Protein AF-A0A939K0U7-F1 (afdb_monomer)

Foldseek 3Di:
DDDDDDDDDPDDDPPPPPPPPPQAAPFVLLLCLQLLADADDDDDDFDKDWPDWDWDWDQFPQFIWIWIKIKIKGKDKDLWAFPLQVLPVPAQAPPAAPFALFKAWVVCCQQQVHGHGLPDWAWDWWWKDKPAVPQDIDTDLDDPVRRVVSLLVSLVPGWQQFWDKDKAKDWPQALCVLCVVVNHHCSNPSPVSRVQPGDDPRLQKTKMKMKIWTFRMKMFIDDLPALSSTHDSPTDPVSVSVSSDRHTRMKGFGMFTWAKMKMKMKIFGDSDLCCNVVLRVQVRVQCVPALPPHRDGPPVNVVRQQRIAMDMGMDWDDPVLVVLQPDGTRVSNVVSVSVSSVVRGTRSVRIDGGITWMAGNNPRHTRMHMDMDMGMDIRDIDTDAFQKKWWFKKFWQFFACAAPVRHAQAPPDPFAFFKFKWKAFPVRHTQGGDDSVPTDGRDDNVCSNVSVRMDGCNVPIRMDGRQTKMKIWMWGDDPPDDIGTRDIWIDRCVPVPPDQKDWTADPVRRIIMITGMNGD

pLDDT: mean 84.64, std 13.98, range [32.12, 98.25]

Solvent-accessible surface area (backbone atoms only — not comparable to full-atom values): 28508 Å² total; per-residue (Å²): 134,90,84,84,85,82,84,82,82,81,80,80,81,80,79,76,83,75,76,75,76,79,68,72,52,61,44,69,62,44,36,51,56,49,56,64,28,45,73,79,76,80,49,71,78,65,48,76,41,83,77,44,79,44,82,43,74,47,75,57,91,77,39,47,26,43,29,34,38,36,30,34,40,36,34,44,68,34,55,59,44,47,46,48,27,67,68,31,95,79,26,69,45,79,73,78,26,80,39,63,60,30,47,24,40,41,49,54,26,73,66,45,54,28,40,48,50,70,67,98,62,48,56,26,66,42,44,33,44,49,74,44,56,89,46,70,74,46,78,38,62,64,42,70,66,56,49,50,51,53,52,49,54,41,32,70,67,38,63,87,49,67,45,55,72,50,72,52,54,37,61,36,67,25,44,57,36,39,37,43,75,74,52,34,65,60,76,37,58,28,55,59,58,51,64,70,54,58,68,72,88,52,76,45,55,38,42,32,40,33,41,41,37,30,44,49,39,41,40,32,48,64,80,67,85,49,49,34,43,53,39,33,49,79,40,55,66,67,61,48,53,72,56,55,38,57,84,31,27,50,23,26,30,42,29,38,35,25,13,35,39,38,40,38,40,42,36,30,78,44,90,55,93,56,49,51,60,52,52,27,49,46,54,53,58,45,52,79,75,11,72,85,82,58,80,67,67,58,70,68,58,46,53,51,28,56,70,9,40,47,49,78,49,70,38,46,58,54,71,70,65,57,60,63,54,77,43,68,30,30,54,60,36,50,55,34,48,43,48,49,57,63,73,54,47,67,48,66,76,37,41,27,68,50,27,35,30,39,21,32,41,51,76,68,47,70,48,50,46,55,51,73,26,68,36,57,48,78,43,76,77,40,79,52,81,63,51,27,38,32,42,30,29,45,33,40,56,41,62,63,90,41,42,101,86,70,41,61,67,36,87,93,52,100,48,45,39,28,39,40,48,35,32,27,38,79,86,69,49,76,70,41,71,60,63,74,92,71,39,45,73,55,54,46,75,66,36,26,75,70,51,66,46,57,48,82,24,75,93,67,51,47,72,33,59,77,45,52,39,32,35,44,36,35,32,31,64,45,100,86,58,81,60,45,81,69,46,56,28,71,44,65,52,71,88,48,74,83,53,49,60,46,81,44,53,18,96,86,61,44,35,28,34,37,39,32,41,48,64,75

Radius of gyration: 38.79 Å; Cα contacts (8 Å, |Δi|>4): 1108; chains: 1; bounding box: 122×50×141 Å

Secondary structure (DSSP, 8-state):
--------------------------HHHHHHHHHTSPPPPPPPPPEEEEEEEEEEEEEETTEEEEEEEEEEEEEEEESSEE-GGGGSTT-GGGTTT-STT-EEEHHHHHHH----B--S--BPPEEEEE-STTPPPEEE---HHHHHHHHHHHHHH--S---EEEEEEEE-SSHHHHHHHTT--GGG--HHHHHHTPPPS-TTEEEEEEEEEEEEEEEEE---SSGGGGB-TT--HHHHHHHS-TTS-EEEEEEEEEEEEEEEEEEEE---TTHHHHHHHHHHHHHHHHTTT-----HHHHHHHHS-EEEEEEESS-HHHHHTT--SBHHHHHHHHHHHHHHTTT-GGGPEEEEEEEEETTT--B--EEEEEEEEEEEEEEEPPPSEEEEEEEEEEE--SS-TTS--SSTTSS----EEEEEEETTS-EEEE--GGG-BTT--HHHHHTT--EEE-TTS-EEEETT--EEEEEEE--SSSPPEEEEEEEE--TTTTT-SEEEEE-TTS--EEEEEEEE-

Nearest PDB structures (foldseek):
  5imw-assembly2_B  TM=6.239E-01  e=1.528E-22  Streptococcus intermedius
  1pfo-assembly1_A  TM=6.127E-01  e=5.522E-21  Clostridium perfringens
  5dim-assembly1_A  TM=6.231E-01  e=1.892E-20  Clostridium perfringens str. 13
  2bk2-assembly1_A  TM=6.176E-01  e=3.410E-20  Clostridium perfringens
  3cqf-assembly2_B  TM=6.304E-01  e=6.143E-19  Bacillus anthracis

Sequence (520 aa):
MKHTTATLLLLGLLVGCRQEKELIKPSAEINQLISGQTLLPQPVAEGTLLIGDEPASQLINGSGYTTRKRTFRQTKRFATHANATDFDQQGPNTTQGLYVGSIVHLKAFAQQGDLTSIGQTTRESVSLTSNLPGAVPKVILPAKSTYQTVLTDWTQQASGVSAAFTYEASVMNSTTQALLERGINVGWGPVSLTSKFSTTTDFQQQDILVAFRQVQHTVSMEYPGSAAGFFASSVDMAALRAAALADDPLGYVSEITYGRLLLARFRFSSTSVTAKTEVGAKLAAGLLSSLRTNFSVDDQLREQLTTSTVELSVLGGDAASAAKLTRTSGIQALSAIQQWIADGANTAQKAAPLSYKLRYLADNTPVVLGAAADYTEFSEFRLVQPKQVVITKLTVKALPAVDPMGSSWDLGLVGLPDVYFIVIDAGGEKRFALDVNLRKENVSAADLLASAVSWDMSKAPIKLDALTPAQIRFWDFDSGNDDDDMGVVAFDPVGKFPQSQLILQSNDGKIQLVLSLNWE

Mean predicted aligned error: 12.27 Å

Structure (mmCIF, N/CA/C/O backbone):
data_AF-A0A939K0U7-F1
#
_entry.id   AF-A0A939K0U7-F1
#
loop_
_atom_site.group_PDB
_atom_site.id
_atom_site.type_symbol
_atom_site.label_atom_id
_atom_site.label_alt_id
_atom_site.label_comp_id
_atom_site.label_asym_id
_atom_site.label_entity_id
_atom_site.label_seq_id
_atom_site.pdbx_PDB_ins_code
_atom_site.Cartn_x
_atom_site.Cartn_y
_atom_site.Cartn_z
_atom_site.occupancy
_atom_site.B_iso_or_equiv
_atom_site.auth_seq_id
_atom_site.auth_comp_id
_atom_site.auth_asym_id
_atom_site.auth_atom_id
_atom_site.pdbx_PDB_model_num
ATOM 1 N N . MET A 1 1 ? -79.882 28.131 74.109 1.00 38.75 1 MET A N 1
ATOM 2 C CA . MET A 1 1 ? -78.711 28.871 73.587 1.00 38.75 1 MET A CA 1
ATOM 3 C C . MET A 1 1 ? -77.708 27.857 73.055 1.00 38.75 1 MET A C 1
ATOM 5 O O . MET A 1 1 ? -77.561 26.801 73.645 1.00 38.75 1 MET A O 1
ATOM 9 N N . LYS A 1 2 ? -77.165 28.169 71.879 1.00 38.00 2 LYS A N 1
ATOM 10 C CA . LYS A 1 2 ? -76.436 27.352 70.894 1.00 38.00 2 LYS A CA 1
ATOM 11 C C . LYS A 1 2 ? -75.387 26.368 71.452 1.00 38.00 2 LYS A C 1
ATOM 13 O O . LYS A 1 2 ? -74.431 26.799 72.083 1.00 38.00 2 LYS A O 1
ATOM 18 N N . HIS A 1 3 ? -75.507 25.090 71.080 1.00 32.12 3 HIS A N 1
ATOM 19 C CA . HIS A 1 3 ? -74.371 24.175 70.936 1.00 32.12 3 HIS A CA 1
ATOM 20 C C . HIS A 1 3 ? -74.102 23.993 69.440 1.00 32.12 3 HIS A C 1
ATOM 22 O O . HIS A 1 3 ? -74.980 23.556 68.698 1.00 32.12 3 HIS A O 1
ATOM 28 N N . THR A 1 4 ? -72.905 24.376 69.005 1.00 38.19 4 THR A N 1
ATOM 29 C CA . THR A 1 4 ? -72.410 24.198 67.639 1.00 38.19 4 THR A CA 1
ATOM 30 C C . THR A 1 4 ? -71.397 23.060 67.678 1.00 38.19 4 THR A C 1
ATOM 32 O O . THR A 1 4 ? -70.328 23.211 68.266 1.00 38.19 4 THR A O 1
ATOM 35 N N . THR A 1 5 ? -71.736 21.915 67.093 1.00 36.75 5 THR A N 1
ATOM 36 C CA . THR A 1 5 ? -70.830 20.769 66.952 1.00 36.75 5 THR A CA 1
ATOM 37 C C . THR A 1 5 ? -70.142 20.883 65.595 1.00 36.75 5 THR A C 1
ATOM 39 O O . THR A 1 5 ? -70.797 20.779 64.561 1.00 36.75 5 THR A O 1
ATOM 42 N N . ALA A 1 6 ? -68.836 21.150 65.589 1.00 35.75 6 ALA A N 1
ATOM 43 C CA . ALA A 1 6 ? -68.013 21.139 64.384 1.00 35.75 6 ALA A CA 1
ATOM 44 C C . ALA A 1 6 ? -67.457 19.724 64.168 1.00 35.75 6 ALA A C 1
ATOM 46 O O . ALA A 1 6 ? -66.664 19.227 64.965 1.00 35.75 6 ALA A O 1
ATOM 47 N N . THR A 1 7 ? -67.894 19.070 63.094 1.00 35.03 7 THR A N 1
ATOM 48 C CA . THR A 1 7 ? -67.363 17.786 62.631 1.00 35.03 7 THR A CA 1
ATOM 49 C C . THR A 1 7 ? -66.061 18.035 61.870 1.00 35.03 7 THR A C 1
ATOM 51 O O . THR A 1 7 ? -66.071 18.621 60.789 1.00 35.03 7 THR A O 1
ATOM 54 N N . LEU A 1 8 ? -64.934 17.610 62.442 1.00 33.25 8 LEU A N 1
ATOM 55 C CA . LEU A 1 8 ? -63.624 17.632 61.793 1.00 33.25 8 LEU A CA 1
ATOM 56 C C . LEU A 1 8 ? -63.513 16.402 60.874 1.00 33.25 8 LEU A C 1
ATOM 58 O O . LEU A 1 8 ? -63.487 15.266 61.347 1.00 33.25 8 LEU A O 1
ATOM 62 N N . LEU A 1 9 ? -63.493 16.625 59.560 1.00 34.44 9 LEU A N 1
ATOM 63 C CA . LEU A 1 9 ? -63.293 15.584 58.553 1.00 34.44 9 LEU A CA 1
ATOM 64 C C . LEU A 1 9 ? -61.794 15.236 58.502 1.00 34.44 9 LEU A C 1
ATOM 66 O O . LEU A 1 9 ? -60.987 16.017 57.999 1.00 34.44 9 LEU A O 1
ATOM 70 N N . LEU A 1 10 ? -61.408 14.086 59.056 1.00 32.59 10 LEU A N 1
ATOM 71 C CA . LEU A 1 10 ? -60.039 13.575 58.983 1.00 32.59 10 LEU A CA 1
ATOM 72 C C . LEU A 1 10 ? -59.833 12.910 57.610 1.00 32.59 10 LEU A C 1
ATOM 74 O O . LEU A 1 10 ? -60.230 11.767 57.391 1.00 32.59 10 LEU A O 1
ATOM 78 N N . LEU A 1 11 ? -59.250 13.647 56.663 1.00 36.25 11 LEU A N 1
ATOM 79 C CA . LEU A 1 11 ? -58.861 13.126 55.354 1.00 36.25 11 LEU A CA 1
ATOM 80 C C . LEU A 1 11 ? -57.540 12.352 55.510 1.00 36.25 11 LEU A C 1
ATOM 82 O O . LEU A 1 11 ? -56.468 12.941 55.633 1.00 36.25 11 LEU A O 1
ATOM 86 N N . GLY A 1 12 ? -57.626 11.022 55.563 1.00 37.53 12 GLY A N 1
ATOM 87 C CA . GLY A 1 12 ? -56.463 10.139 55.602 1.00 37.53 12 GLY A CA 1
ATOM 88 C C . GLY A 1 12 ? -55.698 10.169 54.279 1.00 37.53 12 GLY A C 1
ATOM 89 O O . GLY A 1 12 ? -56.132 9.580 53.291 1.00 37.53 12 GLY A O 1
ATOM 90 N N . LEU A 1 13 ? -54.544 10.835 54.265 1.00 38.72 13 LEU A N 1
ATOM 91 C CA . LEU A 1 13 ? -53.526 10.685 53.226 1.00 38.72 13 LEU A CA 1
ATOM 92 C C . LEU A 1 13 ? -52.872 9.302 53.375 1.00 38.72 13 LEU A C 1
ATOM 94 O O . LEU A 1 13 ? -51.962 9.107 54.177 1.00 38.72 13 LEU A O 1
ATOM 98 N N . LEU A 1 14 ? -53.346 8.333 52.591 1.00 37.62 14 LEU A N 1
ATOM 99 C CA . LEU A 1 14 ? -52.620 7.094 52.320 1.00 37.62 14 LEU A CA 1
ATOM 100 C C . LEU A 1 14 ? -51.409 7.430 51.441 1.00 37.62 14 LEU A C 1
ATOM 102 O O . LEU A 1 14 ? -51.492 7.446 50.214 1.00 37.62 14 LEU A O 1
ATOM 106 N N . VAL A 1 15 ? -50.271 7.709 52.077 1.00 44.59 15 VAL A N 1
ATOM 107 C CA . VAL A 1 15 ? -48.963 7.666 51.419 1.00 44.59 15 VAL A CA 1
ATOM 108 C C . VAL A 1 15 ? -48.660 6.195 51.140 1.00 44.59 15 VAL A C 1
ATOM 110 O O . VAL A 1 15 ? -48.148 5.467 51.987 1.00 44.59 15 VAL A O 1
ATOM 113 N N . GLY A 1 16 ? -49.042 5.730 49.953 1.00 41.84 16 GLY A N 1
ATOM 114 C CA . GLY A 1 16 ? -48.584 4.451 49.433 1.00 41.84 16 GLY A CA 1
ATOM 115 C C . GLY A 1 16 ? -47.089 4.539 49.144 1.00 41.84 16 GLY A C 1
ATOM 116 O O . GLY A 1 16 ? -46.696 5.068 48.107 1.00 41.84 16 GLY A O 1
ATOM 117 N N . CYS A 1 17 ? -46.258 4.016 50.049 1.00 40.00 17 CYS A N 1
ATOM 118 C CA . CYS A 1 17 ? -44.870 3.671 49.753 1.00 40.00 17 CYS A CA 1
ATOM 119 C C . CYS A 1 17 ? -44.855 2.650 48.609 1.00 40.00 17 CYS A C 1
ATOM 121 O O . CYS A 1 17 ? -44.995 1.446 48.822 1.00 40.00 17 CYS A O 1
ATOM 123 N N . ARG A 1 18 ? -44.702 3.130 47.374 1.00 41.41 18 ARG A N 1
ATOM 124 C CA . ARG A 1 18 ? -44.309 2.297 46.240 1.00 41.41 18 ARG A CA 1
ATOM 125 C C . ARG A 1 18 ? -42.844 1.933 46.482 1.00 41.41 18 ARG A C 1
ATOM 127 O O . ARG A 1 18 ? -41.970 2.769 46.297 1.00 41.41 18 ARG A O 1
ATOM 134 N N . GLN A 1 19 ? -42.587 0.718 46.964 1.00 42.09 19 GLN A N 1
ATOM 135 C CA . GLN A 1 19 ? -41.244 0.142 46.960 1.00 42.09 19 GLN A CA 1
ATOM 136 C C . GLN A 1 19 ? -40.780 0.091 45.500 1.00 42.09 19 GLN A C 1
ATOM 138 O O . GLN A 1 19 ? -41.279 -0.712 44.709 1.00 42.09 19 GLN A O 1
ATOM 143 N N . GLU A 1 20 ? -39.878 0.995 45.127 1.00 50.19 20 GLU A N 1
ATOM 144 C CA . GLU A 1 20 ? -39.123 0.893 43.886 1.00 50.19 20 GLU A CA 1
ATOM 145 C C . GLU A 1 20 ? -38.335 -0.414 43.969 1.00 50.19 20 GLU A C 1
ATOM 147 O O . GLU A 1 20 ? -37.480 -0.599 44.834 1.00 50.19 20 GLU A O 1
ATOM 152 N N . LYS A 1 21 ? -38.726 -1.388 43.149 1.00 52.44 21 LYS A N 1
ATOM 153 C CA . LYS A 1 21 ? -38.092 -2.700 43.114 1.00 52.44 21 LYS A CA 1
ATOM 154 C C . LYS A 1 21 ? -36.686 -2.489 42.560 1.00 52.44 21 LYS A C 1
ATOM 156 O O . LYS A 1 21 ? -36.537 -2.241 41.367 1.00 52.44 21 LYS A O 1
ATOM 161 N N . GLU A 1 22 ? -35.684 -2.531 43.432 1.00 63.88 22 GLU A N 1
ATOM 162 C CA . GLU A 1 22 ? -34.282 -2.379 43.053 1.00 63.88 22 GLU A CA 1
ATOM 163 C C . GLU A 1 22 ? -33.944 -3.439 41.993 1.00 63.88 22 GLU A C 1
ATOM 165 O O . GLU A 1 22 ? -34.046 -4.647 42.228 1.00 63.88 22 GLU A O 1
ATOM 170 N N . LEU A 1 23 ? -33.655 -2.986 40.771 1.00 74.94 23 LEU A N 1
ATOM 171 C CA . LEU A 1 23 ? -33.322 -3.860 39.651 1.00 74.94 23 LEU A CA 1
ATOM 172 C C . LEU A 1 23 ? -31.952 -4.489 39.914 1.00 74.94 23 LEU A C 1
ATOM 174 O O . LEU A 1 23 ? -30.921 -3.827 39.809 1.00 74.94 23 LEU A O 1
ATOM 178 N N . ILE A 1 24 ? -31.940 -5.780 40.248 1.00 85.19 24 ILE A N 1
ATOM 179 C CA . ILE A 1 24 ? -30.706 -6.553 40.405 1.00 85.19 24 ILE A CA 1
ATOM 180 C C . ILE A 1 24 ? -30.128 -6.821 39.014 1.00 85.19 24 ILE A C 1
ATOM 182 O O . ILE A 1 24 ? -30.765 -7.462 38.179 1.00 85.19 24 ILE A O 1
ATOM 186 N N . LYS A 1 25 ? -28.902 -6.350 38.771 1.00 91.44 25 LYS A N 1
ATOM 187 C CA . LYS A 1 25 ? -28.195 -6.558 37.504 1.00 91.44 25 LYS A CA 1
ATOM 188 C C . LYS A 1 25 ? -27.910 -8.054 37.275 1.00 91.44 25 LYS A C 1
ATOM 190 O O . LYS A 1 25 ? -27.287 -8.675 38.142 1.00 91.44 25 LYS A O 1
ATOM 195 N N . PRO A 1 26 ? -28.263 -8.635 36.112 1.00 93.81 26 PRO A N 1
ATOM 196 C CA . PRO A 1 26 ? -28.050 -10.056 35.815 1.00 93.81 26 PRO A CA 1
ATOM 197 C C . PRO A 1 26 ? -26.588 -10.366 35.425 1.00 93.81 26 PRO A C 1
ATOM 199 O O . PRO A 1 26 ? -26.309 -10.990 34.404 1.00 93.81 26 PRO A O 1
ATOM 202 N N . SER A 1 27 ? -25.616 -9.928 36.232 1.00 96.25 27 SER A N 1
ATOM 203 C CA . SER A 1 27 ? -24.187 -9.956 35.883 1.00 96.25 27 SER A CA 1
ATOM 204 C C . SER A 1 27 ? -23.649 -11.357 35.579 1.00 96.25 27 SER A C 1
ATOM 206 O O . SER A 1 27 ? -22.890 -11.524 34.627 1.00 96.25 27 SER A O 1
ATOM 208 N N . ALA A 1 28 ? -24.034 -12.365 36.368 1.00 96.38 28 ALA A N 1
ATOM 209 C CA . ALA A 1 28 ? -23.586 -13.744 36.160 1.00 96.38 28 ALA A CA 1
ATOM 210 C C . ALA A 1 28 ? -24.100 -14.314 34.828 1.00 96.38 28 ALA A C 1
ATOM 212 O O . ALA A 1 28 ? -23.337 -14.917 34.079 1.00 96.38 28 ALA A O 1
ATOM 213 N N . GLU A 1 29 ? -25.369 -14.053 34.511 1.00 96.69 29 GLU A N 1
ATOM 214 C CA . GLU A 1 29 ? -26.027 -14.500 33.283 1.00 96.69 29 GLU A CA 1
ATOM 215 C C . GLU A 1 29 ? -25.412 -13.832 32.045 1.00 96.69 29 GLU A C 1
ATOM 217 O O . GLU A 1 29 ? -25.104 -14.518 31.073 1.00 96.69 29 GLU A O 1
ATOM 222 N N . ILE A 1 30 ? -25.149 -12.517 32.100 1.00 97.31 30 ILE A N 1
ATOM 223 C CA . ILE A 1 30 ? -24.462 -11.789 31.018 1.00 97.31 30 ILE A CA 1
ATOM 224 C C . ILE A 1 30 ? -23.050 -12.342 30.811 1.00 97.31 30 ILE A C 1
ATOM 226 O O . ILE A 1 30 ? -22.669 -12.663 29.688 1.00 97.31 30 ILE A O 1
ATOM 230 N N . ASN A 1 31 ? -22.263 -12.470 31.882 1.00 97.56 31 ASN A N 1
ATOM 231 C CA . ASN A 1 31 ? -20.886 -12.951 31.773 1.00 97.56 31 ASN A CA 1
ATOM 232 C C . ASN A 1 31 ? -20.831 -14.378 31.211 1.00 97.56 31 ASN A C 1
ATOM 234 O O . ASN A 1 31 ? -19.974 -14.666 30.378 1.00 97.56 31 ASN A O 1
ATOM 238 N N . GLN A 1 32 ? -21.751 -15.258 31.616 1.00 96.56 32 GLN A N 1
ATOM 239 C CA . GLN A 1 32 ? -21.841 -16.619 31.085 1.00 96.56 32 GLN A CA 1
ATOM 240 C C . GLN A 1 32 ? -22.251 -16.636 29.606 1.00 96.56 32 GLN A C 1
ATOM 242 O O . GLN A 1 32 ? -21.661 -17.378 28.824 1.00 96.56 32 GLN A O 1
ATOM 247 N N . LEU A 1 33 ? -23.221 -15.805 29.212 1.00 96.50 33 LEU A N 1
ATOM 248 C CA . LEU A 1 33 ? -23.658 -15.679 27.820 1.00 96.50 33 LEU A CA 1
ATOM 249 C C . LEU A 1 33 ? -22.504 -15.249 26.906 1.00 96.50 33 LEU A C 1
ATOM 251 O O . LEU A 1 33 ? -22.276 -15.874 25.876 1.00 96.50 33 LEU A O 1
ATOM 255 N N . ILE A 1 34 ? -21.761 -14.209 27.296 1.00 97.25 34 ILE A N 1
ATOM 256 C CA . ILE A 1 34 ? -20.680 -13.659 26.468 1.00 97.25 34 ILE A CA 1
ATOM 257 C C . ILE A 1 34 ? -19.436 -14.561 26.485 1.00 97.25 34 ILE A C 1
ATOM 259 O O . ILE A 1 34 ? -18.837 -14.793 25.438 1.00 97.25 34 ILE A O 1
ATOM 263 N N . SER A 1 35 ? -19.049 -15.115 27.640 1.00 94.81 35 SER A N 1
ATOM 264 C CA . SER A 1 35 ? -17.888 -16.025 27.720 1.00 94.81 35 SER A CA 1
ATOM 265 C C . SER A 1 35 ? -18.112 -17.375 27.031 1.00 94.81 35 SER A C 1
ATOM 267 O O . SER A 1 35 ? -17.142 -18.044 26.687 1.00 94.81 35 SER A O 1
ATOM 269 N N . GLY A 1 36 ? -19.369 -17.765 26.800 1.00 93.56 36 GLY A N 1
ATOM 270 C CA . GLY A 1 36 ? -19.726 -18.974 26.058 1.00 93.56 36 GLY A CA 1
ATOM 271 C C . GLY A 1 36 ? -19.630 -18.849 24.532 1.00 93.56 36 GLY A C 1
ATOM 272 O O . GLY A 1 36 ? -19.832 -19.849 23.845 1.00 93.56 36 GLY A O 1
ATOM 273 N N . GLN A 1 37 ? -19.354 -17.659 23.984 1.00 95.12 37 GLN A N 1
ATOM 274 C CA . GLN A 1 37 ? -19.229 -17.461 22.536 1.00 95.12 37 GLN A CA 1
ATOM 275 C C . GLN A 1 37 ? -17.917 -18.041 21.989 1.00 95.12 37 GLN A C 1
ATOM 277 O O . GLN A 1 37 ? -16.869 -17.992 22.633 1.00 95.12 37 GLN A O 1
ATOM 282 N N . THR A 1 38 ? -17.952 -18.545 20.755 1.00 95.25 38 THR A N 1
ATOM 283 C CA . THR A 1 38 ? -16.751 -19.043 20.071 1.00 95.25 38 THR A CA 1
ATOM 284 C C . THR A 1 38 ? -15.952 -17.870 19.510 1.00 95.25 38 THR A C 1
ATOM 286 O O . THR A 1 38 ? -16.453 -17.135 18.662 1.00 95.25 38 THR A O 1
ATOM 289 N N . LEU A 1 39 ? -14.706 -17.689 19.960 1.00 94.31 39 LEU A N 1
ATOM 290 C CA . LEU A 1 39 ? -13.812 -16.651 19.430 1.00 94.31 39 LEU A CA 1
ATOM 291 C C . LEU A 1 39 ? -13.462 -16.913 17.957 1.00 94.31 39 LEU A C 1
ATOM 293 O O . LEU A 1 39 ? -13.494 -18.053 17.488 1.00 94.31 39 LEU A O 1
ATOM 297 N N . LEU A 1 40 ? -13.078 -15.863 17.224 1.00 95.12 40 LEU A N 1
ATOM 298 C CA . LEU A 1 40 ? -12.663 -16.026 15.832 1.00 95.12 40 LEU A CA 1
ATOM 299 C C . LEU A 1 40 ? -11.387 -16.881 15.735 1.00 95.12 40 LEU A C 1
ATOM 301 O O . LEU A 1 40 ? -10.529 -16.815 16.625 1.00 95.12 40 LEU A O 1
ATOM 305 N N . PRO A 1 41 ? -11.213 -17.638 14.634 1.00 92.62 41 PRO A N 1
ATOM 306 C CA . PRO A 1 41 ? -9.991 -18.389 14.387 1.00 92.62 41 PRO A CA 1
ATOM 307 C C . PRO A 1 41 ? -8.754 -17.493 14.428 1.00 92.62 41 PRO A C 1
ATOM 309 O O . PRO A 1 41 ? -8.748 -16.384 13.890 1.00 92.62 41 PRO A O 1
ATOM 312 N N . GLN A 1 42 ? -7.679 -17.999 15.029 1.00 89.62 42 GLN A N 1
ATOM 313 C CA . GLN A 1 42 ? -6.411 -17.283 15.046 1.00 89.62 42 GLN A CA 1
ATOM 314 C C . GLN A 1 42 ? -5.807 -17.246 13.635 1.00 89.62 42 GLN A C 1
ATOM 316 O O . GLN A 1 42 ? -5.759 -18.279 12.962 1.00 89.62 42 GLN A O 1
ATOM 321 N N . PRO A 1 43 ? -5.328 -16.081 13.173 1.00 90.38 43 PRO A N 1
ATOM 322 C CA . PRO A 1 43 ? -4.742 -15.969 11.849 1.00 90.38 43 PRO A CA 1
ATOM 323 C C . PRO A 1 43 ? -3.389 -16.679 11.760 1.00 90.38 43 PRO A C 1
ATOM 325 O O . PRO A 1 43 ? -2.667 -16.810 12.752 1.00 90.38 43 PRO A O 1
ATOM 328 N N . VAL A 1 44 ? -3.040 -17.102 10.542 1.00 87.56 44 VAL A N 1
ATOM 329 C CA . VAL A 1 44 ? -1.745 -17.722 10.221 1.00 87.56 44 VAL A CA 1
ATOM 330 C C . VAL A 1 44 ? -0.569 -16.789 10.528 1.00 87.56 44 VAL A C 1
ATOM 332 O O . VAL A 1 44 ? -0.732 -15.574 10.656 1.00 87.56 44 VAL A O 1
ATOM 335 N N . ALA A 1 45 ? 0.629 -17.367 10.644 1.00 88.31 45 ALA A N 1
ATOM 336 C CA . ALA A 1 45 ? 1.854 -16.607 10.864 1.00 88.31 45 ALA A CA 1
ATOM 337 C C . ALA A 1 45 ? 2.092 -15.573 9.750 1.00 88.31 45 ALA A C 1
ATOM 339 O O . ALA A 1 45 ? 1.768 -15.806 8.582 1.00 88.31 45 ALA A O 1
ATOM 340 N N . GLU A 1 46 ? 2.663 -14.430 10.131 1.00 93.06 46 GLU A N 1
ATOM 341 C CA . GLU A 1 46 ? 3.116 -13.419 9.176 1.00 93.06 46 GLU A CA 1
ATOM 342 C C . GLU A 1 46 ? 4.340 -13.923 8.415 1.00 93.06 46 GLU A C 1
ATOM 344 O O . GLU A 1 46 ? 5.223 -14.556 8.998 1.00 93.06 46 GLU A O 1
ATOM 349 N N . GLY A 1 47 ? 4.409 -13.621 7.122 1.00 93.44 47 GLY A N 1
ATOM 350 C CA . GLY A 1 47 ? 5.552 -13.992 6.302 1.00 93.44 47 GLY A CA 1
ATOM 351 C C . GLY A 1 47 ? 5.289 -13.880 4.809 1.00 93.44 47 GLY A C 1
ATOM 352 O O . GLY A 1 47 ? 4.222 -13.455 4.369 1.00 93.44 47 GLY A O 1
ATOM 353 N N . THR A 1 48 ? 6.286 -14.292 4.033 1.00 94.81 48 THR A N 1
ATOM 354 C CA . THR A 1 48 ? 6.214 -14.386 2.575 1.00 94.81 48 THR A CA 1
ATOM 355 C C . THR A 1 48 ? 6.574 -15.806 2.165 1.00 94.81 48 THR A C 1
ATOM 357 O O . THR A 1 48 ? 7.635 -16.310 2.531 1.00 94.81 48 THR A O 1
ATOM 360 N N . LEU A 1 49 ? 5.694 -16.452 1.406 1.00 96.00 49 LEU A N 1
ATOM 361 C CA . LEU A 1 49 ? 5.863 -17.815 0.916 1.00 96.00 49 LEU A CA 1
ATOM 362 C C . LEU A 1 49 ? 5.957 -17.812 -0.611 1.00 96.00 49 LEU A C 1
ATOM 364 O O . LEU A 1 49 ? 5.082 -17.265 -1.276 1.00 96.00 49 LEU A O 1
ATOM 368 N N . LEU A 1 50 ? 6.982 -18.456 -1.169 1.00 96.25 50 LEU A N 1
ATOM 369 C CA . LEU A 1 50 ? 7.041 -18.751 -2.602 1.00 96.25 50 LEU A CA 1
ATOM 370 C C . LEU A 1 50 ? 6.033 -19.866 -2.918 1.00 96.25 50 LEU A C 1
ATOM 372 O O . LEU A 1 50 ? 6.159 -20.973 -2.398 1.00 96.25 50 LEU A O 1
ATOM 376 N N . ILE A 1 51 ? 5.038 -19.568 -3.753 1.00 96.94 51 ILE A N 1
ATOM 377 C CA . ILE A 1 51 ? 3.953 -20.493 -4.125 1.00 96.94 51 ILE A CA 1
ATOM 378 C C . ILE A 1 51 ? 3.953 -20.863 -5.615 1.00 96.94 51 ILE A C 1
ATOM 380 O O . ILE A 1 51 ? 3.196 -21.738 -6.023 1.00 96.94 51 ILE A O 1
ATOM 384 N N . GLY A 1 52 ? 4.809 -20.232 -6.423 1.00 96.25 52 GLY A N 1
ATOM 385 C CA . GLY A 1 52 ? 5.026 -20.589 -7.825 1.00 96.25 52 GLY A CA 1
ATOM 386 C C . GLY A 1 52 ? 6.387 -20.112 -8.323 1.00 96.25 52 GLY A C 1
ATOM 387 O O . GLY A 1 52 ? 6.838 -19.035 -7.939 1.00 96.25 52 GLY A O 1
ATOM 388 N N . ASP A 1 53 ? 7.039 -20.910 -9.168 1.00 96.94 53 ASP A N 1
ATOM 389 C CA . ASP A 1 53 ? 8.309 -20.574 -9.820 1.00 96.94 53 ASP A CA 1
ATOM 390 C C . ASP A 1 53 ? 8.358 -21.246 -11.201 1.00 96.94 53 ASP A C 1
ATOM 392 O O . ASP A 1 53 ? 8.430 -22.473 -11.307 1.00 96.94 53 ASP A O 1
ATOM 396 N N . GLU A 1 54 ? 8.293 -20.443 -12.261 1.00 95.50 54 GLU A N 1
ATOM 397 C CA . GLU A 1 54 ? 8.240 -20.918 -13.643 1.00 95.50 54 GLU A CA 1
ATOM 398 C C . GLU A 1 54 ? 9.137 -20.080 -14.573 1.00 95.50 54 GLU A C 1
ATOM 400 O O . GLU A 1 54 ? 9.359 -18.889 -14.327 1.00 95.50 54 GLU A O 1
ATOM 405 N N . PRO A 1 55 ? 9.699 -20.672 -15.644 1.00 93.69 55 PRO A N 1
ATOM 406 C CA . PRO A 1 55 ? 10.395 -19.902 -16.667 1.00 93.69 55 PRO A CA 1
ATOM 407 C C . PRO A 1 55 ? 9.410 -18.998 -17.421 1.00 93.69 55 PRO A C 1
ATOM 409 O O . PRO A 1 55 ? 8.271 -19.378 -17.685 1.00 93.69 55 PRO A O 1
ATOM 412 N N . ALA A 1 56 ? 9.865 -17.809 -17.804 1.00 90.75 56 ALA A N 1
ATOM 413 C CA . ALA A 1 56 ? 9.095 -16.845 -18.577 1.00 90.75 56 ALA A CA 1
ATOM 414 C C . ALA A 1 56 ? 9.975 -16.131 -19.615 1.00 90.75 56 ALA A C 1
ATOM 416 O O . ALA A 1 56 ? 11.195 -16.310 -19.677 1.00 90.75 56 ALA A O 1
ATOM 417 N N . SER A 1 57 ? 9.347 -15.338 -20.481 1.00 86.62 57 SER A N 1
ATOM 418 C CA . SER A 1 57 ? 10.040 -14.497 -21.457 1.00 86.62 57 SER A CA 1
ATOM 419 C C . SER A 1 57 ? 9.459 -13.091 -21.446 1.00 86.62 57 SER A C 1
ATOM 421 O O . SER A 1 57 ? 8.254 -12.922 -21.275 1.00 86.62 57 SER A O 1
ATOM 423 N N . GLN A 1 58 ? 10.322 -12.090 -21.592 1.00 82.06 58 GLN A N 1
ATOM 424 C CA . GLN A 1 58 ? 9.962 -10.672 -21.576 1.00 82.06 58 GLN A CA 1
ATOM 425 C C . GLN A 1 58 ? 10.598 -9.962 -22.769 1.00 82.06 58 GLN A C 1
ATOM 427 O O . GLN A 1 58 ? 11.736 -10.258 -23.129 1.00 82.06 58 GLN A O 1
ATOM 432 N N . LEU A 1 59 ? 9.873 -9.018 -23.368 1.00 76.88 59 LEU A N 1
ATOM 433 C CA . LEU A 1 59 ? 10.413 -8.098 -24.367 1.00 76.88 59 LEU A CA 1
ATOM 434 C C . LEU A 1 59 ? 10.673 -6.756 -23.685 1.00 76.88 59 LEU A C 1
ATOM 436 O O . LEU A 1 59 ? 9.750 -6.140 -23.162 1.00 76.88 59 LEU A O 1
ATOM 440 N N . ILE A 1 60 ? 11.925 -6.306 -23.686 1.00 72.31 60 ILE A N 1
ATOM 441 C CA . ILE A 1 60 ? 12.337 -5.028 -23.094 1.00 72.31 60 ILE A CA 1
ATOM 442 C C . ILE A 1 60 ? 13.051 -4.246 -24.194 1.00 72.31 60 ILE A C 1
ATOM 444 O O . ILE A 1 60 ? 14.083 -4.687 -24.693 1.00 72.31 60 ILE A O 1
ATOM 448 N N . ASN A 1 61 ? 12.492 -3.104 -24.604 1.00 69.44 61 ASN A N 1
ATOM 449 C CA . ASN A 1 61 ? 13.011 -2.277 -25.706 1.00 69.44 61 ASN A CA 1
ATOM 450 C C . ASN A 1 61 ? 13.271 -3.069 -27.003 1.00 69.44 61 ASN A C 1
ATOM 452 O O . ASN A 1 61 ? 14.301 -2.904 -27.651 1.00 69.44 61 ASN A O 1
ATOM 456 N N . GLY A 1 62 ? 12.361 -3.982 -27.355 1.00 68.00 62 GLY A N 1
ATOM 457 C CA . GLY A 1 62 ? 12.495 -4.835 -28.541 1.00 68.00 62 GLY A CA 1
ATOM 458 C C . GLY A 1 62 ? 13.486 -5.995 -28.393 1.00 68.00 62 GLY A C 1
ATOM 459 O O . GLY A 1 62 ? 13.586 -6.813 -29.296 1.00 68.00 62 GLY A O 1
ATOM 460 N N . SER A 1 63 ? 14.177 -6.112 -27.257 1.00 73.38 63 SER A N 1
ATOM 461 C CA . SER A 1 63 ? 15.084 -7.227 -26.972 1.00 73.38 63 SER A CA 1
ATOM 462 C C . SER A 1 63 ? 14.392 -8.309 -26.156 1.00 73.38 63 SER A C 1
ATOM 464 O O . SER A 1 63 ? 13.714 -8.014 -25.170 1.00 73.38 63 SER A O 1
ATOM 466 N N . GLY A 1 64 ? 14.571 -9.568 -26.555 1.00 80.50 64 GLY A N 1
ATOM 467 C CA . GLY A 1 64 ? 14.062 -10.723 -25.821 1.00 80.50 64 GLY A CA 1
ATOM 468 C C . GLY A 1 64 ? 14.913 -11.052 -24.598 1.00 80.50 64 GLY A C 1
ATOM 469 O O . GLY A 1 64 ? 16.140 -11.043 -24.657 1.00 80.50 64 GLY A O 1
ATOM 470 N N . TYR A 1 65 ? 14.264 -11.394 -23.492 1.00 83.38 65 TYR A N 1
ATOM 471 C CA . TYR A 1 65 ? 14.899 -11.879 -22.271 1.00 83.38 65 TYR A CA 1
ATOM 472 C C . TYR A 1 65 ? 14.227 -13.171 -21.822 1.00 83.38 65 TYR A C 1
ATOM 474 O O . TYR A 1 65 ? 13.000 -13.236 -21.752 1.00 83.38 65 TYR A O 1
ATOM 482 N N . THR A 1 66 ? 15.017 -14.173 -21.440 1.00 89.19 66 THR A N 1
ATOM 483 C CA . THR A 1 66 ? 14.522 -15.274 -20.603 1.00 89.19 66 THR A CA 1
ATOM 484 C C . THR A 1 66 ? 14.553 -14.832 -19.148 1.00 89.19 66 THR A C 1
ATOM 486 O O . THR A 1 66 ? 15.545 -14.246 -18.708 1.00 89.19 66 THR A O 1
ATOM 489 N N . THR A 1 67 ? 13.486 -15.113 -18.410 1.00 89.25 67 THR A N 1
ATOM 490 C CA . THR A 1 67 ? 13.307 -14.687 -17.019 1.00 89.25 67 THR A CA 1
ATOM 491 C C . THR A 1 67 ? 12.742 -15.826 -16.174 1.00 89.25 67 THR A C 1
ATOM 493 O O . THR A 1 67 ? 12.295 -16.855 -16.690 1.00 89.25 67 THR A O 1
ATOM 496 N N . ARG A 1 68 ? 12.756 -15.649 -14.856 1.00 91.06 68 ARG A N 1
ATOM 497 C CA . ARG A 1 68 ? 12.020 -16.470 -13.893 1.00 91.06 68 ARG A CA 1
ATOM 498 C C . ARG A 1 68 ? 10.838 -15.668 -13.375 1.00 91.06 68 ARG A C 1
ATOM 500 O O . ARG A 1 68 ? 11.022 -14.562 -12.875 1.00 91.06 68 ARG A O 1
ATOM 507 N N . LYS A 1 69 ? 9.633 -16.217 -13.490 1.00 92.12 69 LYS A N 1
ATOM 508 C CA . LYS A 1 69 ? 8.416 -15.668 -12.896 1.00 92.12 69 LYS A CA 1
ATOM 509 C C . LYS A 1 69 ? 8.174 -16.376 -11.568 1.00 92.12 69 LYS A C 1
ATOM 511 O O . LYS A 1 69 ? 7.970 -17.588 -11.538 1.00 92.12 69 LYS A O 1
ATOM 516 N N . ARG A 1 70 ? 8.198 -15.619 -10.474 1.00 94.19 70 ARG A N 1
ATOM 517 C CA . ARG A 1 70 ? 7.959 -16.126 -9.120 1.00 94.19 70 ARG A CA 1
ATOM 518 C C . ARG A 1 70 ? 6.686 -15.530 -8.556 1.00 94.19 70 ARG A C 1
ATOM 520 O O . ARG A 1 70 ? 6.509 -14.316 -8.586 1.00 94.19 70 ARG A O 1
ATOM 527 N N . THR A 1 71 ? 5.816 -16.377 -8.026 1.00 95.75 71 THR A N 1
ATOM 528 C CA . THR A 1 71 ? 4.585 -15.959 -7.357 1.00 95.75 71 THR A CA 1
ATOM 529 C C . THR A 1 71 ? 4.734 -16.172 -5.863 1.00 95.75 71 THR A C 1
ATOM 531 O O . THR A 1 71 ? 5.064 -17.267 -5.404 1.00 95.75 71 THR A O 1
ATOM 534 N N . PHE A 1 72 ? 4.474 -15.117 -5.104 1.00 95.81 72 PHE A N 1
ATOM 535 C CA . PHE A 1 72 ? 4.582 -15.093 -3.657 1.00 95.81 72 PHE A CA 1
ATOM 536 C C . PHE A 1 72 ? 3.216 -14.859 -3.028 1.00 95.81 72 PHE A C 1
ATOM 538 O O . PHE A 1 72 ? 2.418 -14.087 -3.554 1.00 95.81 72 PHE A O 1
ATOM 545 N N . ARG A 1 73 ? 2.988 -15.484 -1.873 1.00 95.56 73 ARG A N 1
ATOM 546 C CA . ARG A 1 73 ? 1.895 -15.177 -0.953 1.00 95.56 73 ARG A CA 1
ATOM 547 C C . ARG A 1 73 ? 2.459 -14.489 0.274 1.00 95.56 73 ARG A C 1
ATOM 549 O O . ARG A 1 73 ? 3.226 -15.094 1.021 1.00 95.56 73 ARG A O 1
ATOM 556 N N . GLN A 1 74 ? 2.056 -13.249 0.498 1.00 95.12 74 GLN A N 1
ATOM 557 C CA . GLN A 1 74 ? 2.368 -12.507 1.711 1.00 95.12 74 GLN A CA 1
ATOM 558 C C . GLN A 1 74 ? 1.202 -12.593 2.689 1.00 95.12 74 GLN A C 1
ATOM 560 O O . GLN A 1 74 ? 0.055 -12.427 2.284 1.00 95.12 74 GLN A O 1
ATOM 565 N N . THR A 1 75 ? 1.485 -12.812 3.968 1.00 94.56 75 THR A N 1
ATOM 566 C CA . THR A 1 75 ? 0.501 -12.841 5.056 1.00 94.56 75 THR A CA 1
ATOM 567 C C . THR A 1 75 ? 0.850 -11.804 6.120 1.00 94.56 75 THR A C 1
ATOM 569 O O . THR A 1 75 ? 2.012 -11.655 6.504 1.00 94.56 75 THR A O 1
ATOM 572 N N . LYS A 1 76 ? -0.164 -11.095 6.626 1.00 93.06 76 LYS A N 1
ATOM 573 C CA . LYS A 1 76 ? -0.045 -10.157 7.754 1.00 93.06 76 LYS A CA 1
ATOM 574 C C . LYS A 1 76 ? -1.135 -10.377 8.793 1.00 93.06 76 LYS A C 1
ATOM 576 O O . LYS A 1 76 ? -2.233 -10.821 8.455 1.00 93.06 76 LYS A O 1
ATOM 581 N N . ARG A 1 77 ? -0.828 -10.029 10.043 1.00 93.62 77 ARG A N 1
ATOM 582 C CA . ARG A 1 77 ? -1.713 -10.066 11.206 1.00 93.62 77 ARG A CA 1
ATOM 583 C C . ARG A 1 77 ? -1.977 -8.641 11.698 1.00 93.62 77 ARG A C 1
ATOM 585 O O . ARG A 1 77 ? -1.077 -7.818 11.817 1.00 93.62 77 ARG A O 1
ATOM 592 N N . PHE A 1 78 ? -3.227 -8.356 12.039 1.00 91.19 78 PHE A N 1
ATOM 593 C CA . PHE A 1 78 ? -3.689 -7.041 12.468 1.00 91.19 78 PHE A CA 1
ATOM 594 C C . PHE A 1 78 ? -4.313 -7.138 13.851 1.00 91.19 78 PHE A C 1
ATOM 596 O O . PHE A 1 78 ? -5.391 -7.701 14.000 1.00 91.19 78 PHE A O 1
ATOM 603 N N . ALA A 1 79 ? -3.640 -6.587 14.862 1.00 92.69 79 ALA A N 1
ATOM 604 C CA . ALA A 1 79 ? -4.247 -6.282 16.166 1.00 92.69 79 ALA A CA 1
ATOM 605 C C . ALA A 1 79 ? -4.801 -4.843 16.223 1.00 92.69 79 ALA A C 1
ATOM 607 O O . ALA A 1 79 ? -5.640 -4.514 17.058 1.00 92.69 79 ALA A O 1
ATOM 608 N N . THR A 1 80 ? -4.318 -3.993 15.315 1.00 93.44 80 THR A N 1
ATOM 609 C CA . THR A 1 80 ? -4.805 -2.640 15.054 1.00 93.44 80 THR A CA 1
ATOM 610 C C . THR A 1 80 ? -5.280 -2.614 13.610 1.00 93.44 80 THR A C 1
ATOM 612 O O . THR A 1 80 ? -4.521 -2.963 12.705 1.00 93.44 80 THR A O 1
ATOM 615 N N . HIS A 1 81 ? -6.523 -2.204 13.396 1.00 91.69 81 HIS A N 1
ATOM 616 C CA . HIS A 1 81 ? -7.222 -2.333 12.121 1.00 91.69 81 HIS A CA 1
ATOM 617 C C . HIS A 1 81 ? -7.279 -0.977 11.431 1.00 91.69 81 HIS A C 1
ATOM 619 O O . HIS A 1 81 ? -7.762 -0.011 12.020 1.00 91.69 81 HIS A O 1
ATOM 625 N N . ALA A 1 82 ? -6.744 -0.871 10.213 1.00 88.69 82 ALA A N 1
ATOM 626 C CA . ALA A 1 82 ? -6.798 0.374 9.453 1.00 88.69 82 ALA A CA 1
ATOM 627 C C . ALA A 1 82 ? -8.230 0.671 8.995 1.00 88.69 82 ALA A C 1
ATOM 629 O O . ALA A 1 82 ? -8.930 -0.213 8.502 1.00 88.69 82 ALA A O 1
ATOM 630 N N . ASN A 1 83 ? -8.639 1.934 9.082 1.00 84.94 83 ASN A N 1
ATOM 631 C CA . ASN A 1 83 ? -9.940 2.383 8.605 1.00 84.94 83 ASN A CA 1
ATOM 632 C C . ASN A 1 83 ? -9.902 2.689 7.097 1.00 84.94 83 ASN A C 1
ATOM 634 O O . ASN A 1 83 ? -10.009 3.831 6.656 1.00 84.94 83 ASN A O 1
ATOM 638 N N . ALA A 1 84 ? -9.649 1.654 6.296 1.00 71.81 84 ALA A N 1
ATOM 639 C CA . ALA A 1 84 ? -9.417 1.798 4.859 1.00 71.81 84 ALA A CA 1
ATOM 640 C C . ALA A 1 84 ? -10.688 2.120 4.057 1.00 71.81 84 ALA A C 1
ATOM 642 O O . ALA A 1 84 ? -10.599 2.686 2.971 1.00 71.81 84 ALA A O 1
ATOM 643 N N . THR A 1 85 ? -11.859 1.787 4.595 1.00 71.50 85 THR A N 1
ATOM 644 C CA . THR A 1 85 ? -13.158 2.026 3.959 1.00 71.50 85 THR A CA 1
ATOM 645 C C . THR A 1 85 ? -13.515 3.506 3.873 1.00 71.50 85 THR A C 1
ATOM 647 O O . THR A 1 85 ? -14.298 3.868 3.013 1.00 71.50 85 THR A O 1
ATOM 650 N N . ASP A 1 86 ? -12.921 4.374 4.697 1.00 76.81 86 ASP A N 1
ATOM 651 C CA . ASP A 1 86 ? -13.196 5.820 4.661 1.00 76.81 86 ASP A CA 1
ATOM 652 C C . ASP A 1 86 ? -12.563 6.532 3.453 1.00 76.81 86 ASP A C 1
ATOM 654 O O . ASP A 1 86 ? -12.868 7.695 3.186 1.00 76.81 86 ASP A O 1
ATOM 658 N N . PHE A 1 87 ? -11.701 5.848 2.691 1.00 74.94 87 PHE A N 1
ATOM 659 C CA . PHE A 1 87 ? -11.308 6.327 1.362 1.00 74.94 87 PHE A CA 1
ATOM 660 C C . PHE A 1 87 ? -12.465 6.250 0.356 1.00 74.94 87 PHE A C 1
ATOM 662 O O . PHE A 1 87 ? -12.506 7.039 -0.589 1.00 74.94 87 PHE A O 1
ATOM 669 N N . ASP A 1 88 ? -13.418 5.346 0.580 1.00 70.56 88 ASP A N 1
ATOM 670 C CA . ASP A 1 88 ? -14.673 5.272 -0.150 1.00 70.56 88 ASP A CA 1
ATOM 671 C C . ASP A 1 88 ? -15.718 6.074 0.633 1.00 70.56 88 ASP A C 1
ATOM 673 O O . ASP A 1 88 ? -16.109 5.693 1.732 1.00 70.56 88 ASP A O 1
ATOM 677 N N . GLN A 1 89 ? -16.214 7.190 0.088 1.00 55.97 89 GLN A N 1
ATOM 678 C CA . GLN A 1 89 ? -17.169 8.074 0.790 1.00 55.97 89 GLN A CA 1
ATOM 679 C C . GLN A 1 89 ? -18.512 7.405 1.188 1.00 55.97 89 GLN A C 1
ATOM 681 O O . GLN A 1 89 ? -19.386 8.067 1.742 1.00 55.97 89 GLN A O 1
ATOM 686 N N . GLN A 1 90 ? -18.685 6.105 0.918 1.00 52.62 90 GLN A N 1
ATOM 687 C CA . GLN A 1 90 ? -19.828 5.264 1.293 1.00 52.62 90 GLN A CA 1
ATOM 688 C C . GLN A 1 90 ? -19.412 3.923 1.938 1.00 52.62 90 GLN A C 1
ATOM 690 O O . GLN A 1 90 ? -20.202 2.981 1.958 1.00 52.62 90 GLN A O 1
ATOM 695 N N . GLY A 1 91 ? -18.177 3.792 2.435 1.00 54.31 91 GLY A N 1
ATOM 696 C CA . GLY A 1 91 ? -17.688 2.539 3.016 1.00 54.31 91 GLY A CA 1
ATOM 697 C C . GLY A 1 91 ? -18.480 2.090 4.262 1.00 54.31 91 GLY A C 1
ATOM 698 O O . GLY A 1 91 ? -18.980 2.943 5.001 1.00 54.31 91 GLY A O 1
ATOM 699 N N . PRO A 1 92 ? -18.570 0.775 4.550 1.00 50.47 92 PRO A N 1
ATOM 700 C CA . PRO A 1 92 ? -19.447 0.217 5.594 1.00 50.47 92 PRO A CA 1
ATOM 701 C C . PRO A 1 92 ? -19.174 0.770 7.007 1.00 50.47 92 PRO A C 1
ATOM 703 O O . PRO A 1 92 ? -20.101 0.972 7.791 1.00 50.47 92 PRO A O 1
ATOM 706 N N . ASN A 1 93 ? -17.926 1.147 7.317 1.00 57.25 93 ASN A N 1
ATOM 707 C CA . ASN A 1 93 ? -17.560 1.690 8.635 1.00 57.25 93 ASN A CA 1
ATOM 708 C C . ASN A 1 93 ? -17.930 3.158 8.864 1.00 57.25 93 ASN A C 1
ATOM 710 O O . ASN A 1 93 ? -17.931 3.616 10.010 1.00 57.25 93 ASN A O 1
ATOM 714 N N . THR A 1 94 ? -18.283 3.901 7.812 1.00 53.66 94 THR A N 1
ATOM 715 C CA . THR A 1 94 ? -18.593 5.335 7.934 1.00 53.66 94 THR A CA 1
ATOM 716 C C . THR A 1 94 ? -19.906 5.596 8.683 1.00 53.66 94 THR A C 1
ATOM 718 O O . THR A 1 94 ? -20.118 6.697 9.207 1.00 53.66 94 THR A O 1
ATOM 721 N N . THR A 1 95 ? -20.806 4.608 8.804 1.00 54.16 95 THR A N 1
ATOM 722 C CA . THR A 1 95 ? -22.201 4.908 9.160 1.00 54.16 95 THR A CA 1
ATOM 723 C C . THR A 1 95 ? -22.736 4.379 10.491 1.00 54.16 95 THR A C 1
ATOM 725 O O . THR A 1 95 ? -23.502 5.144 11.082 1.00 54.16 95 THR A O 1
ATOM 728 N N . GLN A 1 96 ? -22.325 3.246 11.090 1.00 65.81 96 GLN A N 1
ATOM 729 C CA . GLN A 1 96 ? -23.020 2.780 12.322 1.00 65.81 96 GLN A CA 1
ATOM 730 C C . GLN A 1 96 ? -22.167 2.403 13.553 1.00 65.81 96 GLN A C 1
ATOM 732 O O . GLN A 1 96 ? -22.505 2.869 14.642 1.00 65.81 96 GLN A O 1
ATOM 737 N N . GLY A 1 97 ? -21.070 1.641 13.441 1.00 81.06 97 GLY A N 1
ATOM 738 C CA . GLY A 1 97 ? -20.388 1.092 14.631 1.00 81.06 97 GLY A CA 1
ATOM 739 C C . GLY A 1 97 ? -19.081 1.745 15.087 1.00 81.06 97 GLY A C 1
ATOM 740 O O . GLY A 1 97 ? -18.632 1.436 16.191 1.00 81.06 97 GLY A O 1
ATOM 741 N N . LEU A 1 98 ? -18.451 2.625 14.299 1.00 91.06 98 LEU A N 1
ATOM 742 C CA . LEU A 1 98 ? -17.119 3.157 14.627 1.00 91.06 98 LEU A CA 1
ATOM 743 C C . LEU A 1 98 ? -17.176 4.333 15.620 1.00 91.06 98 LEU A C 1
ATOM 745 O O . LEU A 1 98 ? -17.172 5.504 15.242 1.00 91.06 98 LEU A O 1
ATOM 749 N N . TYR A 1 99 ? -17.223 4.010 16.910 1.00 93.44 99 TYR A N 1
ATOM 750 C CA . TYR A 1 99 ? -17.015 4.934 18.028 1.00 93.44 99 TYR A CA 1
ATOM 751 C C . TYR A 1 99 ? -16.520 4.153 19.251 1.00 93.44 99 TYR A C 1
ATOM 753 O O . TYR A 1 99 ? -16.860 2.981 19.417 1.00 93.44 99 TYR A O 1
ATOM 761 N N . VAL A 1 100 ? -15.719 4.778 20.116 1.00 95.94 100 VAL A N 1
ATOM 762 C CA . VAL A 1 100 ? -15.176 4.097 21.302 1.00 95.94 100 VAL A CA 1
ATOM 763 C C . VAL A 1 100 ? -16.313 3.683 22.246 1.00 95.94 100 VAL A C 1
ATOM 765 O O . VAL A 1 100 ? -17.211 4.472 22.536 1.00 95.94 100 VAL A O 1
ATOM 768 N N . GLY A 1 101 ? -16.286 2.432 22.709 1.00 95.19 101 GLY A N 1
ATOM 769 C CA . GLY A 1 101 ? -17.338 1.831 23.540 1.00 95.19 101 GLY A CA 1
ATOM 770 C C . GLY A 1 101 ? -18.515 1.228 22.771 1.00 95.19 101 GLY A C 1
ATOM 771 O O . GLY A 1 101 ? -19.413 0.638 23.388 1.00 95.19 101 GLY A O 1
ATOM 772 N N . SER A 1 102 ? -18.514 1.321 21.440 1.00 94.75 102 SER A N 1
ATOM 773 C CA . SER A 1 102 ? -19.414 0.541 20.589 1.00 94.75 102 SER A CA 1
ATOM 774 C C . SER A 1 102 ? -19.178 -0.954 20.791 1.00 94.75 102 SER A C 1
ATOM 776 O O . SER A 1 102 ? -18.025 -1.380 20.841 1.00 94.75 102 SER A O 1
ATOM 778 N N . ILE A 1 103 ? -20.259 -1.732 20.906 1.00 95.88 103 ILE A N 1
ATOM 779 C CA . ILE A 1 103 ? -20.214 -3.201 20.886 1.00 95.88 103 ILE A CA 1
ATOM 780 C C . ILE A 1 103 ? -20.672 -3.651 19.504 1.00 95.88 103 ILE A C 1
ATOM 782 O O . ILE A 1 103 ? -21.711 -3.188 19.019 1.00 95.88 103 ILE A O 1
ATOM 786 N N . VAL A 1 104 ? -19.890 -4.535 18.893 1.00 94.50 104 VAL A N 1
ATOM 787 C CA . VAL A 1 104 ? -20.018 -4.944 17.496 1.00 94.50 104 VAL A CA 1
ATOM 788 C C . VAL A 1 104 ? -19.933 -6.458 17.328 1.00 94.50 104 VAL A C 1
ATOM 790 O O . VAL A 1 104 ? -19.308 -7.153 18.134 1.00 94.50 104 VAL A O 1
ATOM 793 N N . HIS A 1 105 ? -20.529 -6.938 16.243 1.00 94.12 105 HIS A N 1
ATOM 794 C CA . HIS A 1 105 ? -20.403 -8.308 15.758 1.00 94.12 105 HIS A CA 1
ATOM 795 C C . HIS A 1 105 ? -19.045 -8.514 15.080 1.00 94.12 105 HIS A C 1
ATOM 797 O O . HIS A 1 105 ? -18.681 -7.771 14.163 1.00 94.12 105 HIS A O 1
ATOM 803 N N . LEU A 1 106 ? -18.272 -9.510 15.521 1.00 94.75 106 LEU A N 1
ATOM 804 C CA . LEU A 1 106 ? -16.916 -9.715 15.009 1.00 94.75 106 LEU A CA 1
ATOM 805 C C . LEU A 1 106 ? -16.865 -10.593 13.756 1.00 94.75 106 LEU A C 1
ATOM 807 O O . LEU A 1 106 ? -15.885 -10.510 13.015 1.00 94.75 106 LEU A O 1
ATOM 811 N N . LYS A 1 107 ? -17.891 -11.402 13.470 1.00 92.31 107 LYS A N 1
ATOM 812 C CA . LYS A 1 107 ? -17.932 -12.238 12.259 1.00 92.31 107 LYS A CA 1
ATOM 813 C C . LYS A 1 107 ? -18.057 -11.392 10.991 1.00 92.31 107 LYS A C 1
ATOM 815 O O . LYS A 1 107 ? -17.271 -11.579 10.063 1.00 92.31 107 LYS A O 1
ATOM 820 N N . ALA A 1 108 ? -18.989 -10.437 10.973 1.00 87.06 108 ALA A N 1
ATOM 821 C CA . ALA A 1 108 ? -19.151 -9.489 9.865 1.00 87.06 108 ALA A CA 1
ATOM 822 C C . ALA A 1 108 ? -17.891 -8.628 9.680 1.00 87.06 108 ALA A C 1
ATOM 824 O O . ALA A 1 108 ? -17.376 -8.503 8.565 1.00 87.06 108 ALA A O 1
ATOM 825 N N . PHE A 1 109 ? -17.3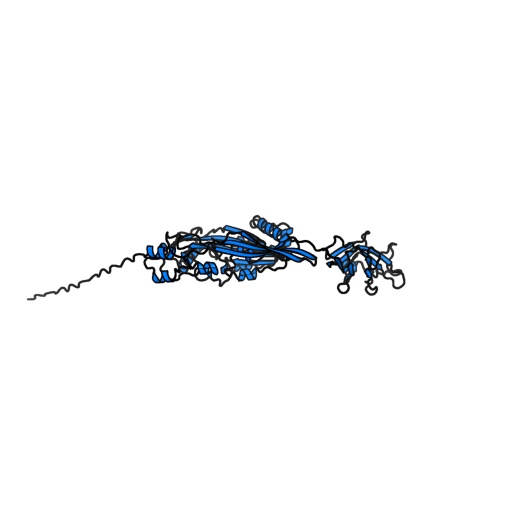20 -8.148 10.789 1.00 90.19 109 PHE A N 1
ATOM 826 C CA . PHE A 1 109 ? -16.055 -7.420 10.784 1.00 90.19 109 PHE A CA 1
ATOM 827 C C . PHE A 1 109 ? -14.907 -8.248 10.184 1.00 90.19 109 PHE A C 1
ATOM 829 O O . PHE A 1 109 ? -14.190 -7.775 9.305 1.00 90.19 109 PHE A O 1
ATOM 836 N N . ALA A 1 110 ? -14.747 -9.508 10.589 1.00 90.50 110 ALA A N 1
ATOM 837 C CA . ALA A 1 110 ? -13.682 -10.363 10.073 1.00 90.50 110 ALA A CA 1
ATOM 838 C C . ALA A 1 110 ? -13.794 -10.618 8.562 1.00 90.50 110 ALA A C 1
ATOM 840 O O . ALA A 1 110 ? -12.774 -10.687 7.875 1.00 90.50 110 ALA A O 1
ATOM 841 N N . GLN A 1 111 ? -15.019 -10.747 8.049 1.00 86.81 111 GLN A N 1
ATOM 842 C CA . GLN A 1 111 ? -15.277 -11.094 6.651 1.00 86.81 111 GLN A CA 1
ATOM 843 C C . GLN A 1 111 ? -15.246 -9.887 5.711 1.00 86.81 111 GLN A C 1
ATOM 845 O O . GLN A 1 111 ? -14.726 -9.994 4.605 1.00 86.81 111 GLN A O 1
ATOM 850 N N . GLN A 1 112 ? -15.821 -8.761 6.132 1.00 82.50 112 GLN A N 1
ATOM 851 C CA . GLN A 1 112 ? -16.103 -7.619 5.253 1.00 82.50 112 GLN A CA 1
ATOM 852 C C . GLN A 1 112 ? -15.541 -6.303 5.795 1.00 82.50 112 GLN A C 1
ATOM 854 O O . GLN A 1 112 ? -15.639 -5.272 5.138 1.00 82.50 112 GLN A O 1
ATOM 859 N N . GLY A 1 113 ? -14.947 -6.325 6.989 1.00 85.19 113 GLY A N 1
ATOM 860 C CA . GLY A 1 113 ? -14.512 -5.120 7.678 1.00 85.19 113 GLY A CA 1
ATOM 861 C C . GLY A 1 113 ? -15.672 -4.271 8.186 1.00 85.19 113 GLY A C 1
ATOM 862 O O . GLY A 1 113 ? -15.422 -3.118 8.503 1.00 85.19 113 GLY A O 1
ATOM 863 N N . ASP A 1 114 ? -16.901 -4.799 8.249 1.00 85.62 114 ASP A N 1
ATOM 864 C CA . ASP A 1 114 ? -18.090 -4.071 8.706 1.00 85.62 114 ASP A CA 1
ATOM 865 C C . ASP A 1 114 ? -18.226 -4.098 10.236 1.00 85.62 114 ASP A C 1
ATOM 867 O O . ASP A 1 114 ? -18.287 -5.158 10.862 1.00 85.62 114 ASP A O 1
ATOM 871 N N . LEU A 1 115 ? -18.295 -2.915 10.843 1.00 88.44 115 LEU A N 1
ATOM 872 C CA . LEU A 1 115 ? -18.571 -2.725 12.263 1.00 88.44 115 LEU A CA 1
ATOM 873 C C . LEU A 1 115 ? -20.082 -2.626 12.515 1.00 88.44 115 LEU A C 1
ATOM 875 O O . LEU A 1 115 ? -20.616 -1.551 12.807 1.00 88.44 115 LEU A O 1
ATOM 879 N N . THR A 1 116 ? -20.777 -3.761 12.456 1.00 88.88 116 THR A N 1
ATOM 880 C CA . THR A 1 116 ? -22.208 -3.835 12.775 1.00 88.88 116 THR A CA 1
ATOM 881 C C . THR A 1 116 ? -22.427 -3.782 14.289 1.00 88.88 116 THR A C 1
ATOM 883 O O . THR A 1 116 ? -21.951 -4.648 15.023 1.00 88.88 116 THR A O 1
ATOM 886 N N . SER A 1 117 ? -23.155 -2.775 14.780 1.00 88.50 117 SER A N 1
ATOM 887 C CA . SER A 1 117 ? -23.487 -2.649 16.207 1.00 88.50 117 SER A CA 1
ATOM 888 C C . SER A 1 117 ? -24.578 -3.638 16.633 1.00 88.50 117 SER A C 1
ATOM 890 O O . SER A 1 117 ? -25.486 -3.919 15.856 1.00 88.50 117 SER A O 1
ATOM 892 N N . ILE A 1 118 ? -24.564 -4.071 17.899 1.00 90.00 118 ILE A N 1
ATOM 893 C CA . ILE A 1 118 ? -25.621 -4.916 18.502 1.00 90.00 118 ILE A CA 1
ATOM 894 C C . ILE A 1 118 ? -26.974 -4.196 18.704 1.00 90.00 118 ILE A C 1
ATOM 896 O O . ILE A 1 118 ? -27.880 -4.726 19.346 1.00 90.00 118 ILE A O 1
ATOM 900 N N . GLY A 1 119 ? -27.116 -2.966 18.200 1.00 81.38 119 GLY A N 1
ATOM 901 C CA . GLY A 1 119 ? -28.347 -2.184 18.272 1.00 81.38 119 GLY A CA 1
ATOM 902 C C . GLY A 1 119 ? -28.629 -1.590 19.656 1.00 81.38 119 GLY A C 1
ATOM 903 O O . GLY A 1 119 ? -27.725 -1.355 20.462 1.00 81.38 119 GLY A O 1
ATOM 904 N N . GLN A 1 120 ? -29.905 -1.292 19.921 1.00 74.75 120 GLN A N 1
ATOM 905 C CA . GLN A 1 120 ? -30.329 -0.647 21.165 1.00 74.75 120 GLN A CA 1
ATOM 906 C C . GLN A 1 120 ? -30.426 -1.659 22.309 1.00 74.75 120 GLN A C 1
ATOM 908 O O . GLN A 1 120 ? -31.464 -2.264 22.552 1.00 74.75 120 GLN A O 1
ATOM 913 N N . THR A 1 121 ? -29.322 -1.815 23.030 1.00 86.00 121 THR A N 1
ATOM 914 C CA . THR A 1 121 ? -29.270 -2.476 24.338 1.00 86.00 121 THR A CA 1
ATOM 915 C C . THR A 1 121 ? -28.990 -1.431 25.410 1.00 86.00 121 THR A C 1
ATOM 917 O O . THR A 1 121 ? -28.233 -0.491 25.174 1.00 86.00 121 THR A O 1
ATOM 920 N N . THR A 1 122 ? -29.591 -1.558 26.595 1.00 92.06 122 THR A N 1
ATOM 921 C CA . THR A 1 122 ? -29.345 -0.596 27.679 1.00 92.06 122 THR A CA 1
ATOM 922 C C . THR A 1 122 ? -27.907 -0.729 28.181 1.00 92.06 122 THR A C 1
ATOM 924 O O . THR A 1 122 ? -27.518 -1.751 28.752 1.00 92.06 122 THR A O 1
ATOM 927 N N . ARG A 1 123 ? -27.100 0.307 27.946 1.00 94.38 123 ARG A N 1
ATOM 928 C CA . ARG A 1 123 ? -25.663 0.330 28.246 1.00 94.38 123 ARG A CA 1
ATOM 929 C C . ARG A 1 123 ? -25.383 0.937 29.616 1.00 94.38 123 ARG A C 1
ATOM 931 O O . ARG A 1 123 ? -26.137 1.781 30.085 1.00 94.38 123 ARG A O 1
ATOM 938 N N . GLU A 1 124 ? -24.281 0.520 30.223 1.00 95.94 124 GLU A N 1
ATOM 939 C CA . GLU A 1 124 ? -23.680 1.227 31.356 1.00 95.94 124 GLU A CA 1
ATOM 940 C C . GLU A 1 124 ? -22.787 2.366 30.850 1.00 95.94 124 GLU A C 1
ATOM 942 O O . GLU A 1 124 ? -22.328 2.344 29.700 1.00 95.94 124 GLU A O 1
ATOM 947 N N . SER A 1 125 ? -22.534 3.359 31.700 1.00 96.12 125 SER A N 1
ATOM 948 C CA . SER A 1 125 ? -21.597 4.432 31.367 1.00 96.12 125 SER A CA 1
ATOM 949 C C . SER A 1 125 ? -20.158 3.918 31.249 1.00 96.12 125 SER A C 1
ATOM 951 O O . SER A 1 125 ? -19.734 3.027 31.982 1.00 96.12 125 SER A O 1
ATOM 953 N N . VAL A 1 126 ? -19.383 4.518 30.348 1.00 96.19 126 VAL A N 1
ATOM 954 C CA . VAL A 1 126 ? -17.956 4.227 30.147 1.00 96.19 126 VAL A CA 1
ATOM 955 C C . VAL A 1 126 ? -17.120 5.488 30.327 1.00 96.19 126 VAL A C 1
ATOM 957 O O . VAL A 1 126 ? -17.562 6.589 29.993 1.00 96.19 126 VAL A O 1
ATOM 960 N N . SER A 1 127 ? -15.904 5.322 30.847 1.00 97.25 127 SER A N 1
ATOM 961 C CA . SER A 1 127 ? -14.915 6.395 30.975 1.00 97.25 127 SER A CA 1
ATOM 962 C C . SER A 1 127 ? -14.076 6.474 29.703 1.00 97.25 127 SER A C 1
ATOM 964 O O . SER A 1 127 ? -13.429 5.493 29.328 1.00 97.25 127 SER A O 1
ATOM 966 N N . LEU A 1 128 ? -14.107 7.624 29.032 1.00 98.06 128 LEU A N 1
ATOM 967 C CA . LEU A 1 128 ? -13.289 7.931 27.866 1.00 98.06 128 LEU A CA 1
ATOM 968 C C . LEU A 1 128 ? -12.081 8.778 28.254 1.00 98.06 128 LEU A C 1
ATOM 970 O O . LEU A 1 128 ? -12.193 9.728 29.032 1.00 98.06 128 LEU A O 1
ATOM 974 N N . THR A 1 129 ? -10.953 8.499 27.612 1.00 97.50 129 THR A N 1
ATOM 975 C CA . THR A 1 129 ? -9.707 9.259 27.730 1.00 97.50 129 THR A CA 1
ATOM 976 C C . THR A 1 129 ? -9.152 9.590 26.348 1.00 97.50 129 THR A C 1
ATOM 978 O O . THR A 1 129 ? -9.405 8.884 25.370 1.00 97.50 129 THR A O 1
ATOM 981 N N . SER A 1 130 ? -8.391 10.679 26.259 1.00 96.00 130 SER A N 1
ATOM 982 C CA . SER A 1 130 ? -7.697 11.099 25.042 1.00 96.00 130 SER A CA 1
ATOM 983 C C . SER A 1 130 ? -6.314 11.626 25.392 1.00 96.00 130 SER A C 1
ATOM 985 O O . SER A 1 130 ? -6.123 12.199 26.464 1.00 96.00 130 SER A O 1
ATOM 987 N N . ASN A 1 131 ? -5.352 11.442 24.490 1.00 94.00 131 ASN A N 1
ATOM 988 C CA . ASN A 1 131 ? -4.015 12.022 24.624 1.00 94.00 131 ASN A CA 1
ATOM 989 C C . ASN A 1 131 ? -3.908 13.442 24.029 1.00 94.00 131 ASN A C 1
ATOM 991 O O . ASN A 1 131 ? -2.804 13.979 23.931 1.00 94.00 131 ASN A O 1
ATOM 995 N N . LEU A 1 132 ? -5.029 14.052 23.623 1.00 92.94 132 LEU A N 1
ATOM 996 C CA . LEU A 1 132 ? -5.056 15.456 23.217 1.00 92.94 132 LEU A CA 1
ATOM 997 C C . LEU A 1 132 ? -4.628 16.371 24.381 1.00 92.94 132 LEU A C 1
ATOM 999 O O . LEU A 1 132 ? -5.105 16.196 25.505 1.00 92.94 132 LEU A O 1
ATOM 1003 N N . PRO A 1 133 ? -3.791 17.395 24.128 1.00 88.94 133 PRO A N 1
ATOM 1004 C CA . PRO A 1 133 ? -3.468 18.408 25.128 1.00 88.94 133 PRO A CA 1
ATOM 1005 C C . PRO A 1 133 ? -4.733 19.065 25.693 1.00 88.94 133 PRO A C 1
ATOM 1007 O O . PRO A 1 133 ? -5.563 19.571 24.940 1.00 88.94 133 PRO A O 1
ATOM 1010 N N . GLY A 1 134 ? -4.874 19.060 27.021 1.00 87.44 134 GLY A N 1
ATOM 1011 C CA . GLY A 1 134 ? -6.025 19.646 27.719 1.00 87.44 134 GLY A CA 1
ATOM 1012 C C . GLY A 1 134 ? -7.272 18.758 27.788 1.00 87.44 134 GLY A C 1
ATOM 1013 O O . GLY A 1 134 ? -8.246 19.146 28.431 1.00 87.44 134 GLY A O 1
ATOM 1014 N N . ALA A 1 135 ? -7.261 17.562 27.189 1.00 92.50 135 ALA A N 1
ATOM 1015 C CA . ALA A 1 135 ? -8.375 16.631 27.313 1.00 92.50 135 ALA A CA 1
ATOM 1016 C C . ALA A 1 135 ? -8.487 16.088 28.746 1.00 92.50 135 ALA A C 1
ATOM 1018 O O . ALA A 1 135 ? -7.555 15.494 29.286 1.00 92.50 135 ALA A O 1
ATOM 1019 N N . VAL A 1 136 ? -9.660 16.269 29.354 1.00 93.81 136 VAL A N 1
ATOM 1020 C CA . VAL A 1 136 ? -10.018 15.666 30.646 1.00 93.81 136 VAL A CA 1
ATOM 1021 C C . VAL A 1 136 ? -10.884 14.423 30.432 1.00 93.81 136 VAL A C 1
ATOM 1023 O O . VAL A 1 136 ? -11.723 14.460 29.526 1.00 93.81 136 VAL A O 1
ATOM 1026 N N . PRO A 1 137 ? -10.742 13.355 31.244 1.00 96.25 137 PRO A N 1
ATOM 1027 C CA . PRO A 1 137 ? -11.590 12.171 31.141 1.00 96.25 137 PRO A CA 1
ATOM 1028 C C . PRO A 1 137 ? -13.087 12.505 31.184 1.00 96.25 137 PRO A C 1
ATOM 1030 O O . PRO A 1 137 ? -13.519 13.397 31.921 1.00 96.25 137 PRO A O 1
ATOM 1033 N N . LYS A 1 138 ? -13.886 11.787 30.390 1.00 97.00 138 LYS A N 1
ATOM 1034 C CA . LYS A 1 138 ? -15.340 11.986 30.287 1.00 97.00 138 LYS A CA 1
ATOM 1035 C C . LYS A 1 138 ? -16.067 10.667 30.487 1.00 97.00 138 LYS A C 1
ATOM 1037 O O . LYS A 1 138 ? -15.830 9.716 29.753 1.00 97.00 138 LYS A O 1
ATOM 1042 N N . VAL A 1 139 ? -16.993 10.635 31.440 1.00 97.19 139 VAL A N 1
ATOM 1043 C CA . VAL A 1 139 ? -17.915 9.509 31.619 1.00 97.19 139 VAL A CA 1
ATOM 1044 C C . VAL A 1 139 ? -19.150 9.758 30.763 1.00 97.19 139 VAL A C 1
ATOM 1046 O O . VAL A 1 139 ? -19.791 10.801 30.903 1.00 97.19 139 VAL A O 1
ATOM 1049 N N . ILE A 1 140 ? -19.472 8.825 29.867 1.00 95.50 140 ILE A N 1
ATOM 1050 C CA . ILE A 1 140 ? -20.627 8.935 28.970 1.00 95.50 140 ILE A CA 1
ATOM 1051 C C . ILE A 1 140 ? -21.418 7.635 28.908 1.00 95.50 140 ILE A C 1
ATOM 1053 O O . ILE A 1 140 ? -20.858 6.550 29.040 1.00 95.50 140 ILE A O 1
ATOM 1057 N N . LEU A 1 141 ? -22.705 7.737 28.581 1.00 94.75 141 LEU A N 1
ATOM 1058 C CA . LEU A 1 141 ? -23.436 6.610 28.013 1.00 94.75 141 LEU A CA 1
ATOM 1059 C C . LEU A 1 141 ? -22.933 6.394 26.570 1.00 94.75 141 LEU A C 1
ATOM 1061 O O . LEU A 1 141 ? -23.022 7.336 25.773 1.00 94.75 141 LEU A O 1
ATOM 1065 N N . PRO A 1 142 ? -22.385 5.217 26.212 1.00 91.94 142 PRO A N 1
ATOM 1066 C CA . PRO A 1 142 ? -21.721 5.014 24.927 1.00 91.94 142 PRO A CA 1
ATOM 1067 C C . PRO A 1 142 ? -22.732 4.960 23.778 1.00 91.94 142 PRO A C 1
ATOM 1069 O O . PRO A 1 142 ? -23.338 3.926 23.494 1.00 91.94 142 PRO A O 1
ATOM 1072 N N . ALA A 1 143 ? -22.867 6.080 23.078 1.00 91.81 143 ALA A N 1
ATOM 1073 C CA . ALA A 1 143 ? -23.612 6.216 21.838 1.00 91.81 143 ALA A CA 1
ATOM 1074 C C . ALA A 1 143 ? -22.784 7.040 20.846 1.00 91.81 143 ALA A C 1
ATOM 1076 O O . ALA A 1 143 ? -21.950 7.856 21.242 1.00 91.81 143 ALA A O 1
ATOM 1077 N N . LYS A 1 144 ? -23.029 6.861 19.543 1.00 89.94 144 LYS A N 1
ATOM 1078 C CA . LYS A 1 144 ? -22.298 7.599 18.500 1.00 89.94 144 LYS A CA 1
ATOM 1079 C C . LYS A 1 144 ? -22.388 9.117 18.701 1.00 89.94 144 LYS A C 1
ATOM 1081 O O . LYS A 1 144 ? -21.378 9.803 18.595 1.00 89.94 144 LYS A O 1
ATOM 1086 N N . SER A 1 145 ? -23.572 9.630 19.039 1.00 91.69 145 SER A N 1
ATOM 1087 C CA . SER A 1 145 ? -23.807 11.062 19.260 1.00 91.69 145 SER A CA 1
ATOM 1088 C C . SER A 1 145 ? -23.064 11.606 20.483 1.00 91.69 145 SER A C 1
ATOM 1090 O O . SER A 1 145 ? -22.372 12.612 20.370 1.00 91.69 145 SER A O 1
ATOM 1092 N N . THR A 1 146 ? -23.144 10.930 21.633 1.00 94.56 146 THR A N 1
ATOM 1093 C CA . THR A 1 146 ? -22.460 11.355 22.867 1.00 94.56 146 THR A CA 1
ATOM 1094 C C . THR A 1 146 ? -20.942 11.304 22.712 1.00 94.56 146 THR A C 1
ATOM 1096 O O . THR A 1 146 ? -20.246 12.223 23.142 1.00 94.56 146 THR A O 1
ATOM 1099 N N . TYR A 1 147 ? -20.430 10.280 22.026 1.00 94.81 147 TYR A N 1
ATOM 1100 C CA . TYR A 1 147 ? -19.023 10.184 21.653 1.00 94.81 147 TYR A CA 1
ATOM 1101 C C . TYR A 1 147 ? -18.583 11.342 20.745 1.00 94.81 147 TYR A C 1
ATOM 1103 O O . TYR A 1 147 ? -17.561 11.976 21.004 1.00 94.81 147 TYR A O 1
ATOM 1111 N N . GLN A 1 148 ? -19.361 11.654 19.702 1.00 93.06 148 GLN A N 1
ATOM 1112 C CA . GLN A 1 148 ? -19.067 12.756 18.779 1.00 93.06 148 GLN A CA 1
ATOM 1113 C C . GLN A 1 148 ? -19.053 14.117 19.479 1.00 93.06 148 GLN A C 1
ATOM 1115 O O . GLN A 1 148 ? -18.197 14.944 19.164 1.00 93.06 148 GLN A O 1
ATOM 1120 N N . THR A 1 149 ? -19.947 14.347 20.445 1.00 95.62 149 THR A N 1
ATOM 1121 C CA . THR A 1 149 ? -19.923 15.557 21.276 1.00 95.62 149 THR A CA 1
ATOM 1122 C C . THR A 1 149 ? -18.617 15.656 22.062 1.00 95.62 149 THR A C 1
ATOM 1124 O O . THR A 1 149 ? -17.927 16.663 21.948 1.00 95.62 149 THR A O 1
ATOM 1127 N N . VAL A 1 150 ? -18.213 14.595 22.772 1.00 96.12 150 VAL A N 1
ATOM 1128 C CA . VAL A 1 150 ? -16.947 14.584 23.531 1.00 96.12 150 VAL A CA 1
ATOM 1129 C C . VAL A 1 150 ? -15.732 14.809 22.629 1.00 96.12 150 VAL A C 1
ATOM 1131 O O . VAL A 1 150 ? -14.851 15.598 22.966 1.00 96.12 150 VAL A O 1
ATOM 1134 N N . LEU A 1 151 ? -15.688 14.151 21.468 1.00 94.94 151 LEU A N 1
ATOM 1135 C CA . LEU A 1 151 ? -14.606 14.327 20.498 1.00 94.94 151 LEU A CA 1
ATOM 1136 C C . LEU A 1 151 ? -14.545 15.771 19.976 1.00 94.94 151 LEU A C 1
ATOM 1138 O O . LEU A 1 151 ? -13.461 16.344 19.852 1.00 94.94 151 LEU A O 1
ATOM 1142 N N . THR A 1 152 ? -15.701 16.372 19.693 1.00 93.81 152 THR A N 1
ATOM 1143 C CA . THR A 1 152 ? -15.793 17.771 19.251 1.00 93.81 152 THR A CA 1
ATOM 1144 C C . THR A 1 152 ? -15.280 18.716 20.333 1.00 93.81 152 THR A C 1
ATOM 1146 O O . THR A 1 152 ? -14.433 19.558 20.047 1.00 93.81 152 THR A O 1
ATOM 1149 N N . ASP A 1 153 ? -15.714 18.529 21.580 1.00 93.69 153 ASP A N 1
ATOM 1150 C CA . ASP A 1 153 ? -15.282 19.351 22.712 1.00 93.69 153 ASP A CA 1
ATOM 1151 C C . ASP A 1 153 ? -13.761 19.282 22.907 1.00 93.69 153 ASP A C 1
ATOM 1153 O O . ASP A 1 153 ? -13.091 20.314 22.983 1.00 93.69 153 ASP A O 1
ATOM 1157 N N . TRP A 1 154 ? -13.189 18.071 22.939 1.00 94.81 154 TRP A N 1
ATOM 1158 C CA . TRP A 1 154 ? -11.744 17.894 23.103 1.00 94.81 154 TRP A CA 1
ATOM 1159 C C . TRP A 1 154 ? -10.947 18.487 21.943 1.00 94.81 154 TRP A C 1
ATOM 1161 O O . TRP A 1 154 ? -9.938 19.153 22.168 1.00 94.81 154 TRP A O 1
ATOM 1171 N N . THR A 1 155 ? -11.381 18.274 20.701 1.00 92.25 155 THR A N 1
ATOM 1172 C CA . THR A 1 155 ? -10.656 18.800 19.537 1.00 92.25 155 THR A CA 1
ATOM 1173 C C . THR A 1 155 ? -10.766 20.320 19.422 1.00 92.25 155 THR A C 1
ATOM 1175 O O . THR A 1 155 ? -9.806 20.943 18.98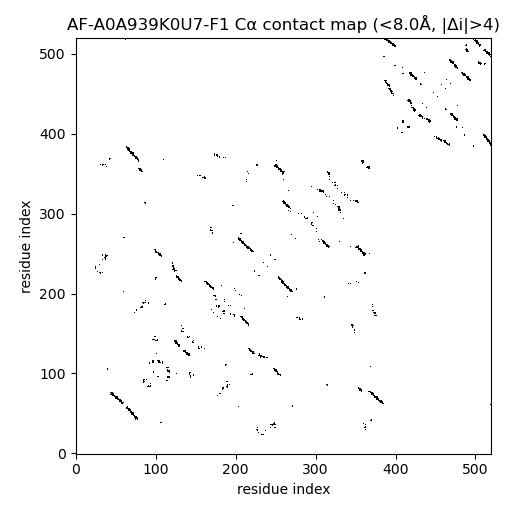2 1.00 92.25 155 THR A O 1
ATOM 1178 N N . GLN A 1 156 ? -11.868 20.950 19.843 1.00 90.06 156 GLN A N 1
ATOM 1179 C CA . GLN A 1 156 ? -11.995 22.416 19.882 1.00 90.06 156 GLN A CA 1
ATOM 1180 C C . GLN A 1 156 ? -11.105 23.068 20.947 1.00 90.06 156 GLN A C 1
ATOM 1182 O O . GLN A 1 156 ? -10.595 24.164 20.724 1.00 90.06 156 GLN A O 1
ATOM 1187 N N . GLN A 1 157 ? -10.914 22.403 22.087 1.00 88.44 157 GLN A N 1
ATOM 1188 C CA . GLN A 1 157 ? -10.092 22.907 23.194 1.00 88.44 157 GLN A CA 1
ATOM 1189 C C . GLN A 1 157 ? -8.593 22.665 22.986 1.00 88.44 157 GLN A C 1
ATOM 1191 O O . GLN A 1 157 ? -7.763 23.377 23.553 1.00 88.44 157 GLN A O 1
ATOM 1196 N N . ALA A 1 158 ? -8.238 21.665 22.178 1.00 87.69 158 ALA A N 1
ATOM 1197 C CA . ALA A 1 158 ? -6.852 21.318 21.922 1.00 87.69 158 ALA A CA 1
ATOM 1198 C C . ALA A 1 158 ? -6.120 22.436 21.158 1.00 87.69 158 ALA A C 1
ATOM 1200 O O . ALA A 1 158 ? -6.536 22.869 20.083 1.00 87.69 158 ALA A O 1
ATOM 1201 N N . SER A 1 159 ? -4.971 22.856 21.689 1.00 81.00 159 SER A N 1
ATOM 1202 C CA . SER A 1 159 ? -4.034 23.771 21.029 1.00 81.00 159 SER A CA 1
ATOM 1203 C C . SER A 1 159 ? -2.623 23.176 21.036 1.00 81.00 159 SER A C 1
ATOM 1205 O O . SER A 1 159 ? -2.274 22.406 21.929 1.00 81.00 159 SER A O 1
ATOM 1207 N N . GLY A 1 160 ? -1.821 23.483 20.009 1.00 74.88 160 GLY A N 1
ATOM 1208 C CA . GLY A 1 160 ? -0.439 22.992 19.894 1.00 74.88 160 GLY A CA 1
ATOM 1209 C C . GLY A 1 160 ? -0.309 21.477 19.682 1.00 74.88 160 GLY A C 1
ATOM 1210 O O . GLY A 1 160 ? 0.622 20.859 20.198 1.00 74.88 160 GLY A O 1
ATOM 1211 N N . VAL A 1 161 ? -1.246 20.857 18.957 1.00 81.69 161 VAL A N 1
ATOM 1212 C CA . VAL A 1 161 ? -1.256 19.404 18.714 1.00 81.69 161 VAL A CA 1
ATOM 1213 C C . VAL A 1 161 ? -0.147 19.016 17.739 1.00 81.69 161 VAL A C 1
ATOM 1215 O O . VAL A 1 161 ? -0.306 19.148 16.530 1.00 81.69 161 VAL A O 1
ATOM 1218 N N . SER A 1 162 ? 0.958 18.477 18.253 1.00 79.62 162 SER A N 1
ATOM 1219 C CA . SER A 1 162 ? 2.023 17.914 17.418 1.00 79.62 162 SER A CA 1
ATOM 1220 C C . SER A 1 162 ? 1.627 16.533 16.893 1.00 79.62 162 SER A C 1
ATOM 1222 O O . SER A 1 162 ? 1.343 15.625 17.673 1.00 79.62 162 SER A O 1
ATOM 1224 N N . ALA A 1 163 ? 1.625 16.358 15.571 1.00 83.25 163 ALA A N 1
ATOM 1225 C CA . ALA A 1 163 ? 1.352 15.062 14.963 1.00 83.25 163 ALA A CA 1
ATOM 1226 C C . ALA A 1 163 ? 2.606 14.172 14.964 1.00 83.25 163 ALA A C 1
ATOM 1228 O O . ALA A 1 163 ? 3.659 14.563 14.452 1.00 83.25 163 ALA A O 1
ATOM 1229 N N . ALA A 1 164 ? 2.479 12.943 15.465 1.00 86.25 164 ALA A N 1
ATOM 1230 C CA . ALA A 1 164 ? 3.485 11.907 15.283 1.00 86.25 164 ALA A CA 1
ATOM 1231 C C . ALA A 1 164 ? 3.503 11.484 13.808 1.00 86.25 164 ALA A C 1
ATOM 1233 O O . ALA A 1 164 ? 2.556 10.882 13.296 1.00 86.25 164 ALA A O 1
ATOM 1234 N N . PHE A 1 165 ? 4.577 11.856 13.115 1.00 85.56 165 PHE A N 1
ATOM 1235 C CA . PHE A 1 165 ? 4.750 11.597 11.694 1.00 85.56 165 PHE A CA 1
ATOM 1236 C C . PHE A 1 165 ? 5.550 10.318 11.462 1.00 85.56 165 PHE A C 1
ATOM 1238 O O . PHE A 1 165 ? 6.658 10.174 11.981 1.00 85.56 165 PHE A O 1
ATOM 1245 N N . THR A 1 166 ? 5.019 9.432 10.627 1.00 87.00 166 THR A N 1
ATOM 1246 C CA . THR A 1 166 ? 5.754 8.297 10.074 1.00 87.00 166 THR A CA 1
ATOM 1247 C C . THR A 1 166 ? 5.578 8.263 8.564 1.00 87.00 166 THR A C 1
ATOM 1249 O O . THR A 1 166 ? 4.563 8.713 8.026 1.00 87.00 166 THR A O 1
ATOM 1252 N N . TYR A 1 167 ? 6.569 7.722 7.865 1.00 86.19 167 TYR A N 1
ATOM 1253 C CA . TYR A 1 167 ? 6.403 7.358 6.470 1.00 86.19 167 TYR A CA 1
ATOM 1254 C C . TYR A 1 167 ? 7.016 5.995 6.210 1.00 86.19 167 TYR A C 1
ATOM 1256 O O . TYR A 1 167 ? 7.955 5.581 6.889 1.00 86.19 167 TYR A O 1
ATOM 1264 N N . GLU A 1 168 ? 6.489 5.315 5.204 1.00 87.12 168 GLU A N 1
ATOM 1265 C CA . GLU A 1 168 ? 6.991 4.018 4.788 1.00 87.12 168 GLU A CA 1
ATOM 1266 C C . GLU A 1 168 ? 6.830 3.869 3.273 1.00 87.12 168 GLU A C 1
ATOM 1268 O O . GLU A 1 168 ? 5.792 4.239 2.724 1.00 87.12 168 GLU A O 1
ATOM 1273 N N . ALA A 1 169 ? 7.839 3.315 2.601 1.00 86.69 169 ALA A N 1
ATOM 1274 C CA . ALA A 1 169 ? 7.823 3.067 1.163 1.00 86.69 169 ALA A CA 1
ATOM 1275 C C . ALA A 1 169 ? 7.986 1.571 0.869 1.00 86.69 169 ALA A C 1
ATOM 1277 O O . ALA A 1 169 ? 8.738 0.879 1.558 1.00 86.69 169 ALA A O 1
ATOM 1278 N N . SER A 1 170 ? 7.302 1.077 -0.162 1.00 86.81 170 SER A N 1
ATOM 1279 C CA . SER A 1 170 ? 7.487 -0.277 -0.691 1.00 86.81 170 SER A CA 1
ATOM 1280 C C . SER A 1 170 ? 7.404 -0.328 -2.202 1.00 86.81 170 SER A C 1
ATOM 1282 O O . SER A 1 170 ? 6.594 0.342 -2.844 1.00 86.81 170 SER A O 1
ATOM 1284 N N . VAL A 1 171 ? 8.213 -1.230 -2.742 1.00 88.50 171 VAL A N 1
ATOM 1285 C CA . VAL A 1 171 ? 8.050 -1.819 -4.068 1.00 88.50 171 VAL A CA 1
ATOM 1286 C C . VAL A 1 171 ? 6.633 -2.386 -4.180 1.00 88.50 171 VAL A C 1
ATOM 1288 O O . VAL A 1 171 ? 6.178 -3.128 -3.310 1.00 88.50 171 VAL A O 1
ATOM 1291 N N . MET A 1 172 ? 5.936 -2.026 -5.253 1.00 91.25 172 MET A N 1
ATOM 1292 C CA . MET A 1 172 ? 4.555 -2.433 -5.485 1.00 91.25 172 MET A CA 1
ATOM 1293 C C . MET A 1 172 ? 4.481 -3.413 -6.655 1.00 91.25 172 MET A C 1
ATOM 1295 O O . MET A 1 172 ? 4.515 -3.015 -7.817 1.00 91.25 172 MET A O 1
ATOM 1299 N N . ASN A 1 173 ? 4.454 -4.714 -6.360 1.00 90.50 173 ASN A N 1
ATOM 1300 C CA . ASN A 1 173 ? 4.307 -5.772 -7.375 1.00 90.50 173 ASN A CA 1
ATOM 1301 C C . ASN A 1 173 ? 2.840 -6.084 -7.674 1.00 90.50 173 ASN A C 1
ATOM 1303 O O . ASN A 1 173 ? 2.491 -6.472 -8.784 1.00 90.50 173 ASN A O 1
ATOM 1307 N N . SER A 1 174 ? 1.976 -5.886 -6.682 1.00 92.44 174 SER A N 1
ATOM 1308 C CA . SER A 1 174 ? 0.535 -5.790 -6.869 1.00 92.44 174 SER A CA 1
ATOM 1309 C C . SER A 1 174 ? -0.023 -4.743 -5.911 1.00 92.44 174 SER A C 1
ATOM 1311 O O . SER A 1 174 ? 0.547 -4.477 -4.849 1.00 92.44 174 SER A O 1
ATOM 1313 N N . THR A 1 175 ? -1.154 -4.140 -6.269 1.00 92.69 175 THR A N 1
ATOM 1314 C CA . THR A 1 175 ? -1.851 -3.170 -5.410 1.00 92.69 175 THR A CA 1
ATOM 1315 C C . THR A 1 175 ? -2.232 -3.776 -4.065 1.00 92.69 175 THR A C 1
ATOM 1317 O O . THR A 1 175 ? -2.034 -3.155 -3.024 1.00 92.69 175 THR A O 1
ATOM 1320 N N . THR A 1 176 ? -2.713 -5.018 -4.083 1.00 92.69 176 THR A N 1
ATOM 1321 C CA . THR A 1 176 ? -3.094 -5.777 -2.889 1.00 92.69 176 THR A CA 1
ATOM 1322 C C . THR A 1 176 ? -1.907 -6.004 -1.957 1.00 92.69 176 THR A C 1
ATOM 1324 O O . THR A 1 176 ? -2.033 -5.743 -0.764 1.00 92.69 176 THR A O 1
ATOM 1327 N N . GLN A 1 177 ? -0.749 -6.418 -2.484 1.00 94.00 177 GLN A N 1
ATOM 1328 C CA . GLN A 1 177 ? 0.466 -6.606 -1.684 1.00 94.00 177 GLN A CA 1
ATOM 1329 C C . GLN A 1 177 ? 0.943 -5.286 -1.074 1.00 94.00 177 GLN A C 1
ATOM 1331 O O . GLN A 1 177 ? 1.134 -5.201 0.137 1.00 94.00 177 GLN A O 1
ATOM 1336 N N . ALA A 1 178 ? 1.066 -4.230 -1.878 1.00 93.31 178 ALA A N 1
ATOM 1337 C CA . ALA A 1 178 ? 1.563 -2.954 -1.377 1.00 93.31 178 ALA A CA 1
ATOM 1338 C C . ALA A 1 178 ? 0.644 -2.338 -0.307 1.00 93.31 178 ALA A C 1
ATOM 1340 O O . ALA A 1 178 ? 1.132 -1.820 0.696 1.00 93.31 178 ALA A O 1
ATOM 1341 N N . LEU A 1 179 ? -0.682 -2.418 -0.475 1.00 92.75 179 LEU A N 1
ATOM 1342 C CA . LEU A 1 179 ? -1.638 -1.950 0.536 1.00 92.75 179 LEU A CA 1
ATOM 1343 C C . LEU A 1 179 ? -1.597 -2.814 1.804 1.00 92.75 179 LEU A C 1
ATOM 1345 O O . LEU A 1 179 ? -1.582 -2.260 2.909 1.00 92.75 179 LEU A O 1
ATOM 1349 N N . LEU A 1 180 ? -1.493 -4.140 1.660 1.00 93.06 180 LEU A N 1
ATOM 1350 C CA . LEU A 1 180 ? -1.345 -5.058 2.790 1.00 93.06 180 LEU A CA 1
ATOM 1351 C C . LEU A 1 180 ? -0.100 -4.716 3.615 1.00 93.06 180 LEU A C 1
ATOM 1353 O O . LEU A 1 180 ? -0.171 -4.644 4.843 1.00 93.06 180 LEU A O 1
ATOM 1357 N N . GLU A 1 181 ? 1.025 -4.418 2.964 1.00 91.69 181 GLU A N 1
ATOM 1358 C CA . GLU A 1 181 ? 2.251 -3.991 3.643 1.00 91.69 181 GLU A CA 1
ATOM 1359 C C . GLU A 1 181 ? 2.072 -2.724 4.471 1.00 91.69 181 GLU A C 1
ATOM 1361 O O . GLU A 1 181 ? 2.647 -2.633 5.558 1.00 91.69 181 GLU A O 1
ATOM 1366 N N . ARG A 1 182 ? 1.215 -1.802 4.024 1.00 90.38 182 ARG A N 1
ATOM 1367 C CA . ARG A 1 182 ? 0.846 -0.588 4.767 1.00 90.38 182 ARG A CA 1
ATOM 1368 C C . ARG A 1 182 ? -0.246 -0.822 5.812 1.00 90.38 182 ARG A C 1
ATOM 1370 O O . ARG A 1 182 ? -0.726 0.145 6.400 1.00 90.38 182 ARG A O 1
ATOM 1377 N N . GLY A 1 183 ? -0.644 -2.067 6.064 1.00 89.31 183 GLY A N 1
ATOM 1378 C CA . GLY A 1 183 ? -1.663 -2.425 7.050 1.00 89.31 183 GLY A CA 1
ATOM 1379 C C . GLY A 1 183 ? -3.101 -2.220 6.578 1.00 89.31 183 GLY A C 1
ATOM 1380 O O . GLY A 1 183 ? -4.010 -2.170 7.401 1.00 89.31 183 GLY A O 1
ATOM 1381 N N . ILE A 1 184 ? -3.310 -2.066 5.269 1.00 89.12 184 ILE A N 1
ATOM 1382 C CA . ILE A 1 184 ? -4.629 -1.910 4.660 1.00 89.12 184 ILE A CA 1
ATOM 1383 C C . ILE A 1 184 ? -5.070 -3.264 4.110 1.00 89.12 184 ILE A C 1
ATOM 1385 O O . ILE A 1 184 ? -4.494 -3.779 3.153 1.00 89.12 184 ILE A O 1
ATOM 1389 N N . ASN A 1 185 ? -6.115 -3.834 4.705 1.00 87.00 185 ASN A N 1
ATOM 1390 C CA . ASN A 1 185 ? -6.710 -5.065 4.208 1.00 87.00 185 ASN A CA 1
ATOM 1391 C C . ASN A 1 185 ? -7.658 -4.762 3.039 1.00 87.00 185 ASN A C 1
ATOM 1393 O O . ASN A 1 185 ? -8.762 -4.256 3.239 1.00 87.00 185 ASN A O 1
ATOM 1397 N N . VAL A 1 186 ? -7.244 -5.093 1.814 1.00 81.56 186 VAL A N 1
ATOM 1398 C CA . VAL A 1 186 ? -8.084 -4.887 0.622 1.00 81.56 186 VAL A CA 1
ATOM 1399 C C . VAL A 1 186 ? -9.307 -5.807 0.574 1.00 81.56 186 VAL A C 1
ATOM 1401 O O . VAL A 1 186 ? -10.265 -5.500 -0.129 1.00 81.56 186 VAL A O 1
ATOM 1404 N N . GLY A 1 187 ? -9.310 -6.906 1.339 1.00 79.50 187 GLY A N 1
ATOM 1405 C CA . GLY A 1 187 ? -10.471 -7.792 1.461 1.00 79.50 187 GLY A CA 1
ATOM 1406 C C . GLY A 1 187 ? -11.696 -7.103 2.072 1.00 79.50 187 GLY A C 1
ATOM 1407 O O . GLY A 1 187 ? -12.808 -7.581 1.901 1.00 79.50 187 GLY A O 1
ATOM 1408 N N . TRP A 1 188 ? -11.509 -5.954 2.729 1.00 77.62 188 TRP A N 1
ATOM 1409 C CA . TRP A 1 188 ? -12.585 -5.137 3.302 1.00 77.62 188 TRP A CA 1
ATOM 1410 C C . TRP A 1 188 ? -13.136 -4.077 2.338 1.00 77.62 188 TRP A C 1
ATOM 1412 O O . TRP A 1 188 ? -13.845 -3.164 2.748 1.00 77.62 188 TRP A O 1
ATOM 1422 N N . GLY A 1 189 ? -12.792 -4.171 1.052 1.00 66.50 189 GLY A N 1
ATOM 1423 C CA . GLY A 1 189 ? -13.401 -3.364 0.000 1.00 66.50 189 GLY A CA 1
ATOM 1424 C C . GLY A 1 189 ? -13.016 -1.880 -0.069 1.00 66.50 189 GLY A C 1
ATOM 1425 O O . GLY A 1 189 ? -13.908 -1.101 -0.387 1.00 66.50 189 GLY A O 1
ATOM 1426 N N . PRO A 1 190 ? -11.748 -1.448 0.136 1.00 73.38 190 PRO A N 1
ATOM 1427 C CA . PRO A 1 190 ? -11.304 -0.119 -0.281 1.00 73.38 190 PRO A CA 1
ATOM 1428 C C . PRO A 1 190 ? -11.208 -0.046 -1.824 1.00 73.38 190 PRO A C 1
ATOM 1430 O O . PRO A 1 190 ? -10.115 -0.027 -2.409 1.00 73.38 190 PRO A O 1
ATOM 1433 N N . VAL A 1 191 ? -12.354 -0.087 -2.510 1.00 75.56 191 VAL A N 1
ATOM 1434 C CA . VAL A 1 191 ? -12.451 -0.237 -3.972 1.00 75.56 191 VAL A CA 1
ATOM 1435 C C . VAL A 1 191 ? -11.811 0.957 -4.681 1.00 75.56 191 VAL A C 1
ATOM 1437 O O . VAL A 1 191 ? -11.068 0.759 -5.645 1.00 75.56 191 VAL A O 1
ATOM 1440 N N . SER A 1 192 ? -11.986 2.187 -4.179 1.00 81.44 192 SER A N 1
ATOM 1441 C CA . SER A 1 192 ? -11.327 3.359 -4.775 1.00 81.44 192 SER A CA 1
ATOM 1442 C C . SER A 1 192 ? -9.805 3.273 -4.727 1.00 81.44 192 SER A C 1
ATOM 1444 O O . SER A 1 192 ? -9.154 3.667 -5.694 1.00 81.44 192 SER A O 1
ATOM 1446 N N . LEU A 1 193 ? -9.219 2.742 -3.646 1.00 85.25 193 LEU A N 1
ATOM 1447 C CA . LEU A 1 193 ? -7.768 2.590 -3.537 1.00 85.25 193 LEU A CA 1
ATOM 1448 C C . LEU A 1 193 ? -7.245 1.550 -4.521 1.00 85.25 193 LEU A C 1
ATOM 1450 O O . LEU A 1 193 ? -6.240 1.798 -5.184 1.00 85.25 193 LEU A O 1
ATOM 1454 N N . THR A 1 194 ? -7.921 0.405 -4.627 1.00 85.75 194 THR A N 1
ATOM 1455 C CA . THR A 1 194 ? -7.507 -0.662 -5.552 1.00 85.75 194 THR A CA 1
ATOM 1456 C C . THR A 1 194 ? -7.624 -0.230 -7.013 1.00 85.75 194 THR A C 1
ATOM 1458 O O . THR A 1 194 ? -6.702 -0.468 -7.791 1.00 85.75 194 THR A O 1
ATOM 1461 N N . SER A 1 195 ? -8.701 0.476 -7.372 1.00 85.88 195 SER A N 1
ATOM 1462 C CA . SER A 1 195 ? -8.893 1.023 -8.717 1.00 85.88 195 SER A CA 1
ATOM 1463 C C . SER A 1 195 ? -7.876 2.113 -9.044 1.00 85.88 195 SER A C 1
ATOM 1465 O O . SER A 1 195 ? -7.266 2.066 -10.114 1.00 85.88 195 SER A O 1
ATOM 1467 N N . LYS A 1 196 ? -7.693 3.085 -8.137 1.00 86.44 196 LYS A N 1
ATOM 1468 C CA . LYS A 1 196 ? -6.755 4.195 -8.327 1.00 86.44 196 LYS A CA 1
ATOM 1469 C C . LYS A 1 196 ? -5.344 3.645 -8.482 1.00 86.44 196 LYS A C 1
ATOM 1471 O O . LYS A 1 196 ? -4.726 3.825 -9.518 1.00 86.44 196 LYS A O 1
ATOM 1476 N N . PHE A 1 197 ? -4.889 2.849 -7.521 1.00 89.38 197 PHE A N 1
ATOM 1477 C CA . PHE A 1 197 ? -3.532 2.324 -7.516 1.00 89.38 197 PHE A CA 1
ATOM 1478 C C . PHE A 1 197 ? -3.354 1.035 -8.332 1.00 89.38 197 PHE A C 1
ATOM 1480 O O . PHE A 1 197 ? -2.452 0.264 -8.043 1.00 89.38 197 PHE A O 1
ATOM 1487 N N . SER A 1 198 ? -4.124 0.787 -9.388 1.00 87.25 198 SER A N 1
ATOM 1488 C CA . SER A 1 198 ? -3.959 -0.403 -10.244 1.00 87.25 198 SER A CA 1
ATOM 1489 C C . SER A 1 198 ? -2.566 -0.513 -10.906 1.00 87.25 198 SER A C 1
ATOM 1491 O O . SER A 1 198 ? -2.108 0.391 -11.610 1.00 87.25 198 SER A O 1
ATOM 1493 N N . THR A 1 199 ? -1.857 -1.622 -10.684 1.00 85.31 199 THR A N 1
ATOM 1494 C CA . THR A 1 199 ? -0.565 -1.907 -11.342 1.00 85.31 199 THR A CA 1
ATOM 1495 C C . THR A 1 199 ? -0.757 -2.387 -12.778 1.00 85.31 199 THR A C 1
ATOM 1497 O O . THR A 1 199 ? -1.799 -2.937 -13.125 1.00 85.31 199 THR A O 1
ATOM 1500 N N . THR A 1 200 ? 0.279 -2.235 -13.599 1.00 80.12 200 THR A N 1
ATOM 1501 C CA . THR A 1 200 ? 0.375 -2.890 -14.911 1.00 80.12 200 THR A CA 1
ATOM 1502 C C . THR A 1 200 ? 1.273 -4.126 -14.832 1.00 80.12 200 THR A C 1
ATOM 1504 O O . THR A 1 200 ? 2.094 -4.253 -13.925 1.00 80.12 200 THR A O 1
ATOM 1507 N N . THR A 1 201 ? 1.110 -5.049 -15.777 1.00 72.38 201 THR A N 1
ATOM 1508 C CA . THR A 1 201 ? 2.030 -6.178 -15.981 1.00 72.38 201 THR A CA 1
ATOM 1509 C C . THR A 1 201 ? 3.246 -5.798 -16.825 1.00 72.38 201 THR A C 1
ATOM 1511 O O . THR A 1 201 ? 4.122 -6.635 -17.027 1.00 72.38 201 THR A O 1
ATOM 1514 N N . ASP A 1 202 ? 3.286 -4.571 -17.351 1.00 77.38 202 ASP A N 1
ATOM 1515 C CA . ASP A 1 202 ? 4.433 -4.052 -18.089 1.00 77.38 202 ASP A CA 1
ATOM 1516 C C . ASP A 1 202 ? 5.637 -3.905 -17.156 1.00 77.38 202 ASP A C 1
ATOM 1518 O O . ASP A 1 202 ? 5.657 -3.047 -16.276 1.00 77.38 202 ASP A O 1
ATOM 1522 N N . PHE A 1 203 ? 6.657 -4.735 -17.378 1.00 74.12 203 PHE A N 1
ATOM 1523 C CA . PHE A 1 203 ? 7.888 -4.707 -16.601 1.00 74.12 203 PHE A CA 1
ATOM 1524 C C . PHE A 1 203 ? 8.647 -3.384 -16.745 1.00 74.12 203 PHE A C 1
ATOM 1526 O O . PHE A 1 203 ? 9.423 -3.025 -15.869 1.00 74.12 203 PHE A O 1
ATOM 1533 N N . GLN A 1 204 ? 8.459 -2.632 -17.825 1.00 77.94 204 GLN A N 1
ATOM 1534 C CA . GLN A 1 204 ? 9.123 -1.340 -17.958 1.00 77.94 204 GLN A CA 1
ATOM 1535 C C . GLN A 1 204 ? 8.490 -0.275 -17.064 1.00 77.94 204 GLN A C 1
ATOM 1537 O O . GLN A 1 204 ? 9.144 0.717 -16.758 1.00 77.94 204 GLN A O 1
ATOM 1542 N N . GLN A 1 205 ? 7.254 -0.481 -16.604 1.00 84.31 205 GLN A N 1
ATOM 1543 C CA . GLN A 1 205 ? 6.582 0.401 -15.658 1.00 84.31 205 GLN A CA 1
ATOM 1544 C C . GLN A 1 205 ? 6.764 -0.125 -14.237 1.00 84.31 205 GLN A C 1
ATOM 1546 O O . GLN A 1 205 ? 6.278 -1.190 -13.863 1.00 84.31 205 GLN A O 1
ATOM 1551 N N . GLN A 1 206 ? 7.461 0.652 -13.419 1.00 86.31 206 GLN A N 1
ATOM 1552 C CA . GLN A 1 206 ? 7.774 0.289 -12.047 1.00 86.31 206 GLN A CA 1
ATOM 1553 C C . GLN A 1 206 ? 6.975 1.187 -11.097 1.00 86.31 206 GLN A C 1
ATOM 1555 O O . GLN A 1 206 ? 6.998 2.413 -11.216 1.00 86.31 206 GLN A O 1
ATOM 1560 N N . ASP A 1 207 ? 6.258 0.564 -10.160 1.00 90.69 207 ASP A N 1
ATOM 1561 C CA . ASP A 1 207 ? 5.411 1.243 -9.177 1.00 90.69 207 ASP A CA 1
ATOM 1562 C C . ASP A 1 207 ? 6.023 1.172 -7.764 1.00 90.69 207 ASP A C 1
ATOM 1564 O O . ASP A 1 207 ? 6.464 0.115 -7.297 1.00 90.69 207 ASP A O 1
ATOM 1568 N N . ILE A 1 208 ? 6.006 2.291 -7.044 1.00 90.69 208 ILE A N 1
ATOM 1569 C CA . ILE A 1 208 ? 6.360 2.374 -5.620 1.00 90.69 208 ILE A CA 1
ATOM 1570 C C . ILE A 1 208 ? 5.200 3.024 -4.879 1.00 90.69 208 ILE A C 1
ATOM 1572 O O . ILE A 1 208 ? 4.736 4.094 -5.271 1.00 90.69 208 ILE A O 1
ATOM 1576 N N . LEU A 1 209 ? 4.756 2.403 -3.787 1.00 92.31 209 LEU A N 1
ATOM 1577 C CA . LEU A 1 209 ? 3.757 2.977 -2.893 1.00 92.31 209 LEU A CA 1
ATOM 1578 C C . LEU A 1 209 ? 4.446 3.570 -1.663 1.00 92.31 209 LEU A C 1
ATOM 1580 O O . LEU A 1 209 ? 5.213 2.888 -0.985 1.00 92.31 209 LEU A O 1
ATOM 1584 N N . VAL A 1 210 ? 4.125 4.820 -1.347 1.00 90.31 210 VAL A N 1
ATOM 1585 C CA . VAL A 1 210 ? 4.571 5.508 -0.134 1.00 90.31 210 VAL A CA 1
ATOM 1586 C C . VAL A 1 210 ? 3.355 5.882 0.705 1.00 90.31 210 VAL A C 1
ATOM 1588 O O . VAL A 1 210 ? 2.403 6.473 0.197 1.00 90.31 210 VAL A O 1
ATOM 1591 N N . ALA A 1 211 ? 3.381 5.549 1.992 1.00 91.38 211 ALA A N 1
ATOM 1592 C CA . ALA A 1 211 ? 2.377 5.964 2.962 1.00 91.38 211 ALA A CA 1
ATOM 1593 C C . ALA A 1 211 ? 2.967 7.009 3.907 1.00 91.38 211 ALA A C 1
ATOM 1595 O O . ALA A 1 211 ? 3.996 6.767 4.528 1.00 91.38 211 ALA A O 1
ATOM 1596 N N . PHE A 1 212 ? 2.285 8.140 4.050 1.00 89.31 212 PHE A N 1
ATOM 1597 C CA . PHE A 1 212 ? 2.615 9.224 4.967 1.00 89.31 212 PHE A CA 1
ATOM 1598 C C . PHE A 1 212 ? 1.523 9.307 6.028 1.00 89.31 212 PHE A C 1
ATOM 1600 O O . PHE A 1 212 ? 0.372 9.613 5.713 1.00 89.31 212 PHE A O 1
ATOM 1607 N N . ARG A 1 213 ? 1.863 9.030 7.285 1.00 90.31 213 ARG A N 1
ATOM 1608 C CA . ARG A 1 213 ? 0.925 9.025 8.412 1.00 90.31 213 ARG A CA 1
ATOM 1609 C C . ARG A 1 213 ? 1.257 10.164 9.359 1.00 90.31 213 ARG A C 1
ATOM 1611 O O . ARG A 1 213 ? 2.400 10.332 9.764 1.00 90.31 213 ARG A O 1
ATOM 1618 N N . GLN A 1 214 ? 0.240 10.927 9.733 1.00 89.94 214 GLN A N 1
ATOM 1619 C CA . GLN A 1 214 ? 0.304 11.948 10.772 1.00 89.94 214 GLN A CA 1
ATOM 1620 C C . GLN A 1 214 ? -0.716 11.588 11.843 1.00 89.94 214 GLN A C 1
ATOM 1622 O O . GLN A 1 214 ? -1.890 11.931 11.717 1.00 89.94 214 GLN A O 1
ATOM 1627 N N . VAL A 1 215 ? -0.280 10.870 12.875 1.00 92.12 215 VAL A N 1
ATOM 1628 C CA . VAL A 1 215 ? -1.126 10.535 14.024 1.00 92.12 215 VAL A CA 1
ATOM 1629 C C . VAL A 1 215 ? -1.219 11.760 14.920 1.00 92.12 215 VAL A C 1
ATOM 1631 O O . VAL A 1 215 ? -0.207 12.234 15.426 1.00 92.12 215 VAL A O 1
ATOM 1634 N N . GLN A 1 216 ? -2.424 12.289 15.098 1.00 91.50 216 GLN A N 1
ATOM 1635 C CA . GLN A 1 216 ? -2.651 13.501 15.885 1.00 91.50 216 GLN A CA 1
ATOM 1636 C C . GLN A 1 216 ? -3.060 13.165 17.315 1.00 91.50 216 GLN A C 1
ATOM 1638 O O . GLN A 1 216 ? -2.544 13.770 18.248 1.00 91.50 216 GLN A O 1
ATOM 1643 N N . HIS A 1 217 ? -3.975 12.211 17.492 1.00 94.25 217 HIS A N 1
ATOM 1644 C CA . HIS A 1 217 ? -4.417 11.790 18.817 1.00 94.25 217 HIS A CA 1
ATOM 1645 C C . HIS A 1 217 ? -5.062 10.405 18.806 1.00 94.25 217 HIS A C 1
ATOM 1647 O O . HIS A 1 217 ? -5.364 9.844 17.754 1.00 94.25 217 HIS A O 1
ATOM 1653 N N . THR A 1 218 ? -5.289 9.860 19.991 1.00 96.62 218 THR A N 1
ATOM 1654 C CA . THR A 1 218 ? -6.042 8.636 20.232 1.00 96.62 218 THR A CA 1
ATOM 1655 C C . THR A 1 218 ? -7.150 8.918 21.236 1.00 96.62 218 THR A C 1
ATOM 1657 O O . THR A 1 218 ? -6.975 9.709 22.162 1.00 96.62 218 THR A O 1
ATOM 1660 N N . VAL A 1 219 ? -8.294 8.269 21.049 1.00 97.94 219 VAL A N 1
ATOM 1661 C CA . VAL A 1 219 ? -9.364 8.207 22.047 1.00 97.94 219 VAL A CA 1
ATOM 1662 C C . VAL A 1 219 ? -9.528 6.756 22.456 1.00 97.94 219 VAL A C 1
ATOM 1664 O O . VAL A 1 219 ? -9.574 5.878 21.596 1.00 97.94 219 VAL A O 1
ATOM 1667 N N . SER A 1 220 ? -9.619 6.495 23.754 1.00 98.19 220 SER A N 1
ATOM 1668 C CA . SER A 1 220 ? -9.770 5.148 24.301 1.00 98.19 220 SER A CA 1
ATOM 1669 C C . SER A 1 220 ? -10.772 5.117 25.446 1.00 98.19 220 SER A C 1
ATOM 1671 O O . SER A 1 220 ? -11.173 6.166 25.949 1.00 98.19 220 SER A O 1
ATOM 1673 N N . MET A 1 221 ? -11.195 3.917 25.838 1.00 97.12 221 MET A N 1
ATOM 1674 C CA . MET A 1 221 ? -12.006 3.714 27.036 1.00 97.12 221 MET A CA 1
ATOM 1675 C C . MET A 1 221 ? -11.318 2.809 28.049 1.00 97.12 221 MET A C 1
ATOM 1677 O O . MET A 1 221 ? -10.562 1.902 27.690 1.00 97.12 221 MET A O 1
ATOM 1681 N N . GLU A 1 222 ? -11.659 3.004 29.316 1.00 95.50 222 GLU A N 1
ATOM 1682 C CA . GLU A 1 222 ? -11.291 2.075 30.380 1.00 95.50 222 GLU A CA 1
ATOM 1683 C C . GLU A 1 222 ? -12.151 0.807 30.313 1.00 95.50 222 GLU A C 1
ATOM 1685 O O . GLU A 1 222 ? -13.362 0.865 30.100 1.00 95.50 222 GLU A O 1
ATOM 1690 N N . TYR A 1 223 ? -11.525 -0.359 30.488 1.00 96.12 223 TYR A N 1
ATOM 1691 C CA . TYR A 1 223 ? -12.245 -1.631 30.521 1.00 96.12 223 TYR A CA 1
ATOM 1692 C C . TYR A 1 223 ? -13.079 -1.736 31.815 1.00 96.12 223 TYR A C 1
ATOM 1694 O O . TYR A 1 223 ? -12.489 -1.688 32.894 1.00 96.12 223 TYR A O 1
ATOM 1702 N N . PRO A 1 224 ? -14.407 -1.969 31.747 1.00 95.12 224 PRO A N 1
ATOM 1703 C CA . PRO A 1 224 ? -15.288 -2.063 32.921 1.00 95.12 224 PRO A CA 1
ATOM 1704 C C . PRO A 1 224 ? -15.052 -3.271 33.849 1.00 95.12 224 PRO A C 1
ATOM 1706 O O . PRO A 1 224 ? -15.846 -3.523 34.753 1.00 95.12 224 PRO A O 1
ATOM 1709 N N . GLY A 1 225 ? -14.018 -4.081 33.606 1.00 95.50 225 GLY A N 1
ATOM 1710 C CA . GLY A 1 225 ? -13.654 -5.248 34.416 1.00 95.50 225 GLY A CA 1
ATOM 1711 C C . GLY A 1 225 ? -14.360 -6.553 34.028 1.00 95.50 225 GLY A C 1
ATOM 1712 O O . GLY A 1 225 ? -13.810 -7.626 34.264 1.00 95.50 225 GLY A O 1
ATOM 1713 N N . SER A 1 226 ? -15.535 -6.494 33.394 1.00 96.81 226 SER A N 1
ATOM 1714 C CA . SER A 1 226 ? -16.274 -7.673 32.905 1.00 96.81 226 SER A CA 1
ATOM 1715 C C . SER A 1 226 ? -17.220 -7.327 31.752 1.00 96.81 226 SER A C 1
ATOM 1717 O O . SER A 1 226 ? -17.570 -6.158 31.574 1.00 96.81 226 SER A O 1
ATOM 1719 N N . ALA A 1 227 ? -17.705 -8.341 31.025 1.00 96.88 227 ALA A N 1
ATOM 1720 C CA . ALA A 1 227 ? -18.728 -8.176 29.989 1.00 96.88 227 ALA A CA 1
ATOM 1721 C C . ALA A 1 227 ? -20.006 -7.519 30.541 1.00 96.88 227 ALA A C 1
ATOM 1723 O O . ALA A 1 227 ? -20.520 -6.559 29.966 1.00 96.88 227 ALA A O 1
ATOM 1724 N N . ALA A 1 228 ? -20.476 -7.964 31.711 1.00 97.31 228 ALA A N 1
ATOM 1725 C CA . ALA A 1 228 ? -21.610 -7.361 32.407 1.00 97.31 228 ALA A CA 1
ATOM 1726 C C . ALA A 1 228 ? -21.394 -5.871 32.704 1.00 97.31 228 ALA A C 1
ATOM 1728 O O . ALA A 1 228 ? -22.354 -5.104 32.710 1.00 97.31 228 ALA A O 1
ATOM 1729 N N . GLY A 1 229 ? -20.152 -5.431 32.916 1.00 96.81 229 GLY A N 1
ATOM 1730 C CA . GLY A 1 229 ? -19.805 -4.031 33.165 1.00 96.81 229 GLY A CA 1
ATOM 1731 C C . GLY A 1 229 ? -20.201 -3.063 32.042 1.00 96.81 229 GLY A C 1
ATOM 1732 O O . GLY A 1 229 ? -20.323 -1.877 32.309 1.00 96.81 229 GLY A O 1
ATOM 1733 N N . PHE A 1 230 ? -20.478 -3.544 30.825 1.00 96.81 230 PHE A N 1
ATOM 1734 C CA . PHE A 1 230 ? -20.911 -2.709 29.696 1.00 96.81 230 PHE A CA 1
ATOM 1735 C C . PHE A 1 230 ? -22.425 -2.446 29.624 1.00 96.81 230 PHE A C 1
ATOM 1737 O O . PHE A 1 230 ? -22.862 -1.647 28.786 1.00 96.81 230 PHE A O 1
ATOM 1744 N N . PHE A 1 231 ? -23.226 -3.121 30.451 1.00 96.81 231 PHE A N 1
ATOM 1745 C CA . PHE A 1 231 ? -24.690 -3.100 30.394 1.00 96.81 231 PHE A CA 1
ATOM 1746 C C . PHE A 1 231 ? -25.294 -2.576 31.696 1.00 96.81 231 PHE A C 1
ATOM 1748 O O . PHE A 1 231 ? -24.778 -2.861 32.777 1.00 96.81 231 PHE A O 1
ATOM 1755 N N . ALA A 1 232 ? -26.394 -1.831 31.611 1.00 95.44 232 ALA A N 1
ATOM 1756 C CA . ALA A 1 232 ? -27.094 -1.339 32.798 1.00 95.44 232 ALA A CA 1
ATOM 1757 C C . ALA A 1 232 ? -27.811 -2.480 33.546 1.00 95.44 232 ALA A C 1
ATOM 1759 O O . ALA A 1 232 ? -28.024 -3.565 33.002 1.00 95.44 232 ALA A O 1
ATOM 1760 N N . SER A 1 233 ? -28.255 -2.230 34.782 1.00 94.69 233 SER A N 1
ATOM 1761 C CA . SER A 1 233 ? -29.091 -3.181 35.538 1.00 94.69 233 SER A CA 1
ATOM 1762 C C . SER A 1 233 ? -30.439 -3.480 34.869 1.00 94.69 233 SER A C 1
ATOM 1764 O O . SER A 1 233 ? -31.005 -4.546 35.092 1.00 94.69 233 SER A O 1
ATOM 1766 N N . SER A 1 234 ? -30.926 -2.571 34.020 1.00 93.69 234 SER A N 1
ATOM 1767 C CA . SER A 1 234 ? -32.175 -2.674 33.257 1.00 93.69 234 SER A CA 1
ATOM 1768 C C . SER A 1 234 ? -31.997 -3.214 31.830 1.00 93.69 234 SER A C 1
ATOM 1770 O O . SER A 1 234 ? -32.861 -2.998 30.979 1.00 93.69 234 SER A O 1
ATOM 1772 N N . VAL A 1 235 ? -30.873 -3.874 31.527 1.00 94.94 235 VAL A N 1
ATOM 1773 C CA . VAL A 1 235 ? -30.657 -4.485 30.208 1.00 94.94 235 VAL A CA 1
ATOM 1774 C C . VAL A 1 235 ? -31.711 -5.556 29.913 1.00 94.94 235 VAL A C 1
ATOM 1776 O O . VAL A 1 235 ? -32.017 -6.402 30.754 1.00 94.94 235 VAL A O 1
ATOM 1779 N N . ASP A 1 236 ? -32.259 -5.530 28.698 1.00 93.62 236 ASP A N 1
ATOM 1780 C CA . ASP A 1 236 ? -33.154 -6.580 28.220 1.00 93.62 236 ASP A CA 1
ATOM 1781 C C . ASP A 1 236 ? -32.343 -7.832 27.857 1.00 93.62 236 ASP A C 1
ATOM 1783 O O . ASP A 1 236 ? -31.661 -7.897 26.829 1.00 93.62 236 ASP A O 1
ATOM 1787 N N . MET A 1 237 ? -32.426 -8.845 28.720 1.00 93.69 237 MET A N 1
ATOM 1788 C CA . MET A 1 237 ? -31.729 -10.116 28.536 1.00 93.69 237 MET A CA 1
ATOM 1789 C C . MET A 1 237 ? -32.241 -10.933 27.346 1.00 93.69 237 MET A C 1
ATOM 1791 O O . MET A 1 237 ? -31.500 -11.784 26.850 1.00 93.69 237 MET A O 1
ATOM 1795 N N . ALA A 1 238 ? -33.472 -10.717 26.875 1.00 93.06 238 ALA A N 1
ATOM 1796 C CA . ALA A 1 238 ? -33.968 -11.374 25.668 1.00 93.06 238 ALA A CA 1
ATOM 1797 C C . ALA A 1 238 ? -33.322 -10.757 24.420 1.00 93.06 238 ALA A C 1
ATOM 1799 O O . ALA A 1 238 ? -32.796 -11.486 23.577 1.00 93.06 238 ALA A O 1
ATOM 1800 N N . ALA A 1 239 ? -33.271 -9.423 24.352 1.00 92.88 239 ALA A N 1
ATOM 1801 C CA . ALA A 1 239 ? -32.585 -8.705 23.280 1.00 92.88 239 ALA A CA 1
ATOM 1802 C C . ALA A 1 239 ? -31.079 -9.017 23.249 1.00 92.88 239 ALA A C 1
ATOM 1804 O O . ALA A 1 239 ? -30.526 -9.288 22.184 1.00 92.88 239 ALA A O 1
ATOM 1805 N N . LEU A 1 240 ? -30.419 -9.058 24.414 1.00 94.62 240 LEU A N 1
ATOM 1806 C CA . LEU A 1 240 ? -28.993 -9.383 24.486 1.00 94.62 240 LEU A CA 1
ATOM 1807 C C . LEU A 1 240 ? -28.697 -10.812 24.009 1.00 94.62 240 LEU A C 1
ATOM 1809 O O . LEU A 1 240 ? -27.728 -11.015 23.285 1.00 94.62 240 LEU A O 1
ATOM 1813 N N . ARG A 1 241 ? -29.536 -11.799 24.354 1.00 93.75 241 ARG A N 1
ATOM 1814 C CA . ARG A 1 241 ? -29.406 -13.173 23.834 1.00 93.75 241 ARG A CA 1
ATOM 1815 C C . ARG A 1 241 ? -29.601 -13.257 22.325 1.00 93.75 241 ARG A C 1
ATOM 1817 O O . ARG A 1 241 ? -28.912 -14.035 21.679 1.00 93.75 241 ARG A O 1
ATOM 1824 N N . ALA A 1 242 ? -30.534 -12.480 21.778 1.00 92.19 242 ALA A N 1
ATOM 1825 C CA . ALA A 1 242 ? -30.763 -12.435 20.338 1.00 92.19 242 ALA A CA 1
ATOM 1826 C C . ALA A 1 242 ? -29.558 -11.848 19.580 1.00 92.19 242 ALA A C 1
ATOM 1828 O O . ALA A 1 242 ? -29.294 -12.258 18.454 1.00 92.19 242 ALA A O 1
ATOM 1829 N N . ALA A 1 243 ? -28.815 -10.926 20.203 1.00 90.62 243 ALA A N 1
ATOM 1830 C CA . ALA A 1 243 ? -27.599 -10.345 19.637 1.00 90.62 243 ALA A CA 1
ATOM 1831 C C . ALA A 1 243 ? -26.334 -11.197 19.883 1.00 90.62 243 ALA A C 1
ATOM 1833 O O . ALA A 1 243 ? -25.461 -11.268 19.025 1.00 90.62 243 ALA A O 1
ATOM 1834 N N . ALA A 1 244 ? -26.207 -11.852 21.039 1.00 91.50 244 ALA A N 1
ATOM 1835 C CA . ALA A 1 244 ? -25.025 -12.632 21.415 1.00 91.50 244 ALA A CA 1
ATOM 1836 C C . ALA A 1 244 ? -25.091 -14.075 20.879 1.00 91.50 244 ALA A C 1
ATOM 1838 O O . ALA A 1 244 ? -25.271 -15.034 21.633 1.00 91.50 244 ALA A O 1
ATOM 1839 N N . LEU A 1 245 ? -24.948 -14.231 19.561 1.00 89.81 245 LEU A N 1
ATOM 1840 C CA . LEU A 1 245 ? -24.951 -15.540 18.903 1.00 89.81 245 LEU A CA 1
ATOM 1841 C C . LEU A 1 245 ? -23.685 -16.346 19.246 1.00 89.81 245 LEU A C 1
ATOM 1843 O O . LEU A 1 245 ? -22.609 -15.790 19.460 1.00 89.81 245 LEU A O 1
ATOM 1847 N N . ALA A 1 246 ? -23.800 -17.675 19.294 1.00 89.50 246 ALA A N 1
ATOM 1848 C CA . ALA A 1 246 ? -22.702 -18.550 19.718 1.00 89.50 246 ALA A CA 1
ATOM 1849 C C . ALA A 1 246 ? -21.515 -18.578 18.733 1.00 89.50 246 ALA A C 1
ATOM 1851 O O . ALA A 1 246 ? -20.372 -18.759 19.158 1.00 89.50 246 ALA A O 1
ATOM 1852 N N . ASP A 1 247 ? -21.779 -18.404 17.435 1.00 90.75 247 ASP A N 1
ATOM 1853 C CA . ASP A 1 247 ? -20.802 -18.446 16.339 1.00 90.75 247 ASP A CA 1
ATOM 1854 C C . ASP A 1 247 ? -20.439 -17.054 15.785 1.00 90.75 247 ASP A C 1
ATOM 1856 O O . ASP A 1 247 ? -19.755 -16.950 14.764 1.00 90.75 247 ASP A O 1
ATOM 1860 N N . ASP A 1 248 ? -20.892 -15.991 16.452 1.00 94.25 248 ASP A N 1
ATOM 1861 C CA . ASP A 1 248 ? -20.560 -14.600 16.148 1.00 94.25 248 ASP A CA 1
ATOM 1862 C C . ASP A 1 248 ? -20.194 -13.868 17.448 1.00 94.25 248 ASP A C 1
ATOM 1864 O O . ASP A 1 248 ? -21.064 -13.308 18.129 1.00 94.25 248 ASP A O 1
ATOM 1868 N N . PRO A 1 249 ? -18.914 -13.933 17.858 1.00 96.38 249 PRO A N 1
ATOM 1869 C CA . PRO A 1 249 ? -18.489 -13.367 19.124 1.00 96.38 249 PRO A CA 1
ATOM 1870 C C . PRO A 1 249 ? -18.640 -11.846 19.107 1.00 96.38 249 PRO A C 1
ATOM 1872 O O . PRO A 1 249 ? -18.355 -11.181 18.108 1.00 96.38 249 PRO A O 1
ATOM 1875 N N . LEU A 1 250 ? -19.040 -11.283 20.246 1.00 97.25 250 LEU A N 1
ATOM 1876 C CA . LEU A 1 250 ? -19.109 -9.838 20.410 1.00 97.25 250 LEU A CA 1
ATOM 1877 C C . LEU A 1 250 ? -17.738 -9.265 20.775 1.00 97.25 250 LEU A C 1
ATOM 1879 O O . LEU A 1 250 ? -16.984 -9.814 21.586 1.00 97.25 250 LEU A O 1
ATOM 1883 N N . GLY A 1 251 ? -17.437 -8.105 20.209 1.00 97.00 251 GLY A N 1
ATOM 1884 C CA . GLY A 1 251 ? -16.284 -7.293 20.571 1.00 97.00 251 GLY A CA 1
ATOM 1885 C C . GLY A 1 251 ? -16.682 -5.852 20.814 1.00 97.00 251 GLY A C 1
ATOM 1886 O O . GLY A 1 251 ? -17.829 -5.464 20.606 1.00 97.00 251 GLY A O 1
ATOM 1887 N N . TYR A 1 252 ? -15.730 -5.041 21.252 1.00 97.00 252 TYR A N 1
ATOM 1888 C CA . TYR A 1 252 ? -15.950 -3.614 21.421 1.00 97.00 252 TYR A CA 1
ATOM 1889 C C . TYR A 1 252 ? -14.774 -2.787 20.912 1.00 97.00 252 TYR A C 1
ATOM 1891 O O . TYR A 1 252 ? -13.622 -3.229 20.932 1.00 97.00 252 TYR A O 1
ATOM 1899 N N . VAL A 1 253 ? -15.073 -1.567 20.465 1.00 97.00 253 VAL A N 1
ATOM 1900 C CA . VAL A 1 253 ? -14.068 -0.589 20.036 1.00 97.00 253 VAL A CA 1
ATOM 1901 C C . VAL A 1 253 ? -13.413 0.010 21.274 1.00 97.00 253 VAL A C 1
ATOM 1903 O O . VAL A 1 253 ? -14.002 0.848 21.958 1.00 97.00 253 VAL A O 1
ATOM 1906 N N . SER A 1 254 ? -12.195 -0.431 21.580 1.00 98.12 254 SER A N 1
ATOM 1907 C CA . SER A 1 254 ? -11.472 0.005 22.777 1.00 98.12 254 SER A CA 1
ATOM 1908 C C . SER A 1 254 ? -10.695 1.300 22.563 1.00 98.12 254 SER A C 1
ATOM 1910 O O . SER A 1 254 ? -10.463 2.041 23.514 1.00 98.12 254 SER A O 1
ATOM 1912 N N . GLU A 1 255 ? -10.253 1.546 21.330 1.00 98.25 255 GLU A N 1
ATOM 1913 C CA . GLU A 1 255 ? -9.410 2.686 20.975 1.00 98.25 255 GLU A CA 1
ATOM 1914 C C . GLU A 1 255 ? -9.601 3.051 19.502 1.00 98.25 255 GLU A C 1
ATOM 1916 O O . GLU A 1 255 ? -9.694 2.162 18.653 1.00 98.25 255 GLU A O 1
ATOM 1921 N N . ILE A 1 256 ? -9.604 4.347 19.200 1.00 97.06 256 ILE A N 1
ATOM 1922 C CA . ILE A 1 256 ? -9.527 4.886 17.842 1.00 97.06 256 ILE A CA 1
ATOM 1923 C C . ILE A 1 256 ? -8.342 5.850 17.771 1.00 97.06 256 ILE A C 1
ATOM 1925 O O . ILE A 1 256 ? -8.199 6.746 18.603 1.00 97.06 256 ILE A O 1
ATOM 1929 N N . THR A 1 257 ? -7.499 5.671 16.758 1.00 96.12 257 THR A N 1
ATOM 1930 C CA . THR A 1 257 ? -6.405 6.580 16.415 1.00 96.12 257 THR A CA 1
ATOM 1931 C C . THR A 1 257 ? -6.853 7.527 15.311 1.00 96.12 257 THR A C 1
ATOM 1933 O O . THR A 1 257 ? -7.287 7.087 14.247 1.00 96.12 257 THR A O 1
ATOM 1936 N N . TYR A 1 258 ? -6.706 8.825 15.548 1.00 94.06 258 TYR A N 1
ATOM 1937 C CA . TYR A 1 258 ? -7.112 9.907 14.661 1.00 94.06 258 TYR A CA 1
ATOM 1938 C C . TYR A 1 258 ? -5.908 10.629 14.064 1.00 94.06 258 TYR A C 1
ATOM 1940 O O . TYR A 1 258 ? -4.887 10.855 14.724 1.00 94.06 258 TYR A O 1
ATOM 1948 N N . GLY A 1 259 ? -6.035 11.036 12.806 1.00 92.06 259 GLY A N 1
ATOM 1949 C CA . GLY A 1 259 ? -4.990 11.778 12.123 1.00 92.06 259 GLY A CA 1
ATOM 1950 C C . GLY A 1 259 ? -5.237 11.945 10.632 1.00 92.06 259 GLY A C 1
ATOM 1951 O O . GLY A 1 259 ? -6.376 12.075 10.180 1.00 92.06 259 GLY A O 1
ATOM 1952 N N . ARG A 1 260 ? -4.143 11.952 9.869 1.00 89.88 260 ARG A N 1
ATOM 1953 C CA . ARG A 1 260 ? -4.148 12.046 8.405 1.00 89.88 260 ARG A CA 1
ATOM 1954 C C . ARG A 1 260 ? -3.290 10.941 7.797 1.00 89.88 260 ARG A C 1
ATOM 1956 O O . ARG A 1 260 ? -2.237 10.599 8.340 1.00 89.88 260 ARG A O 1
ATOM 1963 N N . LEU A 1 261 ? -3.725 10.407 6.663 1.00 90.31 261 LEU A N 1
ATOM 1964 C CA . LEU A 1 261 ? -2.981 9.434 5.870 1.00 90.31 261 LEU A CA 1
ATOM 1965 C C . LEU A 1 261 ? -2.971 9.890 4.414 1.00 90.31 261 LEU A C 1
ATOM 1967 O O . LEU A 1 261 ? -4.026 10.114 3.828 1.00 90.31 261 LEU A O 1
ATOM 1971 N N . LEU A 1 262 ? -1.785 9.988 3.827 1.00 90.38 262 LEU A N 1
ATOM 1972 C CA . LEU A 1 262 ? -1.600 10.202 2.398 1.00 90.38 262 LEU A CA 1
ATOM 1973 C C . LEU A 1 262 ? -0.898 8.978 1.814 1.00 90.38 262 LEU A C 1
ATOM 1975 O O . LEU A 1 262 ? 0.161 8.573 2.286 1.00 90.38 262 LEU A O 1
ATOM 1979 N N . LEU A 1 263 ? -1.505 8.379 0.798 1.00 91.75 263 LEU A N 1
ATOM 1980 C CA . LEU A 1 263 ? -0.927 7.312 -0.008 1.00 91.75 263 LEU A CA 1
ATOM 1981 C C . LEU A 1 263 ? -0.505 7.905 -1.348 1.00 91.75 263 LEU A C 1
ATOM 1983 O O . LEU A 1 263 ? -1.308 8.578 -1.997 1.00 91.75 263 LEU A O 1
ATOM 1987 N N . ALA A 1 264 ? 0.734 7.653 -1.750 1.00 91.06 264 ALA A N 1
ATOM 1988 C CA . ALA A 1 264 ? 1.302 8.127 -3.000 1.00 91.06 264 ALA A CA 1
ATOM 1989 C C . ALA A 1 264 ? 1.871 6.962 -3.802 1.00 91.06 264 ALA A C 1
ATOM 1991 O O . ALA A 1 264 ? 2.789 6.286 -3.335 1.00 91.06 264 ALA A O 1
ATOM 1992 N N . ARG A 1 265 ? 1.354 6.743 -5.011 1.00 92.19 265 ARG A N 1
ATOM 1993 C CA . ARG A 1 265 ? 1.947 5.815 -5.972 1.00 92.19 265 ARG A CA 1
ATOM 1994 C C . ARG A 1 265 ? 2.826 6.593 -6.938 1.00 92.19 265 ARG A C 1
ATOM 1996 O O . ARG A 1 265 ? 2.313 7.424 -7.680 1.00 92.19 265 ARG A O 1
ATOM 2003 N N . PHE A 1 266 ? 4.116 6.290 -6.947 1.00 89.56 266 PHE A N 1
ATOM 2004 C CA . PHE A 1 266 ? 5.074 6.781 -7.931 1.00 89.56 266 PHE A CA 1
ATOM 2005 C C . PHE A 1 266 ? 5.244 5.727 -9.018 1.00 89.56 266 PHE A C 1
ATOM 2007 O O . PHE A 1 266 ? 5.653 4.606 -8.715 1.00 89.56 266 PHE A O 1
ATOM 2014 N N . ARG A 1 267 ? 4.957 6.096 -10.266 1.00 89.38 267 ARG A N 1
ATOM 2015 C CA . ARG A 1 267 ? 5.150 5.249 -11.443 1.00 89.38 267 ARG A CA 1
ATOM 2016 C C . ARG A 1 267 ? 6.194 5.851 -12.360 1.00 89.38 267 ARG A C 1
ATOM 2018 O O . ARG A 1 267 ? 6.035 6.987 -12.798 1.00 89.38 267 ARG A O 1
ATOM 2025 N N . PHE A 1 268 ? 7.223 5.089 -12.689 1.00 85.81 268 PHE A N 1
ATOM 2026 C CA . PHE A 1 268 ? 8.290 5.513 -13.593 1.00 85.81 268 PHE A CA 1
ATOM 2027 C C . PHE A 1 268 ? 8.622 4.410 -14.588 1.00 85.81 268 PHE A C 1
ATOM 2029 O O . PHE A 1 268 ? 8.396 3.227 -14.336 1.00 85.81 268 PHE A O 1
ATOM 2036 N N . SER A 1 269 ? 9.168 4.823 -15.729 1.00 82.94 269 SER A N 1
ATOM 2037 C CA . SER A 1 269 ? 9.651 3.901 -16.749 1.00 82.94 269 SER A CA 1
ATOM 2038 C C . SER A 1 269 ? 11.114 3.564 -16.482 1.00 82.94 269 SER A C 1
ATOM 2040 O O . SER A 1 269 ? 11.939 4.465 -16.339 1.00 82.94 269 SER A O 1
ATOM 2042 N N . SER A 1 270 ? 11.458 2.281 -16.416 1.00 74.62 270 SER A N 1
ATOM 2043 C CA . SER A 1 270 ? 12.846 1.843 -16.324 1.00 74.62 270 SER A CA 1
ATOM 2044 C C . SER A 1 270 ? 13.087 0.553 -17.089 1.00 74.62 270 SER A C 1
ATOM 2046 O O . SER A 1 270 ? 12.275 -0.365 -17.091 1.00 74.62 270 SER A O 1
ATOM 2048 N N . THR A 1 271 ? 14.252 0.484 -17.720 1.00 66.56 271 THR A N 1
ATOM 2049 C CA . THR A 1 271 ? 14.766 -0.710 -18.397 1.00 66.56 271 THR A CA 1
ATOM 2050 C C . THR A 1 271 ? 15.680 -1.527 -17.489 1.00 66.56 271 THR A C 1
ATOM 2052 O O . THR A 1 271 ? 16.025 -2.660 -17.819 1.00 66.56 271 THR A O 1
ATOM 2055 N N . SER A 1 272 ? 16.077 -0.961 -16.343 1.00 69.56 272 SER A N 1
ATOM 2056 C CA . SER A 1 272 ? 16.885 -1.654 -15.352 1.00 69.56 272 SER A CA 1
ATOM 2057 C C . SER A 1 272 ? 16.001 -2.531 -14.477 1.00 69.56 272 SER A C 1
ATOM 2059 O O . SER A 1 272 ? 15.039 -2.079 -13.857 1.00 69.56 272 SER A O 1
ATOM 2061 N N . VAL A 1 273 ? 16.402 -3.792 -14.372 1.00 64.81 273 VAL A N 1
ATOM 2062 C CA . VAL A 1 273 ? 15.747 -4.806 -13.545 1.00 64.81 273 VAL A CA 1
ATOM 2063 C C . VAL A 1 273 ? 15.888 -4.553 -12.042 1.00 64.81 273 VAL A C 1
ATOM 2065 O O . VAL A 1 273 ? 15.129 -5.119 -11.260 1.00 64.81 273 VAL A O 1
ATOM 2068 N N . THR A 1 274 ? 16.816 -3.685 -11.626 1.00 68.19 274 THR A N 1
ATOM 2069 C CA . THR A 1 274 ? 17.034 -3.315 -10.217 1.00 68.19 274 THR A CA 1
ATOM 2070 C C . THR A 1 274 ? 16.474 -1.943 -9.854 1.00 68.19 274 THR A C 1
ATOM 2072 O O . THR A 1 274 ? 16.344 -1.643 -8.665 1.00 68.19 274 THR A O 1
ATOM 2075 N N . ALA A 1 275 ? 16.078 -1.126 -10.838 1.00 70.94 275 ALA A N 1
ATOM 2076 C CA . ALA A 1 275 ? 15.676 0.259 -10.600 1.00 70.94 275 ALA A CA 1
ATOM 2077 C C . ALA A 1 275 ? 14.523 0.384 -9.601 1.00 70.94 275 ALA A C 1
ATOM 2079 O O . ALA A 1 275 ? 14.550 1.271 -8.756 1.00 70.94 275 ALA A O 1
ATOM 2080 N N . LYS A 1 276 ? 13.533 -0.517 -9.627 1.00 74.38 276 LYS A N 1
ATOM 2081 C CA . LYS A 1 276 ? 12.415 -0.461 -8.671 1.00 74.38 276 LYS A CA 1
ATOM 2082 C C . LYS A 1 276 ? 12.862 -0.611 -7.223 1.00 74.38 276 LYS A C 1
ATOM 2084 O O . LYS A 1 276 ? 12.419 0.147 -6.363 1.00 74.38 276 LYS A O 1
ATOM 2089 N N . THR A 1 277 ? 13.755 -1.558 -6.960 1.00 76.12 277 THR A N 1
ATOM 2090 C CA . THR A 1 277 ? 14.293 -1.804 -5.620 1.00 76.12 277 THR A CA 1
ATOM 2091 C C . THR A 1 277 ? 15.222 -0.675 -5.190 1.00 76.12 277 THR A C 1
ATOM 2093 O O . THR A 1 277 ? 15.133 -0.213 -4.056 1.00 76.12 277 THR A O 1
ATOM 2096 N N . GLU A 1 278 ? 16.066 -0.181 -6.097 1.00 77.50 278 GLU A N 1
ATOM 2097 C CA . GLU A 1 278 ? 16.981 0.932 -5.828 1.00 77.50 278 GLU A CA 1
ATOM 2098 C C . GLU A 1 278 ? 16.228 2.232 -5.540 1.00 77.50 278 GLU A C 1
ATOM 2100 O O . GLU A 1 278 ? 16.469 2.866 -4.517 1.00 77.50 278 GLU A O 1
ATOM 2105 N N . VAL A 1 279 ? 15.271 2.614 -6.387 1.00 75.62 279 VAL A N 1
ATOM 2106 C CA . VAL A 1 279 ? 14.436 3.808 -6.186 1.00 75.62 279 VAL A CA 1
ATOM 2107 C C . VAL A 1 279 ? 13.575 3.650 -4.941 1.00 75.62 279 VAL A C 1
ATOM 2109 O O . VAL A 1 279 ? 13.459 4.597 -4.170 1.00 75.62 279 VAL A O 1
ATOM 2112 N N . GLY A 1 280 ? 13.016 2.460 -4.695 1.00 74.25 280 GLY A N 1
ATOM 2113 C CA . GLY A 1 280 ? 12.272 2.152 -3.472 1.00 74.25 280 GLY A CA 1
ATOM 2114 C C . GLY A 1 280 ? 13.119 2.355 -2.223 1.00 74.25 280 GLY A C 1
ATOM 2115 O O . GLY A 1 280 ? 12.696 3.054 -1.303 1.00 74.25 280 GLY A O 1
ATOM 2116 N N . ALA A 1 281 ? 14.341 1.824 -2.217 1.00 76.31 281 ALA A N 1
ATOM 2117 C CA . ALA A 1 281 ? 15.292 1.998 -1.127 1.00 76.31 281 ALA A CA 1
ATOM 2118 C C . ALA A 1 281 ? 15.723 3.463 -0.969 1.00 76.31 281 ALA A C 1
ATOM 2120 O O . ALA A 1 281 ? 15.755 3.972 0.150 1.00 76.31 281 ALA A O 1
ATOM 2121 N N . LYS A 1 282 ? 15.998 4.173 -2.069 1.00 76.69 282 LYS A N 1
ATOM 2122 C CA . LYS A 1 282 ? 16.369 5.593 -2.035 1.00 76.69 282 LYS A CA 1
ATOM 2123 C C . LYS A 1 282 ? 15.213 6.484 -1.577 1.00 76.69 282 LYS A C 1
ATOM 2125 O O . LYS A 1 282 ? 15.453 7.411 -0.816 1.00 76.69 282 LYS A O 1
ATOM 2130 N N . LEU A 1 283 ? 13.966 6.206 -1.961 1.00 74.69 283 LEU A N 1
ATOM 2131 C CA . LEU A 1 283 ? 12.784 6.901 -1.435 1.00 74.69 283 LEU A CA 1
ATOM 2132 C C . LEU A 1 283 ? 12.576 6.588 0.050 1.00 74.69 283 LEU A C 1
ATOM 2134 O O . LEU A 1 283 ? 12.313 7.495 0.839 1.00 74.69 283 LEU A O 1
ATOM 2138 N N . ALA A 1 284 ? 12.752 5.325 0.444 1.00 73.12 284 ALA A N 1
ATOM 2139 C CA . ALA A 1 284 ? 12.689 4.908 1.839 1.00 73.12 284 ALA A CA 1
ATOM 2140 C C . ALA A 1 284 ? 13.780 5.571 2.695 1.00 73.12 284 ALA A C 1
ATOM 2142 O O . ALA A 1 284 ? 13.506 5.917 3.838 1.00 73.12 284 ALA A O 1
ATOM 2143 N N . ALA A 1 285 ? 14.986 5.785 2.164 1.00 68.00 285 ALA A N 1
ATOM 2144 C CA . ALA A 1 285 ? 16.108 6.395 2.882 1.00 68.00 285 ALA A CA 1
ATOM 2145 C C . ALA A 1 285 ? 16.115 7.937 2.819 1.00 68.00 285 ALA A C 1
ATOM 2147 O O . ALA A 1 285 ? 16.426 8.603 3.804 1.00 68.00 285 ALA A O 1
ATOM 2148 N N . GLY A 1 286 ? 15.772 8.510 1.663 1.00 59.19 286 GLY A N 1
ATOM 2149 C CA . GLY A 1 286 ? 15.939 9.927 1.335 1.00 59.19 286 GLY A CA 1
ATOM 2150 C C . GLY A 1 286 ? 14.846 10.851 1.868 1.00 59.19 286 GLY A C 1
ATOM 2151 O O . GLY A 1 286 ? 15.094 12.043 2.030 1.00 59.19 286 GLY A O 1
ATOM 2152 N N . LEU A 1 287 ? 13.654 10.340 2.192 1.00 59.34 287 LEU A N 1
ATOM 2153 C CA . LEU A 1 287 ? 12.574 11.151 2.776 1.00 59.34 287 LEU A CA 1
ATOM 2154 C C . LEU A 1 287 ? 12.844 11.570 4.239 1.00 59.34 287 LEU A C 1
ATOM 2156 O O . LEU A 1 287 ? 12.418 12.649 4.654 1.00 59.34 287 LEU A O 1
ATOM 2160 N N . LEU A 1 288 ? 13.560 10.749 5.018 1.00 51.56 288 LEU A N 1
ATOM 2161 C CA . LEU A 1 288 ? 13.832 10.942 6.454 1.00 51.56 288 LEU A CA 1
ATOM 2162 C C . LEU A 1 288 ? 14.657 12.207 6.733 1.00 51.56 288 LEU A C 1
ATOM 2164 O O . LEU A 1 288 ? 14.397 12.910 7.709 1.00 51.56 288 LEU A O 1
ATOM 2168 N N . SER A 1 289 ? 15.645 12.503 5.887 1.00 50.06 289 SER A N 1
ATOM 2169 C CA . SER A 1 289 ? 16.600 13.599 6.096 1.00 50.06 289 SER A CA 1
ATOM 2170 C C . SER A 1 289 ? 16.128 14.948 5.548 1.00 50.06 289 SER A C 1
ATOM 2172 O O . SER A 1 289 ? 16.625 15.990 5.969 1.00 50.06 289 SER A O 1
ATOM 2174 N N . SER A 1 290 ? 15.171 14.949 4.622 1.00 50.66 290 SER A N 1
ATOM 2175 C CA . SER A 1 290 ? 15.025 16.045 3.663 1.00 50.66 290 SER A CA 1
ATOM 2176 C C . SER A 1 290 ? 13.650 16.739 3.700 1.00 50.66 290 SER A C 1
ATOM 2178 O O . SER A 1 290 ? 13.529 17.900 3.312 1.00 50.66 290 SER A O 1
ATOM 2180 N N . LEU A 1 291 ? 12.632 16.114 4.313 1.00 51.97 291 LEU A N 1
ATOM 2181 C CA . LEU A 1 291 ? 11.307 16.721 4.539 1.00 51.97 291 LEU A CA 1
ATOM 2182 C C . LEU A 1 291 ? 11.290 17.851 5.594 1.00 51.97 291 LEU A C 1
ATOM 2184 O O . LEU A 1 291 ? 10.283 18.550 5.711 1.00 51.97 291 LEU A O 1
ATOM 2188 N N . ARG A 1 292 ? 12.376 18.053 6.359 1.00 48.19 292 ARG A N 1
ATOM 2189 C CA . ARG A 1 292 ? 12.469 19.091 7.411 1.00 48.19 292 ARG A CA 1
ATOM 2190 C C . ARG A 1 292 ? 13.291 20.332 7.040 1.00 48.19 292 ARG A C 1
ATOM 2192 O O . ARG A 1 292 ? 13.165 21.330 7.740 1.00 48.19 292 ARG A O 1
ATOM 2199 N N . THR A 1 293 ? 14.123 20.296 5.997 1.00 46.47 293 THR A N 1
ATOM 2200 C CA . THR A 1 293 ? 15.115 21.366 5.740 1.00 46.47 293 THR A CA 1
ATOM 2201 C C . THR A 1 293 ? 15.231 21.787 4.277 1.00 46.47 293 THR A C 1
ATOM 2203 O O . THR A 1 293 ? 15.386 22.976 4.040 1.00 46.47 293 THR A O 1
ATOM 2206 N N . ASN A 1 294 ? 15.152 20.849 3.327 1.00 53.25 294 ASN A N 1
ATOM 2207 C CA . ASN A 1 294 ? 14.937 21.013 1.880 1.00 53.25 294 ASN A CA 1
ATOM 2208 C C . ASN A 1 294 ? 15.129 19.626 1.247 1.00 53.25 294 ASN A C 1
ATOM 2210 O O . ASN A 1 294 ? 16.123 18.955 1.534 1.00 53.25 294 ASN A O 1
ATOM 2214 N N . PHE A 1 295 ? 14.191 19.181 0.410 1.00 54.66 295 PHE A N 1
ATOM 2215 C CA . PHE A 1 295 ? 14.238 17.855 -0.207 1.00 54.66 295 PHE A CA 1
ATOM 2216 C C . PHE A 1 295 ? 15.450 17.728 -1.156 1.00 54.66 295 PHE A C 1
ATOM 2218 O O . PHE A 1 295 ? 15.380 18.161 -2.303 1.00 54.66 295 PHE A O 1
ATOM 2225 N N . SER A 1 296 ? 16.576 17.188 -0.675 1.00 55.06 296 SER A N 1
ATOM 2226 C CA . SER A 1 296 ? 17.783 16.924 -1.468 1.00 55.06 296 SER A CA 1
ATOM 2227 C C . SER A 1 296 ? 17.826 15.445 -1.842 1.00 55.06 296 SER A C 1
ATOM 2229 O O . SER A 1 296 ? 17.951 14.583 -0.972 1.00 55.06 296 SER A O 1
ATOM 2231 N N . VAL A 1 297 ? 17.684 15.158 -3.133 1.00 64.81 297 VAL A N 1
ATOM 2232 C CA . VAL A 1 297 ? 17.831 13.821 -3.720 1.00 64.81 297 VAL A CA 1
ATOM 2233 C C . VAL A 1 297 ? 19.030 13.813 -4.651 1.00 64.81 297 VAL A C 1
ATOM 2235 O O . VAL A 1 297 ? 19.322 14.833 -5.271 1.00 64.81 297 VAL A O 1
ATOM 2238 N N . ASP A 1 298 ? 19.713 12.671 -4.754 1.00 71.31 298 ASP A N 1
ATOM 2239 C CA . ASP A 1 298 ? 20.769 12.504 -5.754 1.00 71.31 298 ASP A CA 1
ATOM 2240 C C . ASP A 1 298 ? 20.220 12.680 -7.181 1.00 71.31 298 ASP A C 1
ATOM 2242 O O . ASP A 1 298 ? 19.025 12.485 -7.428 1.00 71.31 298 ASP A O 1
ATOM 2246 N N . ASP A 1 299 ? 21.088 13.065 -8.120 1.00 73.56 299 ASP A N 1
ATOM 2247 C CA . ASP A 1 299 ? 20.682 13.414 -9.487 1.00 73.56 299 ASP A CA 1
ATOM 2248 C C . ASP A 1 299 ? 19.969 12.263 -10.211 1.00 73.56 299 ASP A C 1
ATOM 2250 O O . ASP A 1 299 ? 19.019 12.506 -10.954 1.00 73.56 299 ASP A O 1
ATOM 2254 N N . GLN A 1 300 ? 20.349 11.010 -9.937 1.00 70.38 300 GLN A N 1
ATOM 2255 C CA . GLN A 1 300 ? 19.722 9.836 -10.549 1.00 70.38 300 GLN A CA 1
ATOM 2256 C C . GLN A 1 300 ? 18.284 9.647 -10.057 1.00 70.38 300 GLN A C 1
ATOM 2258 O O . GLN A 1 300 ? 17.369 9.427 -10.850 1.00 70.38 300 GLN A O 1
ATOM 2263 N N . LEU A 1 301 ? 18.055 9.752 -8.745 1.00 75.50 301 LEU A N 1
ATOM 2264 C CA . LEU A 1 301 ? 16.707 9.706 -8.185 1.00 75.50 301 LEU A CA 1
ATOM 2265 C C . LEU A 1 301 ? 15.891 10.914 -8.660 1.00 75.50 301 LEU A C 1
ATOM 2267 O O . LEU A 1 301 ? 14.706 10.773 -8.964 1.00 75.50 301 LEU A O 1
ATOM 2271 N N . ARG A 1 302 ? 16.513 12.093 -8.772 1.00 78.50 302 ARG A N 1
ATOM 2272 C CA . ARG A 1 302 ? 15.859 13.301 -9.286 1.00 78.50 302 ARG A CA 1
ATOM 2273 C C . ARG A 1 302 ? 15.379 13.120 -10.721 1.00 78.50 302 ARG A C 1
ATOM 2275 O O . ARG A 1 302 ? 14.250 13.500 -11.025 1.00 78.50 302 ARG A O 1
ATOM 2282 N N . GLU A 1 303 ? 16.199 12.531 -11.583 1.00 78.25 303 GLU A N 1
ATOM 2283 C CA . GLU A 1 303 ? 15.852 12.219 -12.970 1.00 78.25 303 GLU A CA 1
ATOM 2284 C C . GLU A 1 303 ? 14.665 11.244 -13.046 1.00 78.25 303 GLU A C 1
ATOM 2286 O O . GLU A 1 303 ? 13.662 11.534 -13.708 1.00 78.25 303 GLU A O 1
ATOM 2291 N N . GLN A 1 304 ? 14.712 10.147 -12.280 1.00 78.62 304 GLN A N 1
ATOM 2292 C CA . GLN A 1 304 ? 13.621 9.165 -12.239 1.00 78.62 304 GLN A CA 1
ATOM 2293 C C . GLN A 1 304 ? 12.314 9.753 -11.691 1.00 78.62 304 GLN A C 1
ATOM 2295 O O . GLN A 1 304 ? 11.234 9.473 -12.206 1.00 78.62 304 GLN A O 1
ATOM 2300 N N . LEU A 1 305 ? 12.385 10.616 -10.677 1.00 81.31 305 LEU A N 1
ATOM 2301 C CA . LEU A 1 305 ? 11.208 11.290 -10.126 1.00 81.31 305 LEU A CA 1
ATOM 2302 C C . LEU A 1 305 ? 10.686 12.424 -11.012 1.00 81.31 305 LEU A C 1
ATOM 2304 O O . LEU A 1 305 ? 9.515 12.782 -10.918 1.00 81.31 305 LEU A O 1
ATOM 2308 N N . THR A 1 306 ? 11.529 13.023 -11.852 1.00 82.38 306 THR A N 1
ATOM 2309 C CA . THR A 1 306 ? 11.095 14.075 -12.784 1.00 82.38 306 THR A CA 1
ATOM 2310 C C . THR A 1 306 ? 10.228 13.492 -13.896 1.00 82.38 306 THR A C 1
ATOM 2312 O O . THR A 1 306 ? 9.267 14.132 -14.317 1.00 82.38 306 THR A O 1
ATOM 2315 N N . THR A 1 307 ? 10.536 12.270 -14.331 1.00 82.62 307 THR A N 1
ATOM 2316 C CA . THR A 1 307 ? 9.801 11.545 -15.379 1.00 82.62 307 THR A CA 1
ATOM 2317 C C . THR A 1 307 ? 8.676 10.660 -14.835 1.00 82.62 307 THR A C 1
ATOM 2319 O O . THR A 1 307 ? 7.926 10.077 -15.617 1.00 82.62 307 THR A O 1
ATOM 2322 N N . SER A 1 308 ? 8.525 10.563 -13.510 1.00 87.06 308 SER A N 1
ATOM 2323 C CA . SER A 1 308 ? 7.487 9.741 -12.894 1.00 87.06 308 SER A CA 1
ATOM 2324 C C . SER A 1 308 ? 6.124 10.428 -12.871 1.00 87.06 308 SER A C 1
ATOM 2326 O O . SER A 1 308 ? 6.015 11.645 -12.713 1.00 87.06 308 SER A O 1
ATOM 2328 N N . THR A 1 309 ? 5.075 9.617 -12.974 1.00 89.19 309 THR A N 1
ATOM 2329 C CA . THR A 1 309 ? 3.689 10.018 -12.716 1.00 89.19 309 THR A CA 1
ATOM 2330 C C . THR A 1 309 ? 3.319 9.665 -11.282 1.00 89.19 309 THR A C 1
ATOM 2332 O O . THR A 1 309 ? 3.745 8.630 -10.760 1.00 89.19 309 THR A O 1
ATOM 2335 N N . VAL A 1 310 ? 2.544 10.531 -10.624 1.00 89.38 310 VAL A N 1
ATOM 2336 C CA . VAL A 1 310 ? 2.138 10.320 -9.231 1.00 89.38 310 VAL A CA 1
ATOM 2337 C C . VAL A 1 310 ? 0.635 10.360 -9.076 1.00 89.38 310 VAL A C 1
ATOM 2339 O O . VAL A 1 310 ? -0.029 11.303 -9.497 1.00 89.38 310 VAL A O 1
ATOM 2342 N N . GLU A 1 311 ? 0.114 9.351 -8.393 1.00 90.44 311 GLU A N 1
ATOM 2343 C CA . GLU A 1 311 ? -1.273 9.312 -7.958 1.00 90.44 311 GLU A CA 1
ATOM 2344 C C . GLU A 1 311 ? -1.357 9.367 -6.447 1.00 90.44 311 GLU A C 1
ATOM 2346 O O . GLU A 1 311 ? -0.624 8.675 -5.740 1.00 90.44 311 GLU A O 1
ATOM 2351 N N . LEU A 1 312 ? -2.294 10.172 -5.954 1.00 89.25 312 LEU A N 1
ATOM 2352 C CA . LEU A 1 312 ? -2.430 10.459 -4.537 1.00 89.25 312 LEU A CA 1
ATOM 2353 C C . LEU A 1 312 ? -3.830 10.095 -4.039 1.00 89.25 312 LEU A C 1
ATOM 2355 O O . LEU A 1 312 ? -4.849 10.295 -4.715 1.00 89.25 312 LEU A O 1
ATOM 2359 N N . SER A 1 313 ? -3.886 9.577 -2.818 1.00 88.31 313 SER A N 1
ATOM 2360 C CA . SER A 1 313 ? -5.122 9.403 -2.063 1.00 88.31 313 SER A CA 1
ATOM 2361 C C . SER A 1 313 ? -4.919 9.908 -0.644 1.00 88.31 313 SER A C 1
ATOM 2363 O O . SER A 1 313 ? -3.903 9.601 -0.025 1.00 88.31 313 SER A O 1
ATOM 2365 N N . VAL A 1 314 ? -5.868 10.688 -0.130 1.00 88.00 314 VAL A N 1
ATOM 2366 C CA . VAL A 1 314 ? -5.779 11.314 1.193 1.00 88.00 314 VAL A CA 1
ATOM 2367 C C . VAL A 1 314 ? -6.991 10.936 2.028 1.00 88.00 314 VAL A C 1
ATOM 2369 O O . VAL A 1 314 ? -8.117 11.002 1.546 1.00 88.00 314 VAL A O 1
ATOM 2372 N N . LEU A 1 315 ? -6.737 10.591 3.285 1.00 87.25 315 LEU A N 1
ATOM 2373 C CA . LEU A 1 315 ? -7.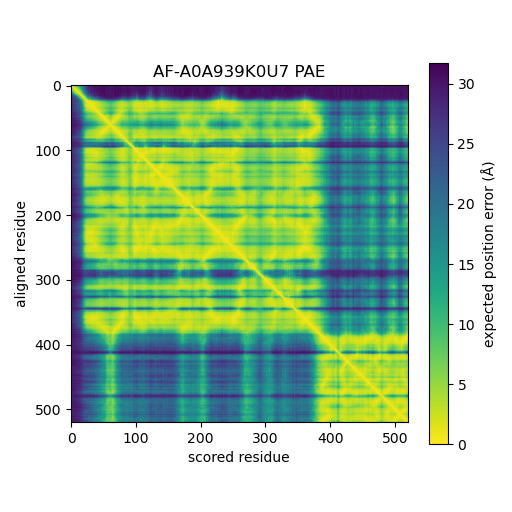719 10.402 4.341 1.00 87.25 315 LEU A CA 1
ATOM 2374 C C . LEU A 1 315 ? -7.443 11.421 5.456 1.00 87.25 315 LEU A C 1
ATOM 2376 O O . LEU A 1 315 ? -6.318 11.512 5.956 1.00 87.25 315 LEU A O 1
ATOM 2380 N N . GLY A 1 316 ? -8.473 12.173 5.846 1.00 82.75 316 GLY A N 1
ATOM 2381 C CA . GLY A 1 316 ? -8.381 13.256 6.832 1.00 82.75 316 GLY A CA 1
ATOM 2382 C C . GLY A 1 316 ? -7.817 14.573 6.280 1.00 82.75 316 GLY A C 1
ATOM 2383 O O . GLY A 1 316 ? -7.170 14.628 5.234 1.00 82.75 316 GLY A O 1
ATOM 2384 N N . GLY A 1 317 ? -8.044 15.663 7.011 1.00 79.81 317 GLY A N 1
ATOM 2385 C CA . GLY A 1 317 ? -7.772 17.030 6.562 1.00 79.81 317 GLY A CA 1
ATOM 2386 C C . GLY A 1 317 ? -8.961 17.667 5.835 1.00 79.81 317 GLY A C 1
ATOM 2387 O O . GLY A 1 317 ? -10.039 17.090 5.739 1.00 79.81 317 GLY A O 1
ATOM 2388 N N . ASP A 1 318 ? -8.770 18.889 5.338 1.00 73.62 318 ASP A N 1
ATOM 2389 C CA . ASP A 1 318 ? -9.783 19.592 4.545 1.00 73.62 318 ASP A CA 1
ATOM 2390 C C . ASP A 1 318 ? -9.591 19.416 3.028 1.00 73.62 318 ASP A C 1
ATOM 2392 O O . ASP A 1 318 ? -8.507 19.091 2.533 1.00 73.62 318 ASP A O 1
ATOM 2396 N N . ALA A 1 319 ? -10.668 19.677 2.280 1.00 71.06 319 ALA A N 1
ATOM 2397 C CA . ALA A 1 319 ? -10.680 19.602 0.821 1.00 71.06 319 ALA A CA 1
ATOM 2398 C C . ALA A 1 319 ? -9.674 20.567 0.162 1.00 71.06 319 ALA A C 1
ATOM 2400 O O . ALA A 1 319 ? -9.093 20.239 -0.870 1.00 71.06 319 ALA A O 1
ATOM 2401 N N . ALA A 1 320 ? -9.414 21.729 0.773 1.00 73.62 320 ALA A N 1
ATOM 2402 C CA . ALA A 1 320 ? -8.446 22.699 0.262 1.00 73.62 320 ALA A CA 1
ATOM 2403 C C . ALA A 1 320 ? -7.006 22.154 0.307 1.00 73.62 320 ALA A C 1
ATOM 2405 O O . ALA A 1 320 ? -6.244 22.327 -0.642 1.00 73.62 320 ALA A O 1
ATOM 2406 N N . SER A 1 321 ? -6.641 21.445 1.376 1.00 73.50 321 SER A N 1
ATOM 2407 C CA . SER A 1 321 ? -5.343 20.784 1.541 1.00 73.50 321 SER A CA 1
ATOM 2408 C C . SER A 1 321 ? -5.173 19.629 0.557 1.00 73.50 321 SER A C 1
ATOM 2410 O O . SER A 1 321 ? -4.072 19.415 0.055 1.00 73.50 321 SER A O 1
ATOM 2412 N N . ALA A 1 322 ? -6.254 18.904 0.254 1.00 75.44 322 ALA A N 1
ATOM 2413 C CA . ALA A 1 322 ? -6.252 17.858 -0.766 1.00 75.44 322 ALA A CA 1
ATOM 2414 C C . ALA A 1 322 ? -6.123 18.430 -2.192 1.00 75.44 322 ALA A C 1
ATOM 2416 O O . ALA A 1 322 ? -5.379 17.884 -3.001 1.00 75.44 322 ALA A O 1
ATOM 2417 N N . ALA A 1 323 ? -6.767 19.562 -2.499 1.00 70.69 323 ALA A N 1
ATOM 2418 C CA . ALA A 1 323 ? -6.704 20.192 -3.824 1.00 70.69 323 ALA A CA 1
ATOM 2419 C C . ALA A 1 323 ? -5.278 20.620 -4.230 1.00 70.69 323 ALA A C 1
ATOM 2421 O O . ALA A 1 323 ? -4.914 20.539 -5.407 1.00 70.69 323 ALA A O 1
ATOM 2422 N N . LYS A 1 324 ? -4.438 21.008 -3.255 1.00 73.31 324 LYS A N 1
ATOM 2423 C CA . LYS A 1 324 ? -3.023 21.380 -3.467 1.00 73.31 324 LYS A CA 1
ATOM 2424 C C . LYS A 1 324 ? -2.147 20.230 -3.985 1.00 73.31 324 LYS A C 1
ATOM 2426 O O . LYS A 1 324 ? -1.048 20.483 -4.474 1.00 73.31 324 LYS A O 1
ATOM 2431 N N . LEU A 1 325 ? -2.617 18.987 -3.879 1.00 77.62 325 LEU A N 1
ATOM 2432 C CA . LEU A 1 325 ? -1.879 17.783 -4.261 1.00 77.62 325 LEU A CA 1
ATOM 2433 C C . LEU A 1 325 ? -2.013 17.426 -5.751 1.00 77.62 325 LEU A C 1
ATOM 2435 O O . LEU A 1 325 ? -1.383 16.482 -6.214 1.00 77.62 325 LEU A O 1
ATOM 2439 N N . THR A 1 326 ? -2.793 18.182 -6.526 1.00 64.81 326 THR A N 1
ATOM 2440 C CA . THR A 1 326 ? -2.974 17.940 -7.966 1.00 64.81 326 THR A CA 1
ATOM 2441 C C . THR A 1 326 ? -1.712 18.347 -8.740 1.00 64.81 326 THR A C 1
ATOM 2443 O O . THR A 1 326 ? -1.531 19.519 -9.077 1.00 64.81 326 THR A O 1
ATOM 2446 N N . ARG A 1 327 ? -0.793 17.401 -8.977 1.00 68.25 327 ARG A N 1
ATOM 2447 C CA . ARG A 1 327 ? 0.469 17.601 -9.718 1.00 68.25 327 ARG A CA 1
ATOM 2448 C C . ARG A 1 327 ? 0.799 16.367 -10.556 1.00 68.25 327 ARG A C 1
ATOM 2450 O O . ARG A 1 327 ? 0.430 15.260 -10.182 1.00 68.25 327 ARG A O 1
ATOM 2457 N N . THR A 1 328 ? 1.484 16.565 -11.680 1.00 64.56 328 THR A N 1
ATOM 2458 C CA . THR A 1 328 ? 1.705 15.517 -12.692 1.00 64.56 328 THR A CA 1
ATOM 2459 C C . THR A 1 328 ? 3.064 14.823 -12.599 1.00 64.56 328 THR A C 1
ATOM 2461 O O . THR A 1 328 ? 3.143 13.665 -12.997 1.00 64.56 328 THR A O 1
ATOM 2464 N N . SER A 1 329 ? 4.108 15.472 -12.059 1.00 80.56 329 SER A N 1
ATOM 2465 C CA . SER A 1 329 ? 5.446 14.871 -11.908 1.00 80.56 329 SER A CA 1
ATOM 2466 C C . SER A 1 329 ? 5.825 14.561 -10.458 1.00 80.56 329 SER A C 1
ATOM 2468 O O . SER A 1 329 ? 5.391 15.245 -9.524 1.00 80.56 329 SER A O 1
ATOM 2470 N N . GLY A 1 330 ? 6.685 13.557 -10.260 1.00 82.44 330 GLY A N 1
ATOM 2471 C CA . GLY A 1 330 ? 7.116 13.097 -8.936 1.00 82.44 330 GLY A CA 1
ATOM 2472 C C . GLY A 1 330 ? 7.778 14.151 -8.063 1.00 82.44 330 GLY A C 1
ATOM 2473 O O . GLY A 1 330 ? 7.440 14.265 -6.885 1.00 82.44 330 GLY A O 1
ATOM 2474 N N . ILE A 1 331 ? 8.660 14.978 -8.626 1.00 80.75 331 ILE A N 1
ATOM 2475 C CA . ILE A 1 331 ? 9.302 16.066 -7.870 1.00 80.75 331 ILE A CA 1
ATOM 2476 C C . ILE A 1 331 ? 8.274 17.095 -7.383 1.00 80.75 331 ILE A C 1
ATOM 2478 O O . ILE A 1 331 ? 8.305 17.501 -6.222 1.00 80.75 331 ILE A O 1
ATOM 2482 N N . GLN A 1 332 ? 7.321 17.484 -8.235 1.00 83.12 332 GLN A N 1
ATOM 2483 C CA . GLN A 1 332 ? 6.279 18.436 -7.844 1.00 83.12 332 GLN A CA 1
ATOM 2484 C C . GLN A 1 332 ? 5.327 17.849 -6.800 1.00 83.12 332 GLN A C 1
ATOM 2486 O O . GLN A 1 332 ? 4.890 18.570 -5.898 1.00 83.12 332 GLN A O 1
ATOM 2491 N N . ALA A 1 333 ? 5.010 16.556 -6.918 1.00 85.56 333 ALA A N 1
ATOM 2492 C CA . ALA A 1 333 ? 4.205 15.841 -5.940 1.00 85.56 333 ALA A CA 1
ATOM 2493 C C . ALA A 1 333 ? 4.903 15.795 -4.575 1.00 85.56 333 ALA A C 1
ATOM 2495 O O . ALA A 1 333 ? 4.265 16.070 -3.565 1.00 85.56 333 ALA A O 1
ATOM 2496 N N . LEU A 1 334 ? 6.215 15.544 -4.527 1.00 82.38 334 LEU A N 1
ATOM 2497 C CA . LEU A 1 334 ? 6.980 15.531 -3.276 1.00 82.38 334 LEU A CA 1
ATOM 2498 C C . LEU A 1 334 ? 7.014 16.898 -2.592 1.00 82.38 334 LEU A C 1
ATOM 2500 O O . LEU A 1 334 ? 6.772 16.971 -1.388 1.00 82.38 334 LEU A O 1
ATOM 2504 N N . SER A 1 335 ? 7.217 17.987 -3.339 1.00 81.38 335 SER A N 1
ATOM 2505 C CA . SER A 1 335 ? 7.110 19.340 -2.774 1.00 81.38 335 SER A CA 1
ATOM 2506 C C . SER A 1 335 ? 5.703 19.630 -2.236 1.00 81.38 335 SER A C 1
ATOM 2508 O O . SER A 1 335 ? 5.555 20.216 -1.164 1.00 81.38 335 SER A O 1
ATOM 2510 N N . ALA A 1 336 ? 4.657 19.192 -2.944 1.00 84.75 336 ALA A N 1
ATOM 2511 C CA . ALA A 1 336 ? 3.277 19.350 -2.488 1.00 84.75 336 ALA A CA 1
ATOM 2512 C C . ALA A 1 336 ? 2.983 18.515 -1.230 1.00 84.75 336 ALA A C 1
ATOM 2514 O O . ALA A 1 336 ? 2.318 18.999 -0.316 1.00 84.75 336 ALA A O 1
ATOM 2515 N N . ILE A 1 337 ? 3.517 17.294 -1.149 1.00 86.00 337 ILE A N 1
ATOM 2516 C CA . ILE A 1 337 ? 3.425 16.438 0.037 1.00 86.00 337 ILE A CA 1
ATOM 2517 C C . ILE A 1 337 ? 4.163 17.081 1.214 1.00 86.00 337 ILE A C 1
ATOM 2519 O O . ILE A 1 337 ? 3.613 17.124 2.310 1.00 86.00 337 ILE A O 1
ATOM 2523 N N . GLN A 1 338 ? 5.360 17.636 1.009 1.00 82.00 338 GLN A N 1
ATOM 2524 C CA . GLN A 1 338 ? 6.097 18.343 2.060 1.00 82.00 338 GLN A CA 1
ATOM 2525 C C . GLN A 1 338 ? 5.281 19.517 2.618 1.00 82.00 338 GLN A C 1
ATOM 2527 O O . GLN A 1 338 ? 5.155 19.653 3.836 1.00 82.00 338 GLN A O 1
ATOM 2532 N N . GLN A 1 339 ? 4.652 20.307 1.742 1.00 82.19 339 GLN A N 1
ATOM 2533 C CA . GLN A 1 339 ? 3.745 21.372 2.170 1.00 82.19 339 GLN A CA 1
ATOM 2534 C C . GLN A 1 339 ? 2.523 20.815 2.912 1.00 82.19 339 GLN A C 1
ATOM 2536 O O . GLN A 1 339 ? 2.150 21.338 3.955 1.00 82.19 339 GLN A O 1
ATOM 2541 N N . TRP A 1 340 ? 1.915 19.733 2.420 1.00 85.75 340 TRP A N 1
ATOM 2542 C CA . TRP A 1 340 ? 0.774 19.082 3.069 1.00 85.75 340 TRP A CA 1
ATOM 2543 C C . TRP A 1 340 ? 1.122 18.556 4.468 1.00 85.75 340 TRP A C 1
ATOM 2545 O O . TRP A 1 340 ? 0.294 18.653 5.378 1.00 85.75 340 TRP A O 1
ATOM 2555 N N . ILE A 1 341 ? 2.338 18.032 4.655 1.00 82.81 341 ILE A N 1
ATOM 2556 C CA . ILE A 1 341 ? 2.862 17.597 5.955 1.00 82.81 341 ILE A CA 1
ATOM 2557 C C . ILE A 1 341 ? 3.002 18.811 6.880 1.00 82.81 341 ILE A C 1
ATOM 2559 O O . ILE A 1 341 ? 2.504 18.759 8.006 1.00 82.81 341 ILE A O 1
ATOM 2563 N N . ALA A 1 342 ? 3.623 19.896 6.403 1.00 80.38 342 ALA A N 1
ATOM 2564 C CA . ALA A 1 342 ? 3.828 21.123 7.174 1.00 80.38 342 ALA A CA 1
ATOM 2565 C C . ALA A 1 342 ? 2.501 21.792 7.585 1.00 80.38 342 ALA A C 1
ATOM 2567 O O . ALA A 1 342 ? 2.316 22.121 8.756 1.00 80.38 342 ALA A O 1
ATOM 2568 N N . ASP A 1 343 ? 1.544 21.905 6.658 1.00 79.38 343 ASP A N 1
ATOM 2569 C CA . ASP A 1 343 ? 0.205 22.470 6.891 1.00 79.38 343 ASP A CA 1
ATOM 2570 C C . ASP A 1 343 ? -0.608 21.637 7.907 1.00 79.38 343 ASP A C 1
ATOM 2572 O O . ASP A 1 343 ? -1.489 22.148 8.599 1.00 79.38 343 ASP A O 1
ATOM 2576 N N . GLY A 1 344 ? -0.324 20.334 8.010 1.00 72.31 344 GLY A N 1
ATOM 2577 C CA . GLY A 1 344 ? -1.070 19.385 8.842 1.00 72.31 344 GLY A CA 1
ATOM 2578 C C . GLY A 1 344 ? -0.913 19.545 10.349 1.00 72.31 344 GLY A C 1
ATOM 2579 O O . GLY A 1 344 ? -1.687 18.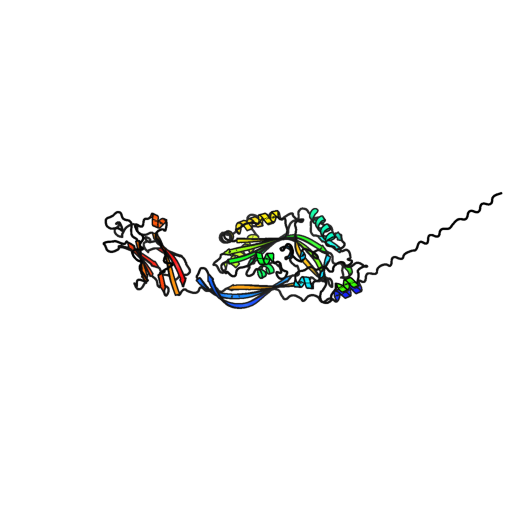953 11.108 1.00 72.31 344 GLY A O 1
ATOM 2580 N N . ALA A 1 345 ? 0.078 20.320 10.788 1.00 61.16 345 ALA A N 1
ATOM 2581 C CA . ALA A 1 345 ? 0.632 20.251 12.134 1.00 61.16 345 ALA A CA 1
ATOM 2582 C C . ALA A 1 345 ? -0.237 20.845 13.264 1.00 61.16 345 ALA A C 1
ATOM 2584 O O . ALA A 1 345 ? 0.262 20.922 14.372 1.00 61.16 345 ALA A O 1
ATOM 2585 N N . ASN A 1 346 ? -1.496 21.256 13.038 1.00 63.84 346 ASN A N 1
ATOM 2586 C CA . ASN A 1 346 ? -2.358 21.846 14.088 1.00 63.84 346 ASN A CA 1
ATOM 2587 C C . ASN A 1 346 ? -3.878 21.678 13.839 1.00 63.84 346 ASN A C 1
ATOM 2589 O O . ASN A 1 346 ? -4.662 22.578 14.122 1.00 63.84 346 ASN A O 1
ATOM 2593 N N . THR A 1 347 ? -4.330 20.559 13.263 1.00 70.75 347 THR A N 1
ATOM 2594 C CA . THR A 1 347 ? -5.729 20.418 12.792 1.00 70.75 347 THR A CA 1
ATOM 2595 C C . THR A 1 347 ? -6.470 19.225 13.398 1.00 70.75 347 THR A C 1
ATOM 2597 O O . THR A 1 347 ? -7.082 18.444 12.675 1.00 70.75 347 THR A O 1
ATOM 2600 N N . ALA A 1 348 ? -6.446 19.071 14.726 1.00 81.44 348 ALA A N 1
ATOM 2601 C CA . ALA A 1 348 ? -7.116 17.951 15.404 1.00 81.44 348 ALA A CA 1
ATOM 2602 C C . ALA A 1 348 ? -8.617 17.831 15.065 1.00 81.44 348 ALA A C 1
ATOM 2604 O O . ALA A 1 348 ? -9.143 16.724 15.014 1.00 81.44 348 ALA A O 1
ATOM 2605 N N . GLN A 1 349 ? -9.289 18.944 14.752 1.00 83.81 349 GLN A N 1
ATOM 2606 C CA . GLN A 1 349 ? -10.699 18.975 14.335 1.00 83.81 349 GLN A CA 1
ATOM 2607 C C . GLN A 1 349 ? -10.933 18.380 12.936 1.00 83.81 349 GLN A C 1
ATOM 2609 O O . GLN A 1 349 ? -12.060 18.055 12.578 1.00 83.81 349 GLN A O 1
ATOM 2614 N N . LYS A 1 350 ? -9.879 18.269 12.122 1.00 85.44 350 LYS A N 1
ATOM 2615 C CA . LYS A 1 350 ? -9.919 17.723 10.757 1.00 85.44 350 LYS A CA 1
ATOM 2616 C C . LYS A 1 350 ? -9.328 16.311 10.694 1.00 85.44 350 LYS A C 1
ATOM 2618 O O . LYS A 1 350 ? -9.130 15.779 9.602 1.00 85.44 350 LYS A O 1
ATOM 2623 N N . ALA A 1 351 ? -9.009 15.721 11.844 1.00 88.81 351 ALA A N 1
ATOM 2624 C CA . ALA A 1 351 ? -8.485 14.371 11.945 1.00 88.81 351 ALA A CA 1
ATOM 2625 C C . ALA A 1 351 ? -9.561 13.354 11.541 1.00 88.81 351 ALA A C 1
ATOM 2627 O O . ALA A 1 351 ? -10.673 13.386 12.064 1.00 88.81 351 ALA A O 1
ATOM 2628 N N . ALA A 1 352 ? -9.224 12.424 10.651 1.00 89.88 352 ALA A N 1
ATOM 2629 C CA . ALA A 1 352 ? -10.069 11.268 10.368 1.00 89.88 352 ALA A CA 1
ATOM 2630 C C . ALA A 1 352 ? -9.622 10.068 11.220 1.00 89.88 352 ALA A C 1
ATOM 2632 O O . ALA A 1 352 ? -8.443 9.994 11.589 1.00 89.88 352 ALA A O 1
ATOM 2633 N N . PRO A 1 353 ? -10.514 9.108 11.525 1.00 91.94 353 PRO A N 1
ATOM 2634 C CA . PRO A 1 353 ? -10.098 7.839 12.109 1.00 91.94 353 PRO A CA 1
ATOM 2635 C C . PRO A 1 353 ? -9.159 7.115 11.133 1.00 91.94 353 PRO A C 1
ATOM 2637 O O . PRO A 1 353 ? -9.556 6.783 10.019 1.00 91.94 353 PRO A O 1
ATOM 2640 N N . LEU A 1 354 ? -7.913 6.875 11.542 1.00 91.62 354 LEU A N 1
ATOM 2641 C CA . LEU A 1 354 ? -6.909 6.157 10.749 1.00 91.62 354 LEU A CA 1
ATOM 2642 C C . LEU A 1 354 ? -6.930 4.659 11.027 1.00 91.62 354 LEU A C 1
ATOM 2644 O O . LEU A 1 354 ? -6.726 3.846 10.123 1.00 91.62 354 LEU A O 1
ATOM 2648 N N . SER A 1 355 ? -7.126 4.300 12.290 1.00 93.81 355 SER A N 1
ATOM 2649 C CA . SER A 1 355 ? -7.172 2.918 12.740 1.00 93.81 355 SER A CA 1
ATOM 2650 C C . SER A 1 355 ? -7.904 2.792 14.068 1.00 93.81 355 SER A C 1
ATOM 2652 O O . SER A 1 355 ? -8.126 3.778 14.772 1.00 93.81 355 SER A O 1
ATOM 2654 N N . TYR A 1 356 ? -8.272 1.568 14.419 1.00 95.25 356 TYR A N 1
ATOM 2655 C CA . TYR A 1 356 ? -8.938 1.258 15.675 1.00 95.25 356 TYR A CA 1
ATOM 2656 C C . TYR A 1 356 ? -8.509 -0.106 16.213 1.00 95.25 356 TYR A C 1
ATOM 2658 O O . TYR A 1 356 ? -8.028 -0.971 15.477 1.00 95.25 356 TYR A O 1
ATOM 2666 N N . LYS A 1 357 ? -8.677 -0.292 17.521 1.00 97.62 357 LYS A N 1
ATOM 2667 C CA . LYS A 1 357 ? -8.463 -1.569 18.204 1.00 97.62 357 LYS A CA 1
ATOM 2668 C C . LYS A 1 357 ? -9.800 -2.112 18.675 1.00 97.62 357 LYS A C 1
ATOM 2670 O O . LYS A 1 357 ? -10.593 -1.394 19.287 1.00 97.62 357 LYS A O 1
ATOM 2675 N N . LEU A 1 358 ? -10.012 -3.391 18.398 1.00 97.12 358 LEU A N 1
ATOM 2676 C CA . LEU A 1 358 ? -11.133 -4.155 18.918 1.00 97.12 358 LEU A CA 1
ATOM 2677 C C . LEU A 1 358 ? -10.625 -5.118 19.980 1.00 97.12 358 LEU A C 1
ATOM 2679 O O . LEU A 1 358 ? -9.534 -5.684 19.851 1.00 97.12 358 LEU A O 1
ATOM 2683 N N . ARG A 1 359 ? -11.432 -5.332 21.012 1.00 98.19 359 ARG A N 1
ATOM 2684 C CA . ARG A 1 359 ? -11.183 -6.355 22.029 1.00 98.19 359 ARG A CA 1
ATOM 2685 C C . ARG A 1 359 ? -12.418 -7.227 22.167 1.00 98.19 359 ARG A C 1
ATOM 2687 O O . ARG A 1 359 ? -13.535 -6.733 22.011 1.00 98.19 359 ARG A O 1
ATOM 2694 N N . TYR A 1 360 ? -12.220 -8.512 22.423 1.00 98.00 360 TYR A N 1
ATOM 2695 C CA . TYR A 1 360 ? -13.323 -9.422 22.691 1.00 98.00 360 TYR A CA 1
ATOM 2696 C C . TYR A 1 360 ? -14.053 -8.982 23.956 1.00 98.00 360 TYR A C 1
ATOM 2698 O O . TYR A 1 360 ? -13.430 -8.668 24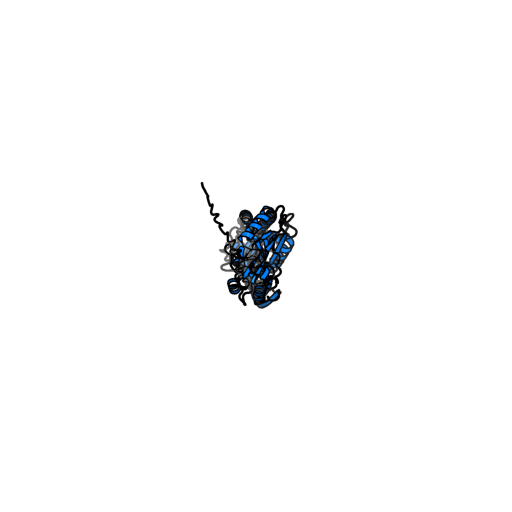.973 1.00 98.00 360 TYR A O 1
ATOM 2706 N N . LEU A 1 361 ? -15.385 -8.961 23.897 1.00 97.50 361 LEU A N 1
ATOM 2707 C CA . LEU A 1 361 ? -16.207 -8.597 25.049 1.00 97.50 361 LEU A CA 1
ATOM 2708 C C . LEU A 1 361 ? -16.104 -9.653 26.163 1.00 97.50 361 LEU A C 1
ATOM 2710 O O . LEU A 1 361 ? -16.259 -9.321 27.335 1.00 97.50 361 LEU A O 1
ATOM 2714 N N . ALA A 1 362 ? -15.815 -10.904 25.791 1.00 96.19 362 ALA A N 1
ATOM 2715 C CA . ALA A 1 362 ? -15.699 -12.047 26.691 1.00 96.19 362 ALA A CA 1
ATOM 2716 C C . ALA A 1 362 ? -14.541 -11.933 27.689 1.00 96.19 362 ALA A C 1
ATOM 2718 O O . ALA A 1 362 ? -14.727 -12.213 28.873 1.00 96.19 362 ALA A O 1
ATOM 2719 N N . ASP A 1 363 ? -13.357 -11.538 27.219 1.00 95.69 363 ASP A N 1
ATOM 2720 C CA . ASP A 1 363 ? -12.114 -11.662 27.990 1.00 95.69 363 ASP A CA 1
ATOM 2721 C C . ASP A 1 363 ? -11.158 -10.468 27.846 1.00 95.69 363 ASP A C 1
ATOM 2723 O O . ASP A 1 363 ? -10.057 -10.493 28.398 1.00 95.69 363 ASP A O 1
ATOM 2727 N N . ASN A 1 364 ? -11.560 -9.409 27.132 1.00 97.31 364 ASN A N 1
ATOM 2728 C CA . ASN A 1 364 ? -10.749 -8.213 26.889 1.00 97.31 364 ASN A CA 1
ATOM 2729 C C . ASN A 1 364 ? -9.437 -8.485 26.114 1.00 97.31 364 ASN A C 1
ATOM 2731 O O . ASN A 1 364 ? -8.531 -7.639 26.060 1.00 97.31 364 ASN A O 1
ATOM 2735 N N . THR A 1 365 ? -9.295 -9.646 25.473 1.00 97.06 365 THR A N 1
ATOM 2736 C CA . THR A 1 365 ? -8.145 -9.915 24.605 1.00 97.06 365 THR A CA 1
ATOM 2737 C C . THR A 1 365 ? -8.288 -9.169 23.271 1.00 97.06 365 THR A C 1
ATOM 2739 O O . THR A 1 365 ? -9.407 -8.920 22.813 1.00 97.06 365 THR A O 1
ATOM 2742 N N . PRO A 1 366 ? -7.184 -8.728 22.636 1.00 97.19 366 PRO A N 1
ATOM 2743 C CA . PRO A 1 366 ? -7.253 -8.062 21.337 1.00 97.19 366 PRO A CA 1
ATOM 2744 C C . PRO A 1 366 ? -7.831 -8.973 20.249 1.00 97.19 366 PRO A C 1
ATOM 2746 O O . PRO A 1 366 ? -7.446 -10.137 20.134 1.00 97.19 366 PRO A O 1
ATOM 2749 N N . VAL A 1 367 ? -8.695 -8.424 19.396 1.00 97.00 367 VAL A N 1
ATOM 2750 C CA . VAL A 1 367 ? -9.157 -9.120 18.189 1.00 97.00 367 VAL A CA 1
ATOM 2751 C C . VAL A 1 367 ? -8.067 -9.013 17.129 1.00 97.00 367 VAL A C 1
ATOM 2753 O O . VAL A 1 367 ? -7.830 -7.932 16.584 1.00 97.00 367 VAL A O 1
ATOM 2756 N N . VAL A 1 368 ? -7.408 -10.137 16.843 1.00 95.38 368 VAL A N 1
ATOM 2757 C CA . VAL A 1 368 ? -6.340 -10.226 15.842 1.00 95.38 368 VAL A CA 1
ATOM 2758 C C . VAL A 1 368 ? -6.863 -10.917 14.589 1.00 95.38 368 VAL A C 1
ATOM 2760 O O . VAL A 1 368 ? -7.287 -12.067 14.655 1.00 95.38 368 VAL A O 1
ATOM 2763 N N . LEU A 1 369 ? -6.797 -10.236 13.446 1.00 93.44 369 LEU A N 1
ATOM 2764 C CA . LEU A 1 369 ? -7.204 -10.775 12.145 1.00 93.44 369 LEU A CA 1
ATOM 2765 C C . LEU A 1 369 ? -6.003 -10.992 11.233 1.00 93.44 369 LEU A C 1
ATOM 2767 O O . LEU A 1 369 ? -4.934 -10.444 11.476 1.00 93.44 369 LEU A O 1
ATOM 2771 N N . GLY A 1 370 ? -6.171 -11.799 10.191 1.00 92.06 370 GLY A N 1
ATOM 2772 C CA . GLY A 1 370 ? -5.141 -12.047 9.189 1.00 92.06 370 GLY A CA 1
ATOM 2773 C C . GLY A 1 370 ? -5.642 -11.706 7.799 1.00 92.06 370 GLY A C 1
ATOM 2774 O O . GLY A 1 370 ? -6.820 -11.898 7.506 1.00 92.06 370 GLY A O 1
ATOM 2775 N N . ALA A 1 371 ? -4.745 -11.241 6.940 1.00 92.44 371 ALA A N 1
ATOM 2776 C CA . ALA A 1 371 ? -5.013 -11.137 5.513 1.00 92.44 371 ALA A CA 1
ATOM 2777 C C . ALA A 1 371 ? -3.803 -11.593 4.702 1.00 92.44 371 ALA A C 1
ATOM 2779 O O . ALA A 1 371 ? -2.678 -11.650 5.210 1.00 92.44 371 ALA A O 1
ATOM 2780 N N . ALA A 1 372 ? -4.059 -11.926 3.441 1.00 93.50 372 ALA A N 1
ATOM 2781 C CA . ALA A 1 372 ? -3.047 -12.394 2.517 1.00 93.50 372 ALA A CA 1
ATOM 2782 C C . ALA A 1 372 ? -3.148 -11.679 1.169 1.00 93.50 372 ALA A C 1
ATOM 2784 O O . ALA A 1 372 ? -4.235 -11.289 0.743 1.00 93.50 372 ALA A O 1
ATOM 2785 N N . ALA A 1 373 ? -2.009 -11.533 0.503 1.00 94.12 373 ALA A N 1
ATOM 2786 C CA . ALA A 1 373 ? -1.899 -10.969 -0.830 1.00 94.12 373 ALA A CA 1
ATOM 2787 C C . ALA A 1 373 ? -0.959 -11.824 -1.675 1.00 94.12 373 ALA A C 1
ATOM 2789 O O . ALA A 1 373 ? 0.182 -12.068 -1.280 1.00 94.12 373 ALA A O 1
ATOM 2790 N N . ASP A 1 374 ? -1.428 -12.219 -2.855 1.00 94.81 374 ASP A N 1
ATOM 2791 C CA . ASP A 1 374 ? -0.588 -12.877 -3.845 1.00 94.81 374 ASP A CA 1
ATOM 2792 C C . ASP A 1 374 ? -0.042 -11.827 -4.826 1.00 94.81 374 ASP A C 1
ATOM 2794 O O . ASP A 1 374 ? -0.736 -10.881 -5.221 1.00 94.81 374 ASP A O 1
ATOM 2798 N N . TYR A 1 375 ? 1.223 -11.965 -5.209 1.00 93.69 375 TYR A N 1
ATOM 2799 C CA . TYR A 1 375 ? 1.870 -11.093 -6.186 1.00 93.69 375 TYR A CA 1
ATOM 2800 C C . TYR A 1 375 ? 2.936 -11.851 -6.970 1.00 93.69 375 TYR A C 1
ATOM 2802 O O . TYR A 1 375 ? 3.391 -12.919 -6.565 1.00 93.69 375 TYR A O 1
ATOM 2810 N N . THR A 1 376 ? 3.313 -11.305 -8.123 1.00 91.88 376 THR A N 1
ATOM 2811 C CA . THR A 1 376 ? 4.317 -11.906 -9.001 1.00 91.88 376 THR A CA 1
ATOM 2812 C C . THR A 1 376 ? 5.491 -10.962 -9.184 1.00 91.88 376 THR A C 1
ATOM 2814 O O . THR A 1 376 ? 5.305 -9.757 -9.339 1.00 91.88 376 THR A O 1
ATOM 2817 N N . GLU A 1 377 ? 6.689 -11.528 -9.198 1.00 88.44 377 GLU A N 1
ATOM 2818 C CA . GLU A 1 377 ? 7.930 -10.844 -9.538 1.00 88.44 377 GLU A CA 1
ATOM 2819 C C . GLU A 1 377 ? 8.624 -11.573 -10.687 1.00 88.44 377 GLU A C 1
ATOM 2821 O O . GLU A 1 377 ? 8.540 -12.798 -10.811 1.00 88.44 377 GLU A O 1
ATOM 2826 N N . PHE A 1 378 ? 9.340 -10.812 -11.511 1.00 86.31 378 PHE A N 1
ATOM 2827 C CA . PHE A 1 378 ? 10.255 -11.361 -12.502 1.00 86.31 378 PHE A CA 1
ATOM 2828 C C . PHE A 1 378 ? 11.690 -11.177 -12.020 1.00 86.31 378 PHE A C 1
ATOM 2830 O O . PHE A 1 378 ? 12.059 -10.107 -11.536 1.00 86.31 378 PHE A O 1
ATOM 2837 N N . SER A 1 379 ? 12.503 -12.214 -12.168 1.00 84.44 379 SER A N 1
ATOM 2838 C CA . SER A 1 379 ? 13.916 -12.217 -11.801 1.00 84.44 379 SER A CA 1
ATOM 2839 C C . SER A 1 379 ? 14.761 -12.930 -12.862 1.00 84.44 379 SER A C 1
ATOM 2841 O O . SER A 1 379 ? 14.240 -13.446 -13.851 1.00 84.44 379 SER A O 1
ATOM 2843 N N . GLU A 1 380 ? 16.083 -12.941 -12.665 1.00 84.88 380 GLU A N 1
ATOM 2844 C CA . GLU A 1 380 ? 17.033 -13.713 -13.487 1.00 84.88 380 GLU A CA 1
ATOM 2845 C C . GLU A 1 380 ? 16.972 -13.390 -14.988 1.00 84.88 380 GLU A C 1
ATOM 2847 O O . GLU A 1 380 ? 16.990 -14.278 -15.838 1.00 84.88 380 GLU A O 1
ATOM 2852 N N . PHE A 1 381 ? 16.916 -12.100 -15.318 1.00 82.06 381 PHE A N 1
ATOM 2853 C CA . PHE A 1 381 ? 16.891 -11.631 -16.698 1.00 82.06 381 PHE A CA 1
ATOM 2854 C C . PHE A 1 381 ? 18.183 -11.998 -17.420 1.00 82.06 381 PHE A C 1
ATOM 2856 O O . PHE A 1 381 ? 19.265 -11.508 -17.091 1.00 82.06 381 PHE A O 1
ATOM 2863 N N . ARG A 1 382 ? 18.056 -12.845 -18.439 1.00 83.06 382 ARG A N 1
ATOM 2864 C CA . ARG A 1 382 ? 19.143 -13.194 -19.351 1.00 83.06 382 ARG A CA 1
ATOM 2865 C C . ARG A 1 382 ? 18.743 -12.792 -20.753 1.00 83.06 382 ARG A C 1
ATOM 2867 O O . ARG A 1 382 ? 17.716 -13.229 -21.266 1.00 83.06 382 ARG A O 1
ATOM 2874 N N . LEU A 1 383 ? 19.561 -11.930 -21.332 1.00 81.44 383 LEU A N 1
ATOM 2875 C CA . LEU A 1 383 ? 19.377 -11.403 -22.669 1.00 81.44 383 LEU A CA 1
ATOM 2876 C C . LEU A 1 383 ? 19.467 -12.537 -23.701 1.00 81.44 383 LEU A C 1
ATOM 2878 O O . LEU A 1 383 ? 20.443 -13.290 -23.719 1.00 81.44 383 LEU A O 1
ATOM 2882 N N . VAL A 1 384 ? 18.446 -12.655 -24.545 1.00 83.50 384 VAL A N 1
ATOM 2883 C CA . VAL A 1 384 ? 18.432 -13.580 -25.679 1.00 83.50 384 VAL A CA 1
ATOM 2884 C C . VAL A 1 384 ? 19.241 -12.939 -26.796 1.00 83.50 384 VAL A C 1
ATOM 2886 O O . VAL A 1 384 ? 18.888 -11.867 -27.276 1.00 83.50 384 VAL A O 1
ATOM 2889 N N . GLN A 1 385 ? 20.347 -13.574 -27.179 1.00 81.19 385 GLN A N 1
ATOM 2890 C CA . GLN A 1 385 ? 21.201 -13.074 -28.254 1.00 81.19 385 GLN A CA 1
ATOM 2891 C C . GLN A 1 385 ? 20.443 -13.114 -29.593 1.00 81.19 385 GLN A C 1
ATOM 2893 O O . GLN A 1 385 ? 19.856 -14.158 -29.905 1.00 81.19 385 GLN A O 1
ATOM 2898 N N . PRO A 1 386 ? 20.453 -12.022 -30.378 1.00 84.56 386 PRO A N 1
ATOM 2899 C CA . PRO A 1 386 ? 19.816 -11.986 -31.683 1.00 84.56 386 PRO A CA 1
ATOM 2900 C C . PRO A 1 386 ? 20.617 -12.833 -32.665 1.00 84.56 386 PRO A C 1
ATOM 2902 O O . PRO A 1 386 ? 21.833 -13.003 -32.532 1.00 84.56 386 PRO A O 1
ATOM 2905 N N . LYS A 1 387 ? 19.933 -13.365 -33.672 1.00 86.88 387 LYS A N 1
ATOM 2906 C CA . LYS A 1 387 ? 20.574 -14.092 -34.773 1.00 86.88 387 LYS A CA 1
ATOM 2907 C C . LYS A 1 387 ? 20.864 -13.173 -35.952 1.00 86.88 387 LYS A C 1
ATOM 2909 O O . LYS A 1 387 ? 21.735 -13.491 -36.759 1.00 86.88 387 LYS A O 1
ATOM 2914 N N . GLN A 1 388 ? 20.140 -12.062 -36.054 1.00 88.38 388 GLN A N 1
ATOM 2915 C CA . GLN A 1 388 ? 20.218 -11.121 -37.160 1.00 88.38 388 GLN A CA 1
ATOM 2916 C C . GLN A 1 388 ? 20.124 -9.680 -36.642 1.00 88.38 388 GLN A C 1
ATOM 2918 O O . GLN A 1 388 ? 19.452 -9.391 -35.651 1.00 88.38 388 GLN A O 1
ATOM 2923 N N . VAL A 1 389 ? 20.785 -8.756 -37.339 1.00 90.62 389 VAL A N 1
ATOM 2924 C CA . VAL A 1 389 ? 20.543 -7.316 -37.190 1.00 90.62 389 VAL A CA 1
ATOM 2925 C C . VAL A 1 389 ? 19.953 -6.758 -38.479 1.00 90.62 389 VAL A C 1
ATOM 2927 O O . VAL A 1 389 ? 20.335 -7.149 -39.583 1.00 90.62 389 VAL A O 1
ATOM 2930 N N . VAL A 1 390 ? 18.997 -5.851 -38.329 1.00 91.94 390 VAL A N 1
ATOM 2931 C CA . VAL A 1 390 ? 18.185 -5.292 -39.403 1.00 91.94 390 VAL A CA 1
ATOM 2932 C C . VAL A 1 390 ? 18.320 -3.773 -39.382 1.00 91.94 390 VAL A C 1
ATOM 2934 O O . VAL A 1 390 ? 17.859 -3.115 -38.452 1.00 91.94 390 VAL A O 1
ATOM 2937 N N . ILE A 1 391 ? 18.956 -3.195 -40.399 1.00 93.81 391 ILE A N 1
ATOM 2938 C CA . ILE A 1 391 ? 19.114 -1.743 -40.539 1.00 93.81 391 ILE A CA 1
ATOM 2939 C C . ILE A 1 391 ? 17.848 -1.189 -41.193 1.00 93.81 391 ILE A C 1
ATOM 2941 O O . ILE A 1 391 ? 17.548 -1.488 -42.350 1.00 93.81 391 ILE A O 1
ATOM 2945 N N . THR A 1 392 ? 17.108 -0.370 -40.449 1.00 94.88 392 THR A N 1
ATOM 2946 C CA . THR A 1 392 ? 15.823 0.203 -40.882 1.00 94.88 392 THR A CA 1
ATOM 2947 C C . THR A 1 392 ? 15.938 1.655 -41.317 1.00 94.88 392 THR A C 1
ATOM 2949 O O . THR A 1 392 ? 15.105 2.126 -42.084 1.00 94.88 392 THR A O 1
ATOM 2952 N N . LYS A 1 393 ? 16.969 2.374 -40.866 1.00 95.62 393 LYS A N 1
ATOM 2953 C CA . LYS A 1 393 ? 17.251 3.742 -41.308 1.00 95.62 393 LYS A CA 1
ATOM 2954 C C . LYS A 1 393 ? 18.741 4.032 -41.244 1.00 95.62 393 LYS A C 1
ATOM 2956 O O . LYS A 1 393 ? 19.409 3.621 -40.298 1.00 95.62 393 LYS A O 1
ATOM 2961 N N . LEU A 1 394 ? 19.231 4.801 -42.208 1.00 96.81 394 LEU A N 1
ATOM 2962 C CA . LEU A 1 394 ? 20.576 5.369 -42.207 1.00 96.81 394 LEU A CA 1
ATOM 2963 C C . LEU A 1 394 ? 20.467 6.889 -42.324 1.00 96.81 394 LEU A C 1
ATOM 2965 O O . LEU A 1 394 ? 19.724 7.397 -43.160 1.00 96.81 394 LEU A O 1
ATOM 2969 N N . THR A 1 395 ? 21.169 7.623 -41.464 1.00 97.00 395 THR A N 1
ATOM 2970 C CA . THR A 1 395 ? 21.251 9.093 -41.501 1.00 97.00 395 THR A CA 1
ATOM 2971 C C . THR A 1 395 ? 22.706 9.518 -41.491 1.00 97.00 395 THR A C 1
ATOM 2973 O O . THR A 1 395 ? 23.441 9.138 -40.584 1.00 97.00 395 THR A O 1
ATOM 2976 N N . VAL A 1 396 ? 23.120 10.327 -42.455 1.00 96.44 396 VAL A N 1
ATOM 2977 C CA . VAL A 1 396 ? 24.493 10.831 -42.541 1.00 96.44 396 VAL A CA 1
ATOM 2978 C C . VAL A 1 396 ? 24.602 12.134 -41.754 1.00 96.44 396 VAL A C 1
ATOM 2980 O O . VAL A 1 396 ? 23.702 12.973 -41.783 1.00 96.44 396 VAL A O 1
ATOM 2983 N N . LYS A 1 397 ? 25.688 12.271 -40.996 1.00 94.69 397 LYS A N 1
ATOM 2984 C CA . LYS A 1 397 ? 25.995 13.425 -40.137 1.00 94.69 397 LYS A CA 1
ATOM 2985 C C . LYS A 1 397 ? 27.228 14.187 -40.602 1.00 94.69 397 LYS A C 1
ATOM 2987 O O . LYS A 1 397 ? 27.312 15.385 -40.364 1.00 94.69 397 LYS A O 1
ATOM 2992 N N . ALA A 1 398 ? 28.159 13.504 -41.259 1.00 94.12 398 ALA A N 1
ATOM 2993 C CA . ALA A 1 398 ? 29.332 14.109 -41.872 1.00 94.12 398 ALA A CA 1
ATOM 2994 C C . ALA A 1 398 ? 29.763 13.296 -43.097 1.00 94.12 398 ALA A C 1
ATOM 2996 O O . ALA A 1 398 ? 29.639 12.069 -43.082 1.00 94.12 398 ALA A O 1
ATOM 2997 N N . LEU A 1 399 ? 30.273 13.993 -44.112 1.00 93.75 399 LEU A N 1
ATOM 2998 C CA . LEU A 1 399 ? 30.953 13.462 -45.295 1.00 93.75 399 LEU A CA 1
ATOM 2999 C C . LEU A 1 399 ? 32.198 14.322 -45.566 1.00 93.75 399 LEU A C 1
ATOM 3001 O O . LEU A 1 399 ? 32.241 15.475 -45.114 1.00 93.75 399 LEU A O 1
ATOM 3005 N N . PRO A 1 400 ? 33.204 13.814 -46.299 1.00 91.19 400 PRO A N 1
ATOM 3006 C CA . PRO A 1 400 ? 34.332 14.638 -46.703 1.00 91.19 400 PRO A CA 1
ATOM 3007 C C . PRO A 1 400 ? 33.865 15.765 -47.635 1.00 91.19 400 PRO A C 1
ATOM 3009 O O . PRO A 1 400 ? 33.066 15.545 -48.537 1.00 91.19 400 PRO A O 1
ATOM 3012 N N . ALA A 1 401 ? 34.382 16.977 -47.428 1.00 85.31 401 ALA A N 1
ATOM 3013 C CA . ALA A 1 401 ? 33.984 18.152 -48.208 1.00 85.31 401 ALA A CA 1
ATOM 3014 C C . ALA A 1 401 ? 34.586 18.200 -49.626 1.00 85.31 401 ALA A C 1
ATOM 3016 O O . ALA A 1 401 ? 34.097 18.948 -50.463 1.00 85.31 401 ALA A O 1
ATOM 3017 N N . VAL A 1 402 ? 35.664 17.449 -49.856 1.00 86.31 402 VAL A N 1
ATOM 3018 C CA . VAL A 1 402 ? 36.427 17.370 -51.107 1.00 86.31 402 VAL A CA 1
ATOM 3019 C C . VAL A 1 402 ? 36.945 15.946 -51.287 1.00 86.31 402 VAL A C 1
ATOM 3021 O O . VAL A 1 402 ? 37.072 15.214 -50.292 1.00 86.31 402 VAL A O 1
ATOM 3024 N N . ASP A 1 403 ? 37.277 15.594 -52.525 1.00 84.69 403 ASP A N 1
ATOM 3025 C CA . ASP A 1 403 ? 37.893 14.321 -52.891 1.00 84.69 403 ASP A CA 1
ATOM 3026 C C . ASP A 1 403 ? 39.273 14.126 -52.202 1.00 84.69 403 ASP A C 1
ATOM 3028 O O . ASP A 1 403 ? 39.819 15.044 -51.565 1.00 84.69 403 ASP A O 1
ATOM 3032 N N . PRO A 1 404 ? 39.901 12.939 -52.302 1.00 85.44 404 PRO A N 1
ATOM 3033 C CA . PRO A 1 404 ? 41.238 12.707 -51.750 1.00 85.44 404 PRO A CA 1
ATOM 3034 C C . PRO A 1 404 ? 42.349 13.611 -52.320 1.00 85.44 404 PRO A C 1
ATOM 3036 O O . PRO A 1 404 ? 43.407 13.727 -51.695 1.00 85.44 404 PRO A O 1
ATOM 3039 N N . MET A 1 405 ? 42.133 14.240 -53.478 1.00 84.38 405 MET A N 1
ATOM 3040 C CA . MET A 1 405 ? 43.048 15.177 -54.139 1.00 84.38 405 MET A CA 1
ATOM 3041 C C . MET A 1 405 ? 42.779 16.652 -53.771 1.00 84.38 405 MET A C 1
ATOM 3043 O O . MET A 1 405 ? 43.574 17.521 -54.134 1.00 84.38 405 MET A O 1
ATOM 3047 N N . GLY A 1 406 ? 41.722 16.938 -53.005 1.00 82.19 406 GLY A N 1
ATOM 3048 C CA . GLY A 1 406 ? 41.302 18.284 -52.613 1.00 82.19 406 GLY A CA 1
ATOM 3049 C C . GLY A 1 406 ? 40.380 18.991 -53.616 1.00 82.19 406 GLY A C 1
ATOM 3050 O O . GLY A 1 406 ? 40.177 20.200 -53.480 1.00 82.19 406 GLY A O 1
ATOM 3051 N N . SER A 1 407 ? 39.843 18.273 -54.601 1.00 84.00 407 SER A N 1
ATOM 3052 C CA . SER A 1 407 ? 38.920 18.780 -55.622 1.00 84.00 407 SER A CA 1
ATOM 3053 C C . SER A 1 407 ? 37.455 18.638 -55.199 1.00 84.00 407 SER A C 1
ATOM 3055 O O . SER A 1 407 ? 37.123 17.931 -54.246 1.00 84.00 407 SER A O 1
ATOM 3057 N N . SER A 1 408 ? 36.570 19.338 -55.913 1.00 83.75 408 SER A N 1
ATOM 3058 C CA . SER A 1 408 ? 35.124 19.100 -55.825 1.00 83.75 408 SER A CA 1
ATOM 3059 C C . SER A 1 408 ? 34.805 17.655 -56.199 1.00 83.75 408 SER A C 1
ATOM 3061 O O . SER A 1 408 ? 35.491 17.105 -57.056 1.00 83.75 408 SER A O 1
ATOM 3063 N N . TRP A 1 409 ? 33.776 17.090 -55.569 1.00 85.00 409 TRP A N 1
ATOM 3064 C CA . TRP A 1 409 ? 33.288 15.747 -55.875 1.00 85.00 409 TRP A CA 1
ATOM 3065 C C . TRP A 1 409 ? 32.674 15.684 -57.289 1.00 85.00 409 TRP A C 1
ATOM 3067 O O . TRP A 1 409 ? 33.089 14.853 -58.078 1.00 85.00 409 TRP A O 1
ATOM 3077 N N . ASP A 1 410 ? 31.897 16.694 -57.705 1.00 80.75 410 ASP A N 1
ATOM 3078 C CA . ASP A 1 410 ? 31.485 16.814 -59.113 1.00 80.75 410 ASP A CA 1
ATOM 3079 C C . ASP A 1 410 ? 32.615 17.350 -60.018 1.00 80.75 410 ASP A C 1
ATOM 3081 O O . ASP A 1 410 ? 33.086 18.492 -59.869 1.00 80.75 410 ASP A O 1
ATOM 3085 N N . LEU A 1 411 ? 33.008 16.573 -61.032 1.00 63.00 411 LEU A N 1
ATOM 3086 C CA . LEU A 1 411 ? 34.027 1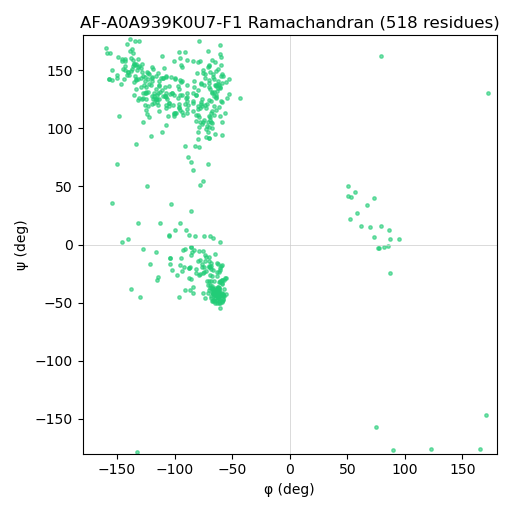6.969 -62.008 1.00 63.00 411 LEU A CA 1
ATOM 3087 C C . LEU A 1 411 ? 33.534 18.083 -62.953 1.00 63.00 411 LEU A C 1
ATOM 3089 O O . LEU A 1 411 ? 32.742 17.876 -63.871 1.00 63.00 411 LEU A O 1
ATOM 3093 N N . GLY A 1 412 ? 34.105 19.284 -62.805 1.00 55.78 412 GLY A N 1
ATOM 3094 C CA . GLY A 1 412 ? 33.999 20.366 -63.798 1.00 55.78 412 GLY A CA 1
ATOM 3095 C C . GLY A 1 412 ? 32.880 21.387 -63.569 1.00 55.78 412 GLY A C 1
ATOM 3096 O O . GLY A 1 412 ? 32.735 22.314 -64.371 1.00 55.78 412 GLY A O 1
ATOM 3097 N N . LEU A 1 413 ? 32.146 21.288 -62.460 1.00 55.03 413 LEU A N 1
ATOM 3098 C CA . LEU A 1 413 ? 31.214 22.309 -61.978 1.00 55.03 413 LEU A CA 1
ATOM 3099 C C . LEU A 1 413 ? 31.455 22.565 -60.484 1.00 55.03 413 LEU A C 1
ATOM 3101 O O . LEU A 1 413 ? 32.034 21.744 -59.785 1.00 55.03 413 LEU A O 1
ATOM 3105 N N . VAL A 1 414 ? 31.017 23.721 -59.978 1.00 58.66 414 VAL A N 1
ATOM 3106 C CA . VAL A 1 414 ? 30.966 24.011 -58.528 1.00 58.66 414 VAL A CA 1
ATOM 3107 C C . VAL A 1 414 ? 29.775 23.249 -57.918 1.00 58.66 414 VAL A C 1
ATOM 3109 O O . VAL A 1 414 ? 28.845 23.861 -57.394 1.00 58.66 414 VAL A O 1
ATOM 3112 N N . GLY A 1 415 ? 29.743 21.936 -58.134 1.00 68.50 415 GLY A N 1
ATOM 3113 C CA . GLY A 1 415 ? 28.654 21.046 -57.754 1.00 68.50 415 GLY A CA 1
ATOM 3114 C C . GLY A 1 415 ? 28.838 20.480 -56.346 1.00 68.50 415 GLY A C 1
ATOM 3115 O O . GLY A 1 415 ? 29.926 20.541 -55.769 1.00 68.50 415 GLY A O 1
ATOM 3116 N N . LEU A 1 416 ? 27.736 20.034 -55.754 1.00 83.94 416 LEU A N 1
ATOM 3117 C CA . LEU A 1 416 ? 27.699 19.380 -54.450 1.00 83.94 416 LEU A CA 1
ATOM 3118 C C . LEU A 1 416 ? 27.431 17.887 -54.685 1.00 83.94 416 LEU A C 1
ATOM 3120 O O . LEU A 1 416 ? 26.605 17.585 -55.537 1.00 83.94 416 LEU A O 1
ATOM 3124 N N . PRO A 1 417 ? 28.004 16.978 -53.879 1.00 89.62 417 PRO A N 1
ATOM 3125 C CA . PRO A 1 417 ? 27.948 15.549 -54.164 1.00 89.62 417 PRO A CA 1
ATOM 3126 C C . PRO A 1 417 ? 26.519 14.985 -54.181 1.00 89.62 417 PRO A C 1
ATOM 3128 O O . PRO A 1 417 ? 25.689 15.285 -53.310 1.00 89.62 417 PRO A O 1
ATOM 3131 N N . ASP A 1 418 ? 26.287 14.090 -55.128 1.00 91.69 418 ASP A N 1
ATOM 3132 C CA . ASP A 1 418 ? 25.130 13.240 -55.338 1.00 91.69 418 ASP A CA 1
ATOM 3133 C C . ASP A 1 418 ? 25.318 11.889 -54.621 1.00 91.69 418 ASP A C 1
ATOM 3135 O O . ASP A 1 418 ? 25.729 10.866 -55.173 1.00 91.69 418 ASP A O 1
ATOM 3139 N N . VAL A 1 419 ? 24.974 11.861 -53.337 1.00 93.88 419 VAL A N 1
ATOM 3140 C CA . VAL A 1 419 ? 25.395 10.783 -52.436 1.00 93.88 419 VAL A CA 1
ATOM 3141 C C . VAL A 1 419 ? 24.475 9.567 -52.517 1.00 93.88 419 VAL A C 1
AT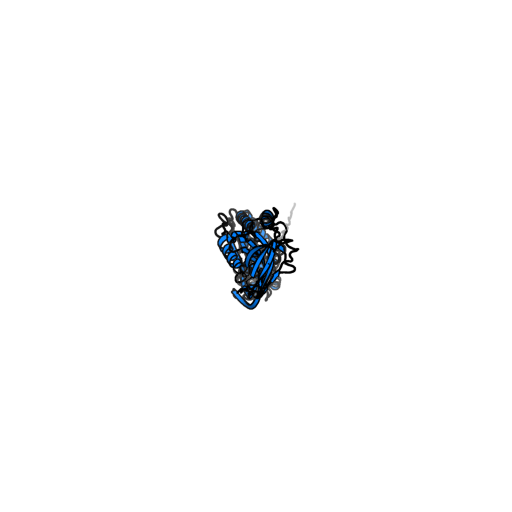OM 3143 O O . VAL A 1 419 ? 23.262 9.665 -52.290 1.00 93.88 419 VAL A O 1
ATOM 3146 N N . TYR A 1 420 ? 25.064 8.383 -52.680 1.00 94.88 420 TYR A N 1
ATOM 3147 C CA . TYR A 1 420 ? 24.413 7.096 -52.419 1.00 94.88 420 TYR A CA 1
ATOM 3148 C C . TYR A 1 420 ? 25.322 6.148 -51.621 1.00 94.88 420 TYR A C 1
ATOM 3150 O O . TYR A 1 420 ? 26.461 6.478 -51.288 1.00 94.88 420 TYR A O 1
ATOM 3158 N N . PHE A 1 421 ? 24.809 4.974 -51.231 1.00 95.56 421 PHE A N 1
ATOM 3159 C CA . PHE A 1 421 ? 25.599 4.001 -50.476 1.00 95.56 421 PHE A CA 1
ATOM 3160 C C . PHE A 1 421 ? 25.300 2.551 -50.854 1.00 95.56 421 PHE A C 1
ATOM 3162 O O . PHE A 1 421 ? 24.217 2.197 -51.330 1.00 95.56 421 PHE A O 1
ATOM 3169 N N . ILE A 1 422 ? 26.270 1.691 -50.561 1.00 94.94 422 ILE A N 1
ATOM 3170 C CA . ILE A 1 422 ? 26.148 0.235 -50.632 1.00 94.94 422 ILE A CA 1
ATOM 3171 C C . ILE A 1 422 ? 26.608 -0.385 -49.311 1.00 94.94 422 ILE A C 1
ATOM 3173 O O . ILE A 1 422 ? 27.412 0.200 -48.581 1.00 94.94 422 ILE A O 1
ATOM 3177 N N . VAL A 1 423 ? 26.111 -1.581 -49.006 1.00 94.19 423 VAL A N 1
ATOM 3178 C CA . VAL A 1 423 ? 26.544 -2.372 -47.850 1.00 94.19 423 VAL A CA 1
ATOM 3179 C C . VAL A 1 423 ? 27.159 -3.671 -48.339 1.00 94.19 423 VAL A C 1
ATOM 3181 O O . VAL A 1 423 ? 26.533 -4.430 -49.081 1.00 94.19 423 VAL A O 1
ATOM 3184 N N . ILE A 1 424 ? 28.387 -3.918 -47.906 1.00 93.50 424 ILE A N 1
ATOM 3185 C CA . ILE A 1 424 ? 29.193 -5.080 -48.274 1.00 93.50 424 ILE A CA 1
ATOM 3186 C C . ILE A 1 424 ? 29.523 -5.837 -46.988 1.00 93.50 424 ILE A C 1
ATOM 3188 O O . ILE A 1 424 ? 29.831 -5.203 -45.984 1.00 93.50 424 ILE A O 1
ATOM 3192 N N . ASP A 1 425 ? 29.444 -7.163 -46.967 1.00 87.62 425 ASP A N 1
ATOM 3193 C CA . ASP A 1 425 ? 29.888 -7.931 -45.798 1.00 87.62 425 ASP A CA 1
ATOM 3194 C C . ASP A 1 425 ? 31.419 -8.099 -45.738 1.00 87.62 425 ASP A C 1
ATOM 3196 O O . ASP A 1 425 ? 32.160 -7.701 -46.638 1.00 87.62 425 ASP A O 1
ATOM 3200 N N . ALA A 1 426 ? 31.915 -8.704 -44.658 1.00 79.50 426 ALA A N 1
ATOM 3201 C CA . ALA A 1 426 ? 33.336 -9.006 -44.486 1.00 79.50 426 ALA A CA 1
ATOM 3202 C C . ALA A 1 426 ? 33.921 -9.945 -45.565 1.00 79.50 426 ALA A C 1
ATOM 3204 O O . ALA A 1 426 ? 35.140 -9.977 -45.738 1.00 79.50 426 ALA A O 1
ATOM 3205 N N . GLY A 1 427 ? 33.081 -10.705 -46.276 1.00 78.88 427 GLY A N 1
ATOM 3206 C CA . GLY A 1 427 ? 33.471 -11.567 -47.394 1.00 78.88 427 GLY A CA 1
ATOM 3207 C C . GLY A 1 427 ? 33.547 -10.839 -48.739 1.00 78.88 427 GLY A C 1
ATOM 3208 O O . GLY A 1 427 ? 33.994 -11.431 -49.720 1.00 78.88 427 GLY A O 1
ATOM 3209 N N . GLY A 1 428 ? 33.144 -9.565 -48.794 1.00 81.81 428 GLY A N 1
ATOM 3210 C CA . GLY A 1 428 ? 33.093 -8.775 -50.023 1.00 81.81 428 GLY A CA 1
ATOM 3211 C C . GLY A 1 428 ? 31.782 -8.919 -50.803 1.00 81.81 428 GLY A C 1
ATOM 3212 O O . GLY A 1 428 ? 31.666 -8.353 -51.893 1.00 81.81 428 GLY A O 1
ATOM 3213 N N . GLU A 1 429 ? 30.786 -9.640 -50.279 1.00 85.88 429 GLU A N 1
ATOM 3214 C CA . GLU A 1 429 ? 29.488 -9.802 -50.933 1.00 85.88 429 GLU A CA 1
ATOM 3215 C C . GLU A 1 429 ? 28.616 -8.559 -50.705 1.00 85.88 429 GLU A C 1
ATOM 3217 O O . GLU A 1 429 ? 28.488 -8.052 -49.586 1.00 85.88 429 GLU A O 1
ATOM 3222 N N . LYS A 1 430 ? 27.987 -8.045 -51.771 1.00 87.31 430 LYS A N 1
ATOM 3223 C CA . LYS A 1 430 ? 27.048 -6.918 -51.669 1.00 87.31 430 LYS A CA 1
ATOM 3224 C C . LYS A 1 430 ? 25.759 -7.391 -50.991 1.00 87.31 430 LYS A C 1
ATOM 3226 O O . LYS A 1 430 ? 24.925 -8.037 -51.614 1.00 87.31 430 LYS A O 1
ATOM 3231 N N . ARG A 1 431 ? 25.578 -7.014 -49.724 1.00 84.25 431 ARG A N 1
ATOM 3232 C CA . ARG A 1 431 ? 24.367 -7.286 -48.927 1.00 84.25 431 ARG A CA 1
ATOM 3233 C C . ARG A 1 431 ? 23.228 -6.327 -49.254 1.00 84.25 431 ARG A C 1
ATOM 3235 O O . ARG A 1 431 ? 22.064 -6.659 -49.052 1.00 84.25 431 ARG A O 1
ATOM 3242 N N . PHE A 1 432 ? 23.566 -5.135 -49.734 1.00 88.62 432 PHE A N 1
ATOM 3243 C CA . PHE A 1 432 ? 22.613 -4.135 -50.191 1.00 88.62 432 PHE A CA 1
ATOM 3244 C C . PHE A 1 432 ? 23.290 -3.168 -51.159 1.00 88.62 432 PHE A C 1
ATOM 3246 O O . PHE A 1 432 ? 24.437 -2.773 -50.952 1.00 88.62 432 PHE A O 1
ATOM 3253 N N . ALA A 1 433 ? 22.559 -2.744 -52.180 1.00 87.88 433 ALA A N 1
ATOM 3254 C CA . ALA A 1 433 ? 22.930 -1.611 -53.008 1.00 87.88 433 ALA A CA 1
ATOM 3255 C C . ALA A 1 433 ? 21.708 -0.706 -53.134 1.00 87.88 433 ALA A C 1
ATOM 3257 O O . ALA A 1 433 ? 20.637 -1.182 -53.518 1.00 87.88 433 ALA A O 1
ATOM 3258 N N . LEU A 1 434 ? 21.856 0.569 -52.772 1.00 87.69 434 LEU A N 1
ATOM 3259 C CA . LEU A 1 434 ? 20.796 1.539 -52.993 1.00 87.69 434 LEU A CA 1
ATOM 3260 C C . LEU A 1 434 ? 20.600 1.710 -54.505 1.00 87.69 434 LEU A C 1
ATOM 3262 O O . LEU A 1 434 ? 21.578 1.807 -55.243 1.00 87.69 434 LEU A O 1
ATOM 3266 N N . ASP A 1 435 ? 19.347 1.760 -54.961 1.00 86.25 435 ASP A N 1
ATOM 3267 C CA . ASP A 1 435 ? 19.058 2.223 -56.319 1.00 86.25 435 ASP A CA 1
ATOM 3268 C C . ASP A 1 435 ? 19.599 3.650 -56.459 1.00 86.25 435 ASP A C 1
ATOM 3270 O O . ASP A 1 435 ? 19.239 4.535 -55.682 1.00 86.25 435 ASP A O 1
ATOM 3274 N N . VAL A 1 436 ? 20.475 3.868 -57.434 1.00 84.12 436 VAL A N 1
ATOM 3275 C CA . VAL A 1 436 ? 21.142 5.152 -57.672 1.00 84.12 436 VAL A CA 1
ATOM 3276 C C . VAL A 1 436 ? 20.158 6.290 -57.969 1.00 84.12 436 VAL A C 1
ATOM 3278 O O . VAL A 1 436 ? 20.447 7.457 -57.716 1.00 84.12 436 VAL A O 1
ATOM 3281 N N . ASN A 1 437 ? 18.940 5.973 -58.416 1.00 87.75 437 ASN A N 1
ATOM 3282 C CA . ASN A 1 437 ? 17.870 6.960 -58.585 1.00 87.75 437 ASN A CA 1
ATOM 3283 C C . ASN A 1 437 ? 17.277 7.445 -57.247 1.00 87.75 437 ASN A C 1
ATOM 3285 O O . ASN A 1 437 ? 16.502 8.397 -57.221 1.00 87.75 437 ASN A O 1
ATOM 3289 N N . LEU A 1 438 ? 17.612 6.784 -56.134 1.00 89.94 438 LEU A N 1
ATOM 3290 C CA . LEU A 1 438 ? 17.233 7.162 -54.768 1.00 89.94 438 LEU A CA 1
ATOM 3291 C C . LEU A 1 438 ? 18.366 7.889 -54.023 1.00 89.94 438 LEU A C 1
ATOM 3293 O O . LEU A 1 438 ? 18.290 8.050 -52.794 1.00 89.94 438 LEU A O 1
ATOM 3297 N N . ARG A 1 439 ? 19.418 8.307 -54.738 1.00 93.75 439 ARG A N 1
ATOM 3298 C CA . ARG A 1 439 ? 20.508 9.120 -54.192 1.00 93.75 439 ARG A CA 1
ATOM 3299 C C . ARG A 1 439 ? 20.004 10.462 -53.654 1.00 93.75 439 ARG A C 1
ATOM 3301 O O . ARG A 1 439 ? 18.861 10.870 -53.882 1.00 93.75 439 ARG A O 1
ATOM 3308 N N . LYS A 1 440 ? 20.836 11.125 -52.857 1.00 94.25 440 LYS A N 1
ATOM 3309 C CA . LYS A 1 440 ? 20.567 12.481 -52.370 1.00 94.25 440 LYS A CA 1
ATOM 3310 C C . LYS A 1 440 ? 21.354 13.453 -53.221 1.00 94.25 440 LYS A C 1
ATOM 3312 O O . LYS A 1 440 ? 22.571 13.437 -53.170 1.00 94.25 440 LYS A O 1
ATOM 3317 N N . GLU A 1 441 ? 20.633 14.264 -53.979 1.00 91.44 441 GLU A N 1
ATOM 3318 C CA . GLU A 1 441 ? 21.234 15.222 -54.898 1.00 91.44 441 GLU A CA 1
ATOM 3319 C C . GLU A 1 441 ? 21.850 16.401 -54.140 1.00 91.44 441 GLU A C 1
ATOM 3321 O O . GLU A 1 441 ? 21.232 16.901 -53.192 1.00 91.44 441 GLU A O 1
ATOM 3326 N N . ASN A 1 442 ? 22.986 16.902 -54.622 1.00 90.19 442 ASN A N 1
ATOM 3327 C CA . ASN A 1 442 ? 23.569 18.179 -54.206 1.00 90.19 442 ASN A CA 1
ATOM 3328 C C . ASN A 1 442 ? 23.702 18.358 -52.677 1.00 90.19 442 ASN A C 1
ATOM 3330 O O . ASN A 1 442 ? 23.281 19.373 -52.110 1.00 90.19 442 ASN A O 1
ATOM 3334 N N . VAL A 1 443 ? 24.279 17.372 -51.989 1.00 91.00 443 VAL A N 1
ATOM 3335 C CA . VAL A 1 443 ? 24.369 17.349 -50.523 1.00 91.00 443 VAL A CA 1
ATOM 3336 C C . VAL A 1 443 ? 25.288 18.452 -49.993 1.00 91.00 443 VAL A C 1
ATOM 3338 O O . VAL A 1 443 ? 26.507 18.418 -50.157 1.00 91.00 443 VAL A O 1
ATOM 3341 N N . SER A 1 444 ? 24.712 19.406 -49.258 1.00 89.75 444 SER A N 1
ATOM 3342 C CA . SER A 1 444 ? 25.457 20.489 -48.614 1.00 89.75 444 SER A CA 1
ATOM 3343 C C . SER A 1 444 ? 25.790 20.202 -47.143 1.00 89.75 444 SER A C 1
ATOM 3345 O O . SER A 1 444 ? 25.180 19.365 -46.469 1.00 89.75 444 SER A O 1
ATOM 3347 N N . ALA A 1 445 ? 26.706 20.994 -46.575 1.00 85.69 445 ALA A N 1
ATOM 3348 C CA . ALA A 1 445 ? 26.971 20.980 -45.133 1.00 85.69 445 ALA A CA 1
ATOM 3349 C C . ALA A 1 445 ? 25.723 21.324 -44.289 1.00 85.69 445 ALA A C 1
ATOM 3351 O O . ALA A 1 445 ? 25.575 20.828 -43.170 1.00 85.69 445 ALA A O 1
ATOM 3352 N N . ALA A 1 446 ? 24.809 22.147 -44.817 1.00 87.25 446 ALA A N 1
ATOM 3353 C CA . ALA A 1 446 ? 23.564 22.490 -44.134 1.00 87.25 446 ALA A CA 1
ATOM 3354 C C . ALA A 1 446 ? 22.603 21.290 -44.064 1.00 87.25 446 ALA A C 1
ATOM 3356 O O . ALA A 1 446 ? 21.971 21.080 -43.027 1.00 87.25 446 ALA A O 1
ATOM 3357 N N . ASP A 1 447 ? 22.551 20.461 -45.110 1.00 89.06 447 ASP A N 1
ATOM 3358 C CA . ASP A 1 447 ? 21.709 19.258 -45.153 1.00 89.06 447 ASP A CA 1
ATOM 3359 C C . ASP A 1 447 ? 22.163 18.208 -44.135 1.00 89.06 447 ASP A C 1
ATOM 3361 O O . ASP A 1 447 ? 21.339 17.570 -43.471 1.00 89.06 447 ASP A O 1
ATOM 3365 N N . LEU A 1 448 ? 23.480 18.069 -43.957 1.00 89.38 448 LEU A N 1
ATOM 3366 C CA . LEU A 1 448 ? 24.080 17.193 -42.950 1.00 89.38 448 LEU A CA 1
ATOM 3367 C C . LEU A 1 448 ? 23.749 17.661 -41.524 1.00 89.38 448 LEU A C 1
ATOM 3369 O O . LEU A 1 448 ? 23.303 16.859 -40.697 1.00 89.38 448 LEU A O 1
ATOM 3373 N N . LEU A 1 449 ? 23.877 18.966 -41.246 1.00 83.94 449 LEU A N 1
ATOM 3374 C CA . LEU A 1 449 ? 23.509 19.558 -39.951 1.00 83.94 449 LEU A CA 1
ATOM 3375 C C . LEU A 1 449 ? 22.011 19.398 -39.651 1.00 83.94 449 LEU A C 1
ATOM 3377 O O . LEU A 1 449 ? 21.632 19.063 -38.527 1.00 83.94 449 LEU A O 1
ATOM 3381 N N . ALA A 1 450 ? 21.159 19.569 -40.664 1.00 85.00 450 ALA A N 1
ATOM 3382 C CA . ALA A 1 450 ? 19.715 19.372 -40.561 1.00 85.00 450 ALA A CA 1
ATOM 3383 C C . ALA A 1 450 ? 19.296 17.889 -40.518 1.00 85.00 450 ALA A C 1
ATOM 3385 O O . ALA A 1 450 ? 18.123 17.591 -40.301 1.00 85.00 450 ALA A O 1
ATOM 3386 N N . SER A 1 451 ? 20.234 16.942 -40.682 1.00 85.25 451 SER A N 1
ATOM 3387 C CA . SER A 1 451 ? 19.953 15.499 -40.794 1.00 85.25 451 SER A CA 1
ATOM 3388 C C . SER A 1 451 ? 19.018 15.138 -41.958 1.00 85.25 451 SER A C 1
ATOM 3390 O O . SER A 1 451 ? 18.298 14.138 -41.891 1.00 85.25 451 SER A O 1
ATOM 3392 N N . ALA A 1 452 ? 19.016 15.953 -43.015 1.00 84.88 452 ALA A N 1
ATOM 3393 C CA . ALA A 1 452 ? 18.185 15.769 -44.202 1.00 84.88 452 ALA A CA 1
ATOM 3394 C C . ALA A 1 452 ? 18.695 14.625 -45.100 1.00 84.88 452 ALA A C 1
ATOM 3396 O O . ALA A 1 452 ? 17.914 13.990 -45.815 1.00 84.88 452 ALA A O 1
ATOM 3397 N N . VAL A 1 453 ? 19.986 14.290 -45.000 1.00 94.62 453 VAL A N 1
ATOM 3398 C CA . VAL A 1 453 ? 20.612 13.160 -45.701 1.00 94.62 453 VAL A CA 1
ATOM 3399 C C . VAL A 1 453 ? 20.287 11.857 -44.969 1.00 94.62 453 VAL A C 1
ATOM 3401 O O . VAL A 1 453 ? 21.033 11.383 -44.109 1.00 94.62 453 VAL A O 1
ATOM 3404 N N . SER A 1 454 ? 19.115 11.294 -45.265 1.00 95.00 454 SER A N 1
ATOM 3405 C CA . SER A 1 454 ? 18.678 10.025 -44.684 1.00 95.00 454 SER A CA 1
ATOM 3406 C C . SER A 1 454 ? 17.872 9.154 -45.644 1.00 95.00 454 SER A C 1
ATOM 3408 O O . SER A 1 454 ? 17.159 9.651 -46.523 1.00 95.00 454 SER A O 1
ATOM 3410 N N . TRP A 1 455 ? 17.965 7.843 -45.422 1.00 95.81 455 TRP A N 1
ATOM 3411 C CA . TRP A 1 455 ? 17.198 6.814 -46.118 1.00 95.81 455 TRP A CA 1
ATOM 3412 C C . TRP A 1 455 ? 16.432 5.974 -45.104 1.00 95.81 455 TRP A C 1
ATOM 3414 O O . TRP A 1 455 ? 17.025 5.352 -44.219 1.00 95.81 455 TRP A O 1
ATOM 3424 N N . ASP A 1 456 ? 15.107 5.983 -45.231 1.00 93.12 456 ASP A N 1
ATOM 3425 C CA . ASP A 1 456 ? 14.204 5.105 -44.494 1.00 93.12 456 ASP A CA 1
ATOM 3426 C C . ASP A 1 456 ? 14.007 3.819 -45.300 1.00 93.12 456 ASP A C 1
ATOM 3428 O O . ASP A 1 456 ? 13.492 3.834 -46.417 1.00 93.12 456 ASP A O 1
ATOM 3432 N N . MET A 1 457 ? 14.451 2.712 -44.721 1.00 91.12 457 MET A N 1
ATOM 3433 C CA . MET A 1 457 ? 14.414 1.375 -45.300 1.00 91.12 457 MET A CA 1
ATOM 3434 C C . MET A 1 457 ? 13.439 0.475 -44.533 1.00 91.12 457 MET A C 1
ATOM 3436 O O . MET A 1 457 ? 13.489 -0.742 -44.663 1.00 91.12 457 MET A O 1
ATOM 3440 N N . SER A 1 458 ? 12.513 1.036 -43.748 1.00 85.50 458 SER A N 1
ATOM 3441 C CA . SER A 1 458 ? 11.545 0.267 -42.949 1.00 85.50 458 SER A CA 1
ATOM 3442 C C . SER A 1 458 ? 10.699 -0.715 -43.771 1.00 85.50 458 SER A C 1
ATOM 3444 O O . SER A 1 458 ? 10.303 -1.758 -43.255 1.00 85.50 458 SER A O 1
ATOM 3446 N N . LYS A 1 459 ? 10.449 -0.421 -45.055 1.00 84.62 459 LYS A N 1
ATOM 3447 C CA . LYS A 1 459 ? 9.702 -1.296 -45.979 1.00 84.62 459 LYS A CA 1
ATOM 3448 C C . LYS A 1 459 ? 10.564 -2.345 -46.692 1.00 84.62 459 LYS A C 1
ATOM 3450 O O . LYS A 1 459 ? 10.014 -3.312 -47.208 1.00 84.62 459 LYS A O 1
ATOM 3455 N N . ALA A 1 460 ? 11.879 -2.150 -46.740 1.00 87.31 460 ALA A N 1
ATOM 3456 C CA . ALA A 1 460 ? 12.840 -3.041 -47.391 1.00 87.31 460 ALA A CA 1
ATOM 3457 C C . ALA A 1 460 ? 14.195 -2.962 -46.659 1.00 87.31 460 ALA A C 1
ATOM 3459 O O . ALA A 1 460 ? 15.140 -2.362 -47.173 1.00 87.31 460 ALA A O 1
ATOM 3460 N N . PRO A 1 461 ? 14.277 -3.485 -45.423 1.00 90.25 461 PRO A N 1
ATOM 3461 C CA . PRO A 1 461 ? 15.420 -3.229 -44.560 1.00 90.25 461 PRO A CA 1
ATOM 3462 C C . PRO A 1 461 ? 16.623 -4.106 -44.911 1.00 90.25 461 PRO A C 1
ATOM 3464 O O . PRO A 1 461 ? 16.481 -5.200 -45.461 1.00 90.25 461 PRO A O 1
ATOM 3467 N N . ILE A 1 462 ? 17.815 -3.650 -44.529 1.00 90.81 462 ILE A N 1
ATOM 3468 C CA . ILE A 1 462 ? 19.061 -4.390 -44.765 1.00 90.81 462 ILE A CA 1
ATOM 3469 C C . ILE A 1 462 ? 19.247 -5.407 -43.648 1.00 90.81 462 ILE A C 1
ATOM 3471 O O . ILE A 1 462 ? 19.332 -5.031 -42.481 1.00 90.81 462 ILE A O 1
ATOM 3475 N N . LYS A 1 463 ? 19.345 -6.687 -44.003 1.00 90.88 463 LYS A N 1
ATOM 3476 C CA . LYS A 1 463 ? 19.462 -7.796 -43.053 1.00 90.88 463 LYS A CA 1
ATOM 3477 C C . LYS A 1 463 ? 20.878 -8.378 -43.045 1.00 90.88 463 LYS A C 1
ATOM 3479 O O . LYS A 1 463 ? 21.366 -8.875 -44.064 1.00 90.88 463 LYS A O 1
ATOM 3484 N N . LEU A 1 464 ? 21.532 -8.340 -41.884 1.00 89.56 464 LEU A N 1
ATOM 3485 C CA . LEU A 1 464 ? 22.831 -8.973 -41.652 1.00 89.56 464 LEU A CA 1
ATOM 3486 C C . LEU A 1 464 ? 22.648 -10.204 -40.761 1.00 89.56 464 LEU A C 1
ATOM 3488 O O . LEU A 1 464 ? 22.452 -10.099 -39.547 1.00 89.56 464 LEU A O 1
ATOM 3492 N N . ASP A 1 465 ? 22.683 -11.374 -41.394 1.00 86.50 465 ASP A N 1
ATOM 3493 C CA . ASP A 1 465 ? 22.573 -12.675 -40.735 1.00 86.50 465 ASP A CA 1
ATOM 3494 C C . ASP A 1 465 ? 23.815 -13.001 -39.909 1.00 86.50 465 ASP A C 1
ATOM 3496 O O . ASP A 1 465 ? 24.918 -12.530 -40.203 1.00 86.50 465 ASP A O 1
ATOM 3500 N N . ALA A 1 466 ? 23.633 -13.840 -38.886 1.00 84.25 466 ALA A N 1
ATOM 3501 C CA . ALA A 1 466 ? 24.691 -14.349 -38.013 1.00 84.25 466 ALA A CA 1
ATOM 3502 C C . ALA A 1 466 ? 25.574 -13.252 -37.390 1.00 84.25 466 ALA A C 1
ATOM 3504 O 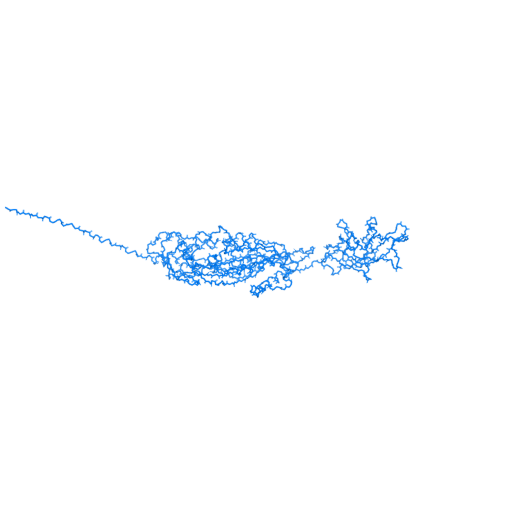O . ALA A 1 466 ? 26.704 -13.524 -36.991 1.00 84.25 466 ALA A O 1
ATOM 3505 N N . LEU A 1 467 ? 25.055 -12.021 -37.308 1.00 86.25 467 LEU A N 1
ATOM 3506 C CA . LEU A 1 467 ? 25.786 -10.842 -36.843 1.00 86.25 467 LEU A CA 1
ATOM 3507 C C . LEU A 1 467 ? 27.110 -10.643 -37.604 1.00 86.25 467 LEU A C 1
ATOM 3509 O O . LEU A 1 467 ? 28.139 -10.312 -37.020 1.00 86.25 467 LEU A O 1
ATOM 3513 N N . THR A 1 468 ? 27.080 -10.862 -38.919 1.00 88.38 468 THR A N 1
ATOM 3514 C CA . THR A 1 468 ? 28.262 -10.715 -39.775 1.00 88.38 468 THR A CA 1
ATOM 3515 C C . THR A 1 468 ? 28.687 -9.240 -39.855 1.00 88.38 468 THR A C 1
ATOM 3517 O O . THR A 1 468 ? 27.834 -8.390 -40.133 1.00 88.38 468 THR A O 1
ATOM 3520 N N . PRO A 1 469 ? 29.979 -8.909 -39.651 1.00 92.19 469 PRO A N 1
ATOM 3521 C CA . PRO A 1 469 ? 30.487 -7.557 -39.863 1.00 92.19 469 PRO A CA 1
ATOM 3522 C C . PRO A 1 469 ? 30.292 -7.089 -41.307 1.00 92.19 469 PRO A C 1
ATOM 3524 O O . PRO A 1 469 ? 30.412 -7.872 -42.253 1.00 92.19 469 PRO A O 1
ATOM 3527 N N . ALA A 1 470 ? 30.030 -5.798 -41.475 1.00 94.38 470 ALA A N 1
ATOM 3528 C CA . ALA A 1 470 ? 29.787 -5.169 -42.763 1.00 94.38 470 ALA A CA 1
ATOM 3529 C C . ALA A 1 470 ? 30.522 -3.830 -42.904 1.00 94.38 470 ALA A C 1
ATOM 3531 O O . ALA A 1 470 ? 30.991 -3.224 -41.942 1.00 94.38 470 ALA A O 1
ATOM 3532 N N . GLN A 1 471 ? 30.609 -3.360 -44.138 1.00 95.25 471 GLN A N 1
ATOM 3533 C CA . GLN A 1 471 ? 31.139 -2.075 -44.550 1.00 95.25 471 GLN A CA 1
ATOM 3534 C C . GLN A 1 471 ? 30.036 -1.300 -45.259 1.00 95.25 471 GLN A C 1
ATOM 3536 O O . GLN A 1 471 ? 29.416 -1.804 -46.194 1.00 95.25 471 GLN A O 1
ATOM 3541 N N . ILE A 1 472 ? 29.807 -0.068 -44.820 1.00 96.38 472 ILE A N 1
ATOM 3542 C CA . ILE A 1 472 ? 28.910 0.878 -45.477 1.00 96.38 472 ILE A CA 1
ATOM 3543 C C . ILE A 1 472 ? 29.791 1.822 -46.280 1.00 96.38 472 ILE A C 1
ATOM 3545 O O . ILE A 1 472 ? 30.552 2.595 -45.697 1.00 96.38 472 ILE A O 1
ATOM 3549 N N . ARG A 1 473 ? 29.722 1.718 -47.604 1.00 95.75 473 ARG A N 1
ATOM 3550 C CA . ARG A 1 473 ? 30.542 2.505 -48.525 1.00 95.75 473 ARG A CA 1
ATOM 3551 C C . ARG A 1 473 ? 29.684 3.557 -49.208 1.00 95.75 473 ARG A C 1
ATOM 3553 O O . ARG A 1 473 ? 28.609 3.222 -49.706 1.00 95.75 473 ARG A O 1
ATOM 3560 N N . PHE A 1 474 ? 30.164 4.791 -49.199 1.00 95.81 474 PHE A N 1
ATOM 3561 C CA . PHE A 1 474 ? 29.499 5.941 -49.796 1.00 95.81 474 PHE A CA 1
ATOM 3562 C C . PHE A 1 474 ? 30.153 6.291 -51.121 1.00 95.81 474 PHE A C 1
ATOM 3564 O O . PHE A 1 474 ? 31.369 6.176 -51.259 1.00 95.81 474 PHE A O 1
ATOM 3571 N N . TRP A 1 475 ? 29.328 6.719 -52.062 1.00 94.25 475 TRP A N 1
ATOM 3572 C CA . TRP A 1 475 ? 29.737 7.058 -53.413 1.00 94.25 475 TRP A CA 1
ATOM 3573 C C . TRP A 1 475 ? 29.098 8.376 -53.820 1.00 94.25 475 TRP A C 1
ATOM 3575 O O . TRP A 1 475 ? 27.955 8.646 -53.427 1.00 94.25 475 TRP A O 1
ATOM 3585 N N . ASP A 1 476 ? 29.846 9.147 -54.594 1.00 92.31 476 ASP A N 1
ATOM 3586 C CA . ASP A 1 476 ? 29.331 10.274 -55.349 1.00 92.31 476 ASP A CA 1
ATOM 3587 C C . ASP A 1 476 ? 28.973 9.809 -56.761 1.00 92.31 476 ASP A C 1
ATOM 3589 O O . ASP A 1 476 ? 29.760 9.104 -57.394 1.00 92.31 476 ASP A O 1
ATOM 3593 N N . PHE A 1 477 ? 27.757 10.108 -57.209 1.00 90.38 477 PHE A N 1
ATOM 3594 C CA . PHE A 1 477 ? 27.268 9.637 -58.500 1.00 90.38 477 PHE A CA 1
ATOM 3595 C C . PHE A 1 477 ? 27.584 10.619 -59.621 1.00 90.38 477 PHE A C 1
ATOM 3597 O O . PHE A 1 477 ? 27.100 11.749 -59.607 1.00 90.38 477 PHE A O 1
ATOM 3604 N N . ASP A 1 478 ? 28.228 10.112 -60.670 1.00 84.00 478 ASP A N 1
ATOM 3605 C CA . ASP A 1 478 ? 28.578 10.891 -61.850 1.00 84.00 478 ASP A CA 1
ATOM 3606 C C . ASP A 1 478 ? 27.824 10.390 -63.089 1.00 84.00 478 ASP A C 1
ATOM 3608 O O . ASP A 1 478 ? 27.984 9.267 -63.562 1.00 84.00 478 ASP A O 1
ATOM 3612 N N . SER A 1 479 ? 27.020 11.258 -63.709 1.00 72.06 479 SER A N 1
ATOM 3613 C CA . SER A 1 479 ? 26.178 10.879 -64.864 1.00 72.06 479 SER A CA 1
ATOM 3614 C C . SER A 1 479 ? 26.942 10.468 -66.140 1.00 72.06 479 SER A C 1
ATOM 3616 O O . SER A 1 479 ? 26.321 10.008 -67.104 1.00 72.06 479 SER A O 1
ATOM 3618 N N . GLY A 1 480 ? 28.269 10.636 -66.172 1.00 69.62 480 GLY A N 1
ATOM 3619 C CA . GLY A 1 480 ? 29.105 10.404 -67.355 1.00 69.62 480 GLY A CA 1
ATOM 3620 C C . GLY A 1 480 ? 30.514 9.858 -67.099 1.00 69.62 480 GLY A C 1
ATOM 3621 O O . GLY A 1 480 ? 31.238 9.677 -68.078 1.00 69.62 480 GLY A O 1
ATOM 3622 N N . ASN A 1 481 ? 30.887 9.585 -65.845 1.00 73.00 481 ASN A N 1
ATOM 3623 C CA . ASN A 1 481 ? 32.179 9.021 -65.434 1.00 73.00 481 ASN A CA 1
ATOM 3624 C C . ASN A 1 481 ? 31.963 7.861 -64.444 1.00 73.00 481 ASN A C 1
ATOM 3626 O O . ASN A 1 481 ? 30.826 7.477 -64.179 1.00 73.00 481 ASN A O 1
ATOM 3630 N N . ASP A 1 482 ? 33.055 7.271 -63.953 1.00 81.44 482 ASP A N 1
ATOM 3631 C CA . ASP A 1 482 ? 32.990 6.319 -62.844 1.00 81.44 482 ASP A CA 1
ATOM 3632 C C . ASP A 1 482 ? 32.638 7.066 -61.548 1.00 81.44 482 ASP A C 1
ATOM 3634 O O . ASP A 1 482 ? 33.223 8.108 -61.273 1.00 81.44 482 ASP A O 1
ATOM 3638 N N . ASP A 1 483 ? 31.714 6.515 -60.759 1.00 86.88 483 ASP A N 1
ATOM 3639 C CA . ASP A 1 483 ? 31.340 7.062 -59.450 1.00 86.88 483 ASP A CA 1
ATOM 3640 C C . ASP A 1 483 ? 32.549 7.131 -58.501 1.00 86.88 483 ASP A C 1
ATOM 3642 O O . ASP A 1 483 ? 33.330 6.174 -58.397 1.00 86.88 483 ASP A O 1
ATOM 3646 N N . ASP A 1 484 ? 32.660 8.220 -57.742 1.00 88.88 484 ASP A N 1
ATOM 3647 C CA . ASP A 1 484 ? 33.792 8.460 -56.850 1.00 88.88 484 ASP A CA 1
ATOM 3648 C C . ASP A 1 484 ? 33.567 7.867 -55.449 1.00 88.88 484 ASP A C 1
ATOM 3650 O O . ASP A 1 484 ? 32.544 8.082 -54.793 1.00 88.88 484 ASP A O 1
ATOM 3654 N N . ASP A 1 485 ? 34.552 7.113 -54.945 1.00 92.06 485 ASP A N 1
ATOM 3655 C CA . ASP A 1 485 ? 34.502 6.518 -53.603 1.00 92.06 485 ASP A CA 1
ATOM 3656 C C . ASP A 1 485 ? 34.728 7.588 -52.527 1.00 92.06 485 ASP A C 1
ATOM 3658 O O . ASP A 1 485 ? 35.853 8.034 -52.279 1.00 92.06 485 ASP A O 1
ATOM 3662 N N . MET A 1 486 ? 33.656 7.953 -51.824 1.00 93.12 486 MET A N 1
ATOM 3663 C CA . MET A 1 486 ? 33.713 8.926 -50.733 1.00 93.12 486 MET A CA 1
ATOM 3664 C C . MET A 1 486 ? 34.309 8.342 -49.449 1.00 93.12 486 MET A C 1
ATOM 3666 O O . MET A 1 486 ? 34.696 9.086 -48.542 1.00 93.12 486 MET A O 1
ATOM 3670 N N . GLY A 1 487 ? 34.371 7.012 -49.347 1.00 94.12 487 GLY A N 1
ATOM 3671 C CA . GLY A 1 487 ? 34.938 6.291 -48.219 1.00 94.12 487 GLY A CA 1
ATOM 3672 C C . GLY A 1 487 ? 33.970 5.315 -47.556 1.00 94.12 487 GLY A C 1
ATOM 3673 O O . GLY A 1 487 ? 32.836 5.077 -47.981 1.00 94.12 487 GLY A O 1
ATOM 3674 N N . VAL A 1 488 ? 34.448 4.710 -46.468 1.00 95.44 488 VAL A N 1
ATOM 3675 C CA . VAL A 1 488 ? 33.803 3.557 -45.837 1.00 95.44 488 VAL A CA 1
ATOM 3676 C C . VAL A 1 488 ? 33.702 3.698 -44.322 1.00 95.44 488 VAL A C 1
ATOM 3678 O O . VAL A 1 488 ? 34.621 4.163 -43.645 1.00 95.44 488 VAL A O 1
ATOM 3681 N N . VAL A 1 489 ? 32.581 3.228 -43.780 1.00 96.88 489 VAL A N 1
ATOM 3682 C CA . VAL A 1 489 ? 32.341 3.074 -42.345 1.00 96.88 489 VAL A CA 1
ATOM 3683 C C . VAL A 1 489 ? 32.182 1.590 -42.031 1.00 96.88 489 VAL A C 1
ATOM 3685 O O . VAL A 1 489 ? 31.320 0.913 -42.593 1.00 96.88 489 VAL A O 1
ATOM 3688 N N . ALA A 1 490 ? 33.017 1.073 -41.131 1.00 94.75 490 ALA A N 1
ATOM 3689 C CA . ALA A 1 490 ? 32.898 -0.299 -40.654 1.00 94.75 490 ALA A CA 1
ATOM 3690 C C . ALA A 1 490 ? 31.748 -0.422 -39.643 1.00 94.75 490 ALA A C 1
ATOM 3692 O O . ALA A 1 490 ? 31.591 0.412 -38.748 1.00 94.75 490 ALA A O 1
ATOM 3693 N N . PHE A 1 491 ? 30.970 -1.492 -39.763 1.00 94.56 491 PHE A N 1
ATOM 3694 C CA . PHE A 1 491 ? 29.917 -1.863 -38.833 1.00 94.56 491 PHE A CA 1
ATOM 3695 C C . PHE A 1 491 ? 30.119 -3.309 -38.382 1.00 94.56 491 PHE A C 1
ATOM 3697 O O . PHE A 1 491 ? 29.842 -4.250 -39.121 1.00 94.56 491 PHE A O 1
ATOM 3704 N N . ASP A 1 492 ? 30.586 -3.480 -37.149 1.00 92.88 492 ASP A N 1
ATOM 3705 C CA . ASP A 1 492 ? 30.583 -4.772 -36.469 1.00 92.88 492 ASP A CA 1
ATOM 3706 C C . ASP A 1 492 ? 29.400 -4.812 -35.487 1.00 92.88 492 ASP A C 1
ATOM 3708 O O . ASP A 1 492 ? 29.393 -4.033 -34.524 1.00 92.88 492 ASP A O 1
ATOM 3712 N N . PRO A 1 493 ? 28.376 -5.654 -35.724 1.00 88.12 493 PRO A N 1
ATOM 3713 C CA . PRO A 1 493 ? 27.231 -5.770 -34.827 1.00 88.12 493 PRO A CA 1
ATOM 3714 C C . PRO A 1 493 ? 27.554 -6.523 -33.525 1.00 88.12 493 PRO A C 1
ATOM 3716 O O . PRO A 1 493 ? 26.773 -6.438 -32.568 1.00 88.12 493 PRO A O 1
ATOM 3719 N N . VAL A 1 494 ? 28.687 -7.231 -33.438 1.00 84.56 494 VAL A N 1
ATOM 3720 C CA . VAL A 1 494 ? 29.075 -7.972 -32.232 1.00 84.56 494 VAL A CA 1
ATOM 3721 C C . VAL A 1 494 ? 29.299 -7.003 -31.067 1.00 84.56 494 VAL A C 1
ATOM 3723 O O . VAL A 1 494 ? 30.029 -6.017 -31.155 1.00 84.56 494 VAL A O 1
ATOM 3726 N N . GLY A 1 495 ? 28.621 -7.264 -29.946 1.00 82.25 495 GLY A N 1
ATOM 3727 C CA . GLY A 1 495 ? 28.684 -6.415 -28.751 1.00 82.25 495 GLY A CA 1
ATOM 3728 C C . GLY A 1 495 ? 27.943 -5.076 -28.864 1.00 82.25 495 GLY A C 1
ATOM 3729 O O . GLY A 1 495 ? 28.045 -4.262 -27.948 1.00 82.25 495 GLY A O 1
ATOM 3730 N N . LYS A 1 496 ? 27.198 -4.833 -29.954 1.00 84.31 496 LYS A N 1
ATOM 3731 C CA . LYS A 1 496 ? 26.360 -3.629 -30.130 1.00 84.31 496 LYS A CA 1
ATOM 3732 C C . LYS A 1 496 ? 24.899 -3.837 -29.727 1.00 84.31 496 LYS A C 1
ATOM 3734 O O . LYS A 1 496 ? 24.177 -2.871 -29.498 1.00 84.31 496 LYS A O 1
ATOM 3739 N N . PHE A 1 497 ? 24.448 -5.083 -29.610 1.00 78.44 497 PHE A N 1
ATOM 3740 C CA . PHE A 1 497 ? 23.130 -5.405 -29.066 1.00 78.44 497 PHE A CA 1
ATOM 3741 C C . PHE A 1 497 ? 23.038 -4.988 -27.582 1.00 78.44 497 PHE A C 1
ATOM 3743 O O . PHE A 1 497 ? 23.984 -5.263 -26.838 1.00 78.44 497 PHE A O 1
ATOM 3750 N N . PRO A 1 498 ? 21.943 -4.356 -27.104 1.00 79.19 498 PRO A N 1
ATOM 3751 C CA . PRO A 1 498 ? 20.660 -4.097 -27.769 1.00 79.19 498 PRO A CA 1
ATOM 3752 C C . PRO A 1 498 ? 20.440 -2.666 -28.284 1.00 79.19 498 PRO A C 1
ATOM 3754 O O . PRO A 1 498 ? 19.326 -2.146 -28.227 1.00 79.19 498 PRO A O 1
ATOM 3757 N N . GLN A 1 499 ? 21.478 -1.982 -28.765 1.00 82.62 499 GLN A N 1
ATOM 3758 C CA . GLN A 1 499 ? 21.345 -0.588 -29.194 1.00 82.62 499 GLN A CA 1
ATOM 3759 C C . GLN A 1 499 ? 20.420 -0.473 -30.420 1.00 82.62 499 GLN A C 1
ATOM 3761 O O . GLN A 1 499 ? 20.704 -1.038 -31.474 1.00 82.62 499 GLN A O 1
ATOM 3766 N N . SER A 1 500 ? 19.313 0.268 -30.293 1.00 86.25 500 SER A N 1
ATOM 3767 C CA . SER A 1 500 ? 18.385 0.560 -31.401 1.00 86.25 500 SER A CA 1
ATOM 3768 C C . SER A 1 500 ? 18.882 1.683 -32.312 1.00 86.25 500 SER A C 1
ATOM 3770 O O . SER A 1 500 ? 18.377 1.854 -33.421 1.00 86.25 500 SER A O 1
ATOM 3772 N N . GLN A 1 501 ? 19.885 2.441 -31.858 1.00 91.31 501 GLN A N 1
ATOM 3773 C CA . GLN A 1 501 ? 20.621 3.400 -32.666 1.00 91.31 501 GLN A CA 1
ATOM 3774 C C . GLN A 1 501 ? 22.123 3.296 -32.420 1.00 91.31 501 GLN A C 1
ATOM 3776 O O . GLN A 1 501 ? 22.562 3.156 -31.278 1.00 91.31 501 GLN A O 1
ATOM 3781 N N . LEU A 1 502 ? 22.906 3.409 -33.491 1.00 93.19 502 LEU A N 1
ATOM 3782 C CA . LEU A 1 502 ? 24.367 3.424 -33.438 1.00 93.19 502 LEU A CA 1
ATOM 3783 C C . LEU A 1 502 ? 24.913 4.628 -34.179 1.00 93.19 502 LEU A C 1
ATOM 3785 O O . LEU A 1 502 ? 24.562 4.842 -35.335 1.00 93.19 502 LEU A O 1
ATOM 3789 N N . ILE A 1 503 ? 25.816 5.358 -33.531 1.00 94.69 503 ILE A N 1
ATOM 3790 C CA . ILE A 1 503 ? 26.655 6.353 -34.193 1.00 94.69 503 ILE A CA 1
ATOM 3791 C C . ILE A 1 503 ? 27.933 5.643 -34.624 1.00 94.69 503 ILE A C 1
ATOM 3793 O O . ILE A 1 503 ? 28.636 5.072 -33.788 1.00 94.69 503 ILE A O 1
ATOM 3797 N N . LEU A 1 504 ? 28.210 5.661 -35.922 1.00 96.06 504 LEU A N 1
ATOM 3798 C CA . LEU A 1 504 ? 29.409 5.083 -36.513 1.00 96.06 504 LEU A CA 1
ATOM 3799 C C . LEU A 1 504 ? 30.211 6.180 -37.212 1.00 96.06 504 LEU A C 1
ATOM 3801 O O . LEU A 1 504 ? 29.647 7.165 -37.693 1.00 96.06 504 LEU A O 1
ATOM 3805 N N . GLN A 1 505 ? 31.525 5.997 -37.270 1.00 96.38 505 GLN A N 1
ATOM 3806 C CA . GLN A 1 505 ? 32.446 6.936 -37.893 1.00 96.38 505 GLN A CA 1
ATOM 3807 C C . GLN A 1 505 ? 33.524 6.172 -38.669 1.00 96.38 505 GLN A C 1
ATOM 3809 O O . GLN A 1 505 ? 33.921 5.078 -38.262 1.00 96.38 505 GLN A O 1
ATOM 3814 N N . SER A 1 506 ? 33.982 6.731 -39.789 1.00 96.00 506 SER A N 1
ATOM 3815 C CA . SER A 1 506 ? 35.137 6.213 -40.528 1.00 96.00 506 SER A CA 1
ATOM 3816 C C . SER A 1 506 ? 36.434 6.380 -39.727 1.00 96.00 506 SER A C 1
ATOM 3818 O O . SER A 1 506 ? 36.534 7.231 -38.844 1.00 96.00 506 SER A O 1
ATOM 3820 N N . ASN A 1 507 ? 37.465 5.595 -40.052 1.00 92.19 507 ASN A N 1
ATOM 3821 C CA . ASN A 1 507 ? 38.748 5.630 -39.330 1.00 92.19 507 ASN A CA 1
ATOM 3822 C C . ASN A 1 507 ? 39.448 6.999 -39.381 1.00 92.19 507 ASN A C 1
ATOM 3824 O O . ASN A 1 507 ? 40.150 7.371 -38.446 1.00 92.19 507 ASN A O 1
ATOM 3828 N N . ASP A 1 508 ? 39.267 7.744 -40.471 1.00 90.56 508 ASP A N 1
ATOM 3829 C CA . ASP A 1 508 ? 39.807 9.095 -40.656 1.00 90.56 508 ASP A CA 1
ATOM 3830 C C . ASP A 1 508 ? 38.900 10.195 -40.078 1.00 90.56 508 ASP A C 1
ATOM 3832 O O . ASP A 1 508 ? 39.225 11.380 -40.136 1.00 90.56 508 ASP A O 1
ATOM 3836 N N . GLY A 1 509 ? 37.750 9.808 -39.531 1.00 91.75 509 GLY A N 1
ATOM 3837 C CA . GLY A 1 509 ? 36.788 10.697 -38.916 1.00 91.75 509 GLY A CA 1
ATOM 3838 C C . GLY A 1 509 ? 35.910 11.498 -39.878 1.00 91.75 509 GLY A C 1
ATOM 3839 O O . GLY A 1 509 ? 35.030 12.216 -39.395 1.00 91.75 509 GLY A O 1
ATOM 3840 N N . LYS A 1 510 ? 36.117 11.389 -41.196 1.00 91.88 510 LYS A N 1
ATOM 3841 C CA . LYS A 1 510 ? 35.469 12.250 -42.199 1.00 91.88 510 LYS A CA 1
ATOM 3842 C C . LYS A 1 510 ? 34.020 11.872 -42.500 1.00 91.88 510 LYS A C 1
ATOM 3844 O O . LYS A 1 510 ? 33.245 12.743 -42.883 1.00 91.88 510 LYS A O 1
ATOM 3849 N N . ILE A 1 511 ? 33.644 10.610 -42.299 1.00 95.81 511 ILE A N 1
ATOM 3850 C CA . ILE A 1 511 ? 32.262 10.144 -42.432 1.00 95.81 511 ILE A CA 1
ATOM 3851 C C . ILE A 1 511 ? 31.710 9.843 -41.046 1.00 95.81 511 ILE A C 1
ATOM 3853 O O . ILE A 1 511 ? 32.297 9.058 -40.306 1.00 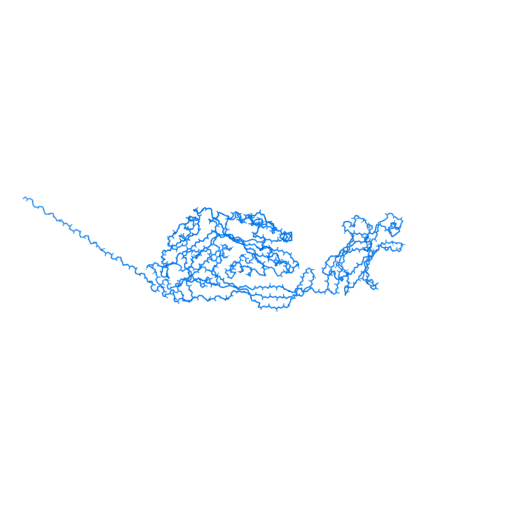95.81 511 ILE A O 1
ATOM 3857 N N . GLN A 1 512 ? 30.555 10.415 -40.713 1.00 96.31 512 GLN A N 1
ATOM 3858 C CA . GLN A 1 512 ? 29.779 10.057 -39.523 1.00 96.31 512 GLN A CA 1
ATOM 3859 C C . GLN A 1 512 ? 28.352 9.724 -39.929 1.00 96.31 512 GLN A C 1
ATOM 3861 O O . GLN A 1 512 ? 27.746 10.445 -40.723 1.00 96.31 512 GLN A O 1
ATOM 3866 N N . LEU A 1 513 ? 27.787 8.668 -39.353 1.00 96.06 513 LEU A N 1
ATOM 3867 C CA . LEU A 1 513 ? 26.414 8.259 -39.620 1.00 96.06 513 LEU A CA 1
ATOM 3868 C C . LEU A 1 513 ? 25.721 7.724 -38.370 1.00 96.06 513 LEU A C 1
ATOM 3870 O O . LEU A 1 513 ? 26.361 7.302 -37.409 1.00 96.06 513 LEU A O 1
ATOM 3874 N N . VAL A 1 514 ? 24.393 7.733 -38.408 1.00 96.88 514 VAL A N 1
ATOM 3875 C CA . VAL A 1 514 ? 23.515 7.126 -37.412 1.00 96.88 514 VAL A CA 1
ATOM 3876 C C . VAL A 1 514 ? 22.693 6.036 -38.085 1.00 96.88 514 VAL A C 1
ATOM 3878 O O . VAL A 1 514 ? 21.943 6.313 -39.025 1.00 96.88 514 VAL A O 1
ATOM 3881 N N . LEU A 1 515 ? 22.808 4.806 -37.593 1.00 96.44 515 LEU A N 1
ATOM 3882 C CA . LEU A 1 515 ? 21.938 3.695 -37.975 1.00 96.44 515 LEU A CA 1
ATOM 3883 C C . LEU A 1 515 ? 20.774 3.589 -36.997 1.00 96.44 515 LEU A C 1
ATOM 3885 O O . LEU A 1 515 ? 20.977 3.732 -35.796 1.00 96.44 515 LEU A O 1
ATOM 3889 N N . SER A 1 516 ? 19.577 3.296 -37.501 1.00 94.62 516 SER A N 1
ATOM 3890 C CA . SER A 1 516 ? 18.475 2.741 -36.705 1.00 94.62 516 SER A CA 1
ATOM 3891 C C . SER A 1 516 ? 18.377 1.245 -36.976 1.00 94.62 516 SER A C 1
ATOM 3893 O O . SER A 1 516 ? 18.394 0.825 -38.136 1.00 94.62 516 SER A O 1
ATOM 3895 N N . LEU A 1 517 ? 18.317 0.459 -35.905 1.00 92.31 517 LEU A N 1
ATOM 3896 C CA . LEU A 1 517 ? 18.468 -0.991 -35.926 1.00 92.31 517 LEU A CA 1
ATOM 3897 C C . LEU A 1 517 ? 17.285 -1.681 -35.250 1.00 92.31 517 LEU A C 1
ATOM 3899 O O . LEU A 1 517 ? 16.844 -1.260 -34.181 1.00 92.31 517 LEU A O 1
ATOM 3903 N N . ASN A 1 518 ? 16.869 -2.799 -35.834 1.00 88.56 518 ASN A N 1
ATOM 3904 C CA . ASN A 1 518 ? 16.075 -3.828 -35.179 1.00 88.56 518 ASN A CA 1
ATOM 3905 C C . ASN A 1 518 ? 16.939 -5.088 -35.034 1.00 88.56 518 ASN A C 1
ATOM 3907 O O . ASN A 1 518 ? 17.733 -5.405 -35.917 1.00 88.56 518 ASN A O 1
ATOM 3911 N N . TRP A 1 519 ? 16.791 -5.807 -33.929 1.00 84.94 519 TRP A N 1
ATOM 3912 C CA . TRP A 1 519 ? 17.519 -7.047 -33.664 1.00 84.94 519 TRP A CA 1
ATOM 3913 C C . TRP A 1 519 ? 16.514 -8.200 -33.658 1.00 84.94 519 TRP A C 1
ATOM 3915 O O . TRP A 1 519 ? 15.511 -8.111 -32.950 1.00 84.94 519 TRP A O 1
ATOM 3925 N N . GLU A 1 520 ? 16.758 -9.230 -34.472 1.00 83.56 520 GLU A N 1
ATOM 3926 C CA . GLU A 1 520 ? 15.845 -10.366 -34.707 1.00 83.56 520 GLU A CA 1
ATOM 3927 C C . GLU A 1 520 ? 16.448 -11.706 -34.258 1.00 83.56 520 GLU A C 1
ATOM 3929 O O . GLU A 1 520 ? 17.668 -11.942 -34.462 1.00 83.56 520 GLU A O 1
#

InterPro domains:
  IPR001869 Thiol-activated cytolysin [PF01289] (145-377)
  IPR036359 Thiol-activated cytolysin superfamily [SSF56978] (93-378)
  IPR036363 Thiol-activated cytolysin, alpha-beta domain superfamily [G3DSA:3.90.840.10] (85-367)

Organism: NCBI:txid2817060